Protein 7W8Z (pdb70)

Sequence (38 aa):
SCPPCHGRPTCTKPGDNATPEKLAKYQACWELLTCPPCSCPPCHGRPTCTKPGDNATPEKLAKYQACWELLTCPPCSCPPCHGRPTCTKPGDNATPEKLAKYQACWELLTCPPCSCPPCHGRPTCTKPGDNATPEKLAKYQACWELLTCPPCSCPPCHGRPTCTKPGDNATPEKLAKYQACWELLTCPPCSCPPCHGRPTCTKPGDNATPEKLAKYQACWELLTCPPCSCPPCHGRPTCTKPGDNATPEKLAKYQACWELLTCPPCSCPPCHGRPTCTKPGDNATPEKLAKYQACWELLTCPPCSCPPCHGRPTCTKPGDNATPEKLAKYQACWELLTCPPCSCPPCHGRPTCTKPGDNATPEKLAKYQACWELLTCPPCSCPPCHGRPTCTKPGDNATPEKLAKYQACWELLTCPPCSCPPCHGRPTCTKPGDNATPEKLAKYQACWELLTCPPCSCPPCHGRPTCTKPGDNATPEKLAKYQACWELLTCPPCSCPPCHGRPTCTKPGDNATPEKLAKYQACWELLTCPPCSCPPCHGRPTCTKPGDNATPEKLAKYQACWELLTCPPC

Structure (mmCIF, N/CA/C/O backbone):
data_7W8Z
#
_entry.id   7W8Z
#
loop_
_atom_site.group_PDB
_atom_site.id
_atom_site.type_symbol
_atom_site.label_atom_id
_atom_site.label_alt_id
_atom_site.label_comp_id
_atom_site.label_asym_id
_atom_site.label_entity_id
_atom_site.label_seq_id
_atom_site.pdbx_PDB_ins_code
_atom_site.Cartn_x
_atom_site.Cartn_y
_atom_site.Cartn_z
_atom_site.occupancy
_atom_site.B_iso_or_equiv
_atom_site.auth_seq_id
_atom_site.auth_comp_id
_atom_site.auth_asym_id
_atom_site.auth_atom_id
_atom_site.pdbx_PDB_model_num
ATOM 1 N N . SER A 1 1 ? -10.324 -7.206 6.741 1.00 1.75 1 SER A N 1
ATOM 2 C CA . SER A 1 1 ? -8.950 -7.072 6.213 1.00 1.51 1 SER A CA 1
ATOM 3 C C . SER A 1 1 ? -8.853 -5.955 5.172 1.00 1.29 1 SER A C 1
ATOM 4 O O . SER A 1 1 ? -7.820 -5.789 4.519 1.00 1.62 1 SER A O 1
ATOM 14 N N . CYS A 1 2 ? -9.927 -5.197 5.014 1.00 0.98 2 CYS A N 1
ATOM 15 C CA . CYS A 1 2 ? -9.942 -4.073 4.088 1.00 0.95 2 CYS A CA 1
ATOM 16 C C . CYS A 1 2 ? -9.658 -2.768 4.828 1.00 1.01 2 CYS A C 1
ATOM 17 O O . CYS A 1 2 ? -10.212 -2.523 5.901 1.00 1.09 2 CYS A O 1
ATOM 24 N N . PRO A 1 3 ? -8.776 -1.923 4.270 1.00 1.22 3 PRO A N 1
ATOM 25 C CA . PRO A 1 3 ? -8.398 -0.651 4.891 1.00 1.35 3 PRO A CA 1
ATOM 26 C C . PRO A 1 3 ? -9.473 0.423 4.739 1.00 1.17 3 PRO A C 1
ATOM 27 O O . PRO A 1 3 ? -10.050 0.592 3.661 1.00 1.13 3 PRO A O 1
ATOM 38 N N . PRO A 1 4 ? -9.752 1.164 5.824 1.00 1.27 4 PRO A N 1
ATOM 39 C CA . PRO A 1 4 ? -10.739 2.248 5.814 1.00 1.28 4 PRO A CA 1
ATOM 40 C C . PRO A 1 4 ? -10.332 3.375 4.868 1.00 1.30 4 PRO A C 1
ATOM 41 O O . PRO A 1 4 ? -9.191 3.842 4.894 1.00 1.43 4 PRO A O 1
ATOM 52 N N . CYS A 1 5 ? -11.269 3.811 4.040 1.00 1.41 5 CYS A N 1
ATOM 53 C CA . CYS A 1 5 ? -10.992 4.815 3.024 1.00 1.65 5 CYS A CA 1
ATOM 54 C C . CYS A 1 5 ? -11.596 6.165 3.390 1.00 1.66 5 CYS A C 1
ATOM 55 O O . CYS A 1 5 ? -12.258 6.813 2.581 1.00 1.89 5 CYS A O 1
ATOM 62 N N . HIS A 1 6 ? -11.357 6.586 4.618 1.00 1.54 6 HIS A N 1
ATOM 63 C CA . HIS A 1 6 ? -11.836 7.884 5.090 1.00 1.60 6 HIS A CA 1
ATOM 64 C C . HIS A 1 6 ? -10.654 8.795 5.401 1.00 1.51 6 HIS A C 1
ATOM 65 O O . HIS A 1 6 ? -10.811 9.884 5.952 1.00 1.67 6 HIS A O 1
ATOM 80 N N . GLY A 1 7 ? -9.474 8.328 5.029 1.00 1.54 7 GLY A N 1
ATOM 81 C CA . GLY A 1 7 ? -8.247 9.047 5.299 1.00 1.63 7 GLY A CA 1
ATOM 82 C C . GLY A 1 7 ? -7.073 8.099 5.333 1.00 1.65 7 GLY A C 1
ATOM 83 O O . GLY A 1 7 ? -6.263 8.118 6.261 1.00 1.77 7 GLY A O 1
ATOM 87 N N . ARG A 1 8 ? -6.993 7.263 4.311 1.00 1.62 8 ARG A N 1
ATOM 88 C CA . ARG A 1 8 ? -6.026 6.190 4.260 1.00 1.71 8 ARG A CA 1
ATOM 89 C C . ARG A 1 8 ? -4.757 6.612 3.541 1.00 1.49 8 ARG A C 1
ATOM 90 O O . ARG A 1 8 ? -4.755 7.565 2.762 1.00 1.40 8 ARG A O 1
ATOM 111 N N . PRO A 1 9 ? -3.657 5.900 3.808 1.00 1.55 9 PRO A N 1
ATOM 112 C CA . PRO A 1 9 ? -2.452 5.981 2.990 1.00 1.49 9 PRO A CA 1
ATOM 113 C C . PRO A 1 9 ? -2.728 5.464 1.587 1.00 1.24 9 PRO A C 1
ATOM 114 O O . PRO A 1 9 ? -3.400 4.443 1.419 1.00 1.25 9 PRO A O 1
ATOM 125 N N . THR A 1 10 ? -2.222 6.165 0.587 1.00 1.41 10 THR A N 1
ATOM 126 C CA . THR A 1 10 ? -2.423 5.760 -0.794 1.00 1.61 10 THR A CA 1
ATOM 127 C C . THR A 1 10 ? -1.500 4.610 -1.148 1.00 1.48 10 THR A C 1
ATOM 128 O O . THR A 1 10 ? -1.861 3.726 -1.921 1.00 1.84 10 THR A O 1
ATOM 139 N N . CYS A 1 11 ? -0.323 4.647 -0.533 1.00 1.16 11 CYS A N 1
ATOM 140 C CA . CYS A 1 11 ? 0.739 3.650 -0.718 1.00 1.06 11 CYS A CA 1
ATOM 141 C C . CYS A 1 11 ? 0.747 3.033 -2.113 1.00 1.27 11 CYS A C 1
ATOM 142 O O . CYS A 1 11 ? 0.580 1.825 -2.281 1.00 1.56 11 CYS A O 1
ATOM 149 N N . THR A 1 12 ? 0.959 3.873 -3.102 1.00 1.37 12 THR A N 1
ATOM 150 C CA . THR A 1 12 ? 0.961 3.440 -4.490 1.00 1.72 12 THR A CA 1
ATOM 151 C C . THR A 1 12 ? 2.384 3.177 -4.969 1.00 1.71 12 THR A C 1
ATOM 152 O O . THR A 1 12 ? 2.596 2.530 -5.993 1.00 1.95 12 THR A O 1
ATOM 163 N N . LYS A 1 13 ? 3.354 3.692 -4.226 1.00 1.49 13 LYS A N 1
ATOM 164 C CA . LYS A 1 13 ? 4.757 3.443 -4.524 1.00 1.52 13 LYS A CA 1
ATOM 165 C C . LYS A 1 13 ? 5.075 1.956 -4.394 1.00 1.53 13 LYS A C 1
ATOM 166 O O . LYS A 1 13 ? 4.590 1.293 -3.484 1.00 1.49 13 LYS A O 1
ATOM 185 N N . PRO A 1 14 ? 5.882 1.413 -5.320 1.00 1.80 14 PRO A N 1
ATOM 186 C CA . PRO A 1 14 ? 6.193 -0.019 -5.360 1.00 2.03 14 PRO A CA 1
ATOM 187 C C . PRO A 1 14 ? 7.310 -0.436 -4.402 1.00 1.72 14 PRO A C 1
ATOM 188 O O . PRO A 1 14 ? 7.659 -1.614 -4.326 1.00 1.95 14 PRO A O 1
ATOM 199 N N . GLY A 1 15 ? 7.870 0.521 -3.674 1.00 1.37 15 GLY A N 1
ATOM 200 C CA . GLY A 1 15 ? 8.953 0.213 -2.771 1.00 1.23 15 GLY A CA 1
ATOM 201 C C . GLY A 1 15 ? 10.300 0.276 -3.458 1.00 1.15 15 GLY A C 1
ATOM 202 O O . GLY A 1 15 ? 11.214 -0.465 -3.115 1.00 1.04 15 GLY A O 1
ATOM 206 N N . ASP A 1 16 ? 10.421 1.163 -4.437 1.00 1.42 16 ASP A N 1
ATOM 207 C CA . ASP A 1 16 ? 11.679 1.356 -5.149 1.00 1.53 16 ASP A CA 1
ATOM 208 C C . ASP A 1 16 ? 12.618 2.230 -4.326 1.00 1.42 16 ASP A C 1
ATOM 209 O O . ASP A 1 16 ? 13.827 2.002 -4.279 1.00 1.46 16 ASP A O 1
ATOM 218 N N . ASN A 1 17 ? 12.045 3.217 -3.655 1.00 1.46 17 ASN A N 1
ATOM 219 C CA . ASN A 1 17 ? 12.808 4.085 -2.760 1.00 1.56 17 ASN A CA 1
ATOM 220 C C . ASN A 1 17 ? 12.837 3.494 -1.359 1.00 1.21 17 ASN A C 1
ATOM 221 O O . ASN A 1 17 ? 13.281 4.131 -0.401 1.00 1.37 17 ASN A O 1
ATOM 232 N N . ALA A 1 18 ? 12.347 2.272 -1.248 1.00 0.89 18 ALA A N 1
ATOM 233 C CA . ALA A 1 18 ? 12.268 1.585 0.023 1.00 0.65 18 ALA A CA 1
ATOM 234 C C . ALA A 1 18 ? 12.997 0.248 -0.057 1.00 0.68 18 ALA A C 1
ATOM 235 O O . ALA A 1 18 ? 13.084 -0.357 -1.122 1.00 0.81 18 ALA A O 1
ATOM 242 N N . THR A 1 19 ? 13.544 -0.194 1.062 1.00 0.77 19 THR A N 1
ATOM 243 C CA . THR A 1 19 ? 14.249 -1.460 1.123 1.00 1.01 19 THR A CA 1
ATOM 244 C C . THR A 1 19 ? 13.850 -2.278 2.368 1.00 1.07 19 THR A C 1
ATOM 245 O O . THR A 1 19 ? 13.481 -3.447 2.243 1.00 1.23 19 THR A O 1
ATOM 256 N N . PRO A 1 20 ? 13.915 -1.693 3.588 1.00 1.05 20 PRO A N 1
ATOM 257 C CA . PRO A 1 20 ? 13.491 -2.379 4.810 1.00 1.22 20 PRO A CA 1
ATOM 258 C C . PRO A 1 20 ? 11.986 -2.615 4.836 1.00 1.12 20 PRO A C 1
ATOM 259 O O . PRO A 1 20 ? 11.302 -2.378 3.835 1.00 0.90 20 PRO A O 1
ATOM 270 N N . GLU A 1 21 ? 11.477 -3.096 5.965 1.00 1.32 21 GLU A N 1
ATOM 271 C CA . GLU A 1 21 ? 10.036 -3.254 6.186 1.00 1.32 21 GLU A CA 1
ATOM 272 C C . GLU A 1 21 ? 9.244 -1.998 5.787 1.00 1.13 21 GLU A C 1
ATOM 273 O O . GLU A 1 21 ? 8.018 -2.034 5.698 1.00 1.12 21 GLU A O 1
ATOM 285 N N . LYS A 1 22 ? 9.943 -0.891 5.559 1.00 1.04 22 LYS A N 1
ATOM 286 C CA . LYS A 1 22 ? 9.314 0.332 5.083 1.00 0.97 22 LYS A CA 1
ATOM 287 C C . LYS A 1 22 ? 8.554 0.087 3.776 1.00 0.75 22 LYS A C 1
ATOM 288 O O . LYS A 1 22 ? 7.568 0.765 3.491 1.00 0.85 22 LYS A O 1
ATOM 307 N N . LEU A 1 23 ? 9.005 -0.887 2.981 1.00 0.58 23 LEU A N 1
ATOM 308 C CA . LEU A 1 23 ? 8.307 -1.220 1.743 1.00 0.51 23 LEU A CA 1
ATOM 309 C C . LEU A 1 23 ? 7.173 -2.201 1.987 1.00 0.56 23 LEU A C 1
ATOM 310 O O . LEU A 1 23 ? 6.265 -2.321 1.167 1.00 0.56 23 LEU A O 1
ATOM 326 N N . ALA A 1 24 ? 7.232 -2.906 3.113 1.00 0.71 24 ALA A N 1
ATOM 327 C CA . ALA A 1 24 ? 6.213 -3.890 3.457 1.00 0.88 24 ALA A CA 1
ATOM 328 C C . ALA A 1 24 ? 4.840 -3.241 3.466 1.00 0.85 24 ALA A C 1
ATOM 329 O O . ALA A 1 24 ? 3.846 -3.852 3.073 1.00 0.90 24 ALA A O 1
ATOM 336 N N . LYS A 1 25 ? 4.819 -1.984 3.895 1.00 0.85 25 LYS A N 1
ATOM 337 C CA . LYS A 1 25 ? 3.613 -1.163 3.866 1.00 0.95 25 LYS A CA 1
ATOM 338 C C . LYS A 1 25 ? 3.013 -1.151 2.468 1.00 0.80 25 LYS A C 1
ATOM 339 O O . LYS A 1 25 ? 1.848 -1.492 2.273 1.00 0.86 25 LYS A O 1
ATOM 358 N N . TYR A 1 26 ? 3.833 -0.762 1.499 1.00 0.69 26 TYR A N 1
ATOM 359 C CA . TYR A 1 26 ? 3.399 -0.630 0.123 1.00 0.72 26 TYR A CA 1
ATOM 360 C C . TYR A 1 26 ? 3.057 -1.980 -0.477 1.00 0.64 26 TYR A C 1
ATOM 361 O O . TYR A 1 26 ? 2.087 -2.111 -1.215 1.00 0.71 26 TYR A O 1
ATOM 379 N N . GLN A 1 27 ? 3.852 -2.977 -0.137 1.00 0.60 27 GLN A N 1
ATOM 380 C CA . GLN A 1 27 ? 3.642 -4.334 -0.624 1.00 0.75 27 GLN A CA 1
ATOM 381 C C . GLN A 1 27 ? 2.272 -4.840 -0.194 1.00 0.73 27 GLN A C 1
ATOM 382 O O . GLN A 1 27 ? 1.483 -5.322 -1.007 1.00 0.81 27 GLN A O 1
ATOM 396 N N . ALA A 1 28 ? 1.993 -4.703 1.091 1.00 0.76 28 ALA A N 1
ATOM 397 C CA . ALA A 1 28 ? 0.716 -5.109 1.653 1.00 0.90 28 ALA A CA 1
ATOM 398 C C . ALA A 1 28 ? -0.412 -4.259 1.081 1.00 0.81 28 ALA A C 1
ATOM 399 O O . ALA A 1 28 ? -1.487 -4.768 0.759 1.00 0.85 28 ALA A O 1
ATOM 406 N N . CYS A 1 29 ? -0.147 -2.966 0.949 1.00 0.80 29 CYS A N 1
ATOM 407 C CA . CYS A 1 29 ? -1.125 -2.022 0.425 1.00 0.92 29 CYS A CA 1
ATOM 408 C C . CYS A 1 29 ? -1.517 -2.386 -1.003 1.00 0.85 29 CYS A C 1
ATOM 409 O O . CYS A 1 29 ? -2.693 -2.356 -1.357 1.00 0.99 29 CYS A O 1
ATOM 416 N N . TRP A 1 30 ? -0.527 -2.754 -1.807 1.00 0.76 30 TRP A N 1
ATOM 417 C CA . TRP A 1 30 ? -0.755 -3.156 -3.185 1.00 0.87 30 TRP A CA 1
ATOM 418 C C . TRP A 1 30 ? -1.626 -4.399 -3.260 1.00 0.82 30 TRP A C 1
ATOM 419 O O . TRP A 1 30 ? -2.467 -4.535 -4.149 1.00 0.94 30 TRP A O 1
ATOM 440 N N . GLU A 1 31 ? -1.431 -5.301 -2.315 1.00 0.75 31 GLU A N 1
ATOM 441 C CA . GLU A 1 31 ? -2.212 -6.523 -2.261 1.00 0.83 31 GLU A CA 1
ATOM 442 C C . GLU A 1 31 ? -3.648 -6.234 -1.827 1.00 0.79 31 GLU A C 1
ATOM 443 O O . GLU A 1 31 ? -4.566 -6.997 -2.130 1.00 0.88 31 GLU A O 1
ATOM 455 N N . LEU A 1 32 ? -3.839 -5.114 -1.137 1.00 0.78 32 LEU A N 1
ATOM 456 C CA . LEU A 1 32 ? -5.152 -4.714 -0.656 1.00 0.92 32 LEU A CA 1
ATOM 457 C C . LEU A 1 32 ? -6.043 -4.235 -1.798 1.00 0.99 32 LEU A C 1
ATOM 458 O O . LEU A 1 32 ? -7.245 -4.050 -1.617 1.00 1.10 32 LEU A O 1
ATOM 474 N N . LEU A 1 33 ? -5.452 -4.048 -2.979 1.00 1.06 33 LEU A N 1
ATOM 475 C CA . LEU A 1 33 ? -6.207 -3.633 -4.163 1.00 1.30 33 LEU A CA 1
ATOM 476 C C . LEU A 1 33 ? -7.216 -4.699 -4.573 1.00 1.28 33 LEU A C 1
ATOM 477 O O . LEU A 1 33 ? -8.088 -4.458 -5.410 1.00 1.45 33 LEU A O 1
ATOM 493 N N . THR A 1 34 ? -7.093 -5.869 -3.975 1.00 1.15 34 THR A N 1
ATOM 494 C CA . THR A 1 34 ? -8.042 -6.947 -4.194 1.00 1.23 34 THR A CA 1
ATOM 495 C C . THR A 1 34 ? -9.396 -6.606 -3.574 1.00 1.07 34 THR A C 1
ATOM 496 O O . THR A 1 34 ? -10.438 -7.082 -4.021 1.00 1.25 34 THR A O 1
ATOM 507 N N . CYS A 1 35 ? -9.370 -5.761 -2.552 1.00 0.85 35 CYS A N 1
ATOM 508 C CA . CYS A 1 35 ? -10.589 -5.293 -1.911 1.00 0.72 35 CYS A CA 1
ATOM 509 C C . CYS A 1 35 ? -10.904 -3.878 -2.377 1.00 0.66 35 CYS A C 1
ATOM 510 O O . CYS A 1 35 ? -10.073 -2.976 -2.254 1.00 0.80 35 CYS A O 1
ATOM 517 N N . PRO A 1 36 ? -12.095 -3.667 -2.946 1.00 0.73 36 PRO A N 1
ATOM 518 C CA . PRO A 1 36 ? -12.494 -2.360 -3.461 1.00 0.85 36 PRO A CA 1
ATOM 519 C C . PRO A 1 36 ? -12.855 -1.379 -2.347 1.00 0.68 36 PRO A C 1
ATOM 520 O O . PRO A 1 36 ? -13.644 -1.696 -1.456 1.00 0.72 36 PRO A O 1
ATOM 531 N N . PRO A 1 37 ? -12.271 -0.176 -2.383 1.00 0.95 37 PRO A N 1
ATOM 532 C CA . PRO A 1 37 ? -12.572 0.884 -1.431 1.00 1.15 37 PRO A CA 1
ATOM 533 C C . PRO A 1 37 ? -13.784 1.704 -1.864 1.00 1.21 37 PRO A C 1
ATOM 534 O O . PRO A 1 37 ? -14.352 1.479 -2.936 1.00 1.24 37 PRO A O 1
ATOM 545 N N . CYS A 1 38 ? -14.179 2.639 -1.019 1.00 1.51 38 CYS A N 1
ATOM 546 C CA . CYS A 1 38 ? -15.341 3.475 -1.275 1.00 1.78 38 CYS A CA 1
ATOM 547 C C . CYS A 1 38 ? -15.093 4.418 -2.454 1.00 2.13 38 CYS A C 1
ATOM 548 O O . CYS A 1 38 ? -14.322 5.390 -2.301 1.00 2.76 38 CYS A O 1
ATOM 556 N N . SER A 1 1 ? -8.824 -7.055 7.289 1.00 1.75 1 SER A N 2
ATOM 557 C CA . SER A 1 1 ? -9.835 -5.981 7.272 1.00 1.51 1 SER A CA 2
ATOM 558 C C . SER A 1 1 ? -9.474 -4.939 6.222 1.00 1.29 1 SER A C 2
ATOM 559 O O . SER A 1 1 ? -8.300 -4.606 6.042 1.00 1.62 1 SER A O 2
ATOM 569 N N . CYS A 1 2 ? -10.479 -4.430 5.527 1.00 0.98 2 CYS A N 2
ATOM 570 C CA . CYS A 1 2 ? -10.251 -3.454 4.477 1.00 0.95 2 CYS A CA 2
ATOM 571 C C . CYS A 1 2 ? -10.529 -2.048 4.996 1.00 1.01 2 CYS A C 2
ATOM 572 O O . CYS A 1 2 ? -11.570 -1.796 5.609 1.00 1.09 2 CYS A O 2
ATOM 579 N N . PRO A 1 3 ? -9.577 -1.128 4.794 1.00 1.22 3 PRO A N 2
ATOM 580 C CA . PRO A 1 3 ? -9.728 0.274 5.190 1.00 1.35 3 PRO A CA 2
ATOM 581 C C . PRO A 1 3 ? -10.925 0.937 4.508 1.00 1.17 3 PRO A C 2
ATOM 582 O O . PRO A 1 3 ? -11.185 0.697 3.324 1.00 1.13 3 PRO A O 2
ATOM 593 N N . PRO A 1 4 ? -11.657 1.782 5.258 1.00 1.27 4 PRO A N 2
ATOM 594 C CA . PRO A 1 4 ? -12.841 2.496 4.754 1.00 1.28 4 PRO A CA 2
ATOM 595 C C . PRO A 1 4 ? -12.554 3.273 3.474 1.00 1.30 4 PRO A C 2
ATOM 596 O O . PRO A 1 4 ? -11.441 3.753 3.256 1.00 1.43 4 PRO A O 2
ATOM 607 N N . CYS A 1 5 ? -13.578 3.410 2.643 1.00 1.41 5 CYS A N 2
ATOM 608 C CA . CYS A 1 5 ? -13.441 4.050 1.341 1.00 1.65 5 CYS A CA 2
ATOM 609 C C . CYS A 1 5 ? -13.217 5.554 1.473 1.00 1.66 5 CYS A C 2
ATOM 610 O O . CYS A 1 5 ? -12.798 6.211 0.524 1.00 1.89 5 CYS A O 2
ATOM 617 N N . HIS A 1 6 ? -13.501 6.095 2.650 1.00 1.54 6 HIS A N 2
ATOM 618 C CA . HIS A 1 6 ? -13.240 7.503 2.926 1.00 1.60 6 HIS A CA 2
ATOM 619 C C . HIS A 1 6 ? -12.012 7.653 3.814 1.00 1.51 6 HIS A C 2
ATOM 620 O O . HIS A 1 6 ? -11.807 8.688 4.448 1.00 1.67 6 HIS A O 2
ATOM 635 N N . GLY A 1 7 ? -11.199 6.608 3.845 1.00 1.54 7 GLY A N 2
ATOM 636 C CA . GLY A 1 7 ? -9.997 6.606 4.653 1.00 1.63 7 GLY A CA 2
ATOM 637 C C . GLY A 1 7 ? -9.036 5.551 4.165 1.00 1.65 7 GLY A C 2
ATOM 638 O O . GLY A 1 7 ? -8.523 4.745 4.944 1.00 1.77 7 GLY A O 2
ATOM 642 N N . ARG A 1 8 ? -8.811 5.556 2.861 1.00 1.62 8 ARG A N 2
ATOM 643 C CA . ARG A 1 8 ? -8.025 4.539 2.199 1.00 1.71 8 ARG A CA 2
ATOM 644 C C . ARG A 1 8 ? -6.540 4.689 2.509 1.00 1.49 8 ARG A C 2
ATOM 645 O O . ARG A 1 8 ? -6.084 5.768 2.896 1.00 1.40 8 ARG A O 2
ATOM 666 N N . PRO A 1 9 ? -5.775 3.592 2.359 1.00 1.55 9 PRO A N 2
ATOM 667 C CA . PRO A 1 9 ? -4.326 3.595 2.565 1.00 1.49 9 PRO A CA 2
ATOM 668 C C . PRO A 1 9 ? -3.628 4.690 1.774 1.00 1.24 9 PRO A C 2
ATOM 669 O O . PRO A 1 9 ? -3.894 4.882 0.587 1.00 1.25 9 PRO A O 2
ATOM 680 N N . THR A 1 10 ? -2.734 5.398 2.436 1.00 1.41 10 THR A N 2
ATOM 681 C CA . THR A 1 10 ? -1.997 6.480 1.810 1.00 1.61 10 THR A CA 2
ATOM 682 C C . THR A 1 10 ? -0.682 5.957 1.249 1.00 1.48 10 THR A C 2
ATOM 683 O O . THR A 1 10 ? -0.007 6.628 0.467 1.00 1.84 10 THR A O 2
ATOM 694 N N . CYS A 1 11 ? -0.342 4.746 1.653 1.00 1.16 11 CYS A N 2
ATOM 695 C CA . CYS A 1 11 ? 0.854 4.069 1.176 1.00 1.06 11 CYS A CA 2
ATOM 696 C C . CYS A 1 11 ? 0.588 3.407 -0.173 1.00 1.27 11 CYS A C 2
ATOM 697 O O . CYS A 1 11 ? 0.092 2.285 -0.240 1.00 1.56 11 CYS A O 2
ATOM 704 N N . THR A 1 12 ? 0.910 4.115 -1.246 1.00 1.37 12 THR A N 2
ATOM 705 C CA . THR A 1 12 ? 0.623 3.630 -2.587 1.00 1.72 12 THR A CA 2
ATOM 706 C C . THR A 1 12 ? 1.902 3.436 -3.394 1.00 1.71 12 THR A C 2
ATOM 707 O O . THR A 1 12 ? 1.864 3.005 -4.549 1.00 1.95 12 THR A O 2
ATOM 718 N N . LYS A 1 13 ? 3.026 3.774 -2.785 1.00 1.49 13 LYS A N 2
ATOM 719 C CA . LYS A 1 13 ? 4.324 3.606 -3.434 1.00 1.52 13 LYS A CA 2
ATOM 720 C C . LYS A 1 13 ? 4.589 2.130 -3.696 1.00 1.53 13 LYS A C 2
ATOM 721 O O . LYS A 1 13 ? 4.296 1.285 -2.856 1.00 1.49 13 LYS A O 2
ATOM 740 N N . PRO A 1 14 ? 5.145 1.799 -4.868 1.00 1.80 14 PRO A N 2
ATOM 741 C CA . PRO A 1 14 ? 5.419 0.412 -5.239 1.00 2.03 14 PRO A CA 2
ATOM 742 C C . PRO A 1 14 ? 6.687 -0.146 -4.589 1.00 1.72 14 PRO A C 2
ATOM 743 O O . PRO A 1 14 ? 7.014 -1.321 -4.763 1.00 1.95 14 PRO A O 2
ATOM 754 N N . GLY A 1 15 ? 7.398 0.693 -3.834 1.00 1.37 15 GLY A N 2
ATOM 755 C CA . GLY A 1 15 ? 8.618 0.253 -3.194 1.00 1.23 15 GLY A CA 2
ATOM 756 C C . GLY A 1 15 ? 9.809 0.301 -4.130 1.00 1.15 15 GLY A C 2
ATOM 757 O O . GLY A 1 15 ? 10.795 -0.403 -3.925 1.00 1.04 15 GLY A O 2
ATOM 761 N N . ASP A 1 16 ? 9.721 1.140 -5.156 1.00 1.42 16 ASP A N 2
ATOM 762 C CA . ASP A 1 16 ? 10.803 1.283 -6.128 1.00 1.53 16 ASP A CA 2
ATOM 763 C C . ASP A 1 16 ? 11.986 2.016 -5.508 1.00 1.42 16 ASP A C 2
ATOM 764 O O . ASP A 1 16 ? 13.138 1.757 -5.846 1.00 1.46 16 ASP A O 2
ATOM 773 N N . ASN A 1 17 ? 11.690 2.925 -4.590 1.00 1.46 17 ASN A N 2
ATOM 774 C CA . ASN A 1 17 ? 12.726 3.667 -3.883 1.00 1.56 17 ASN A CA 2
ATOM 775 C C . ASN A 1 17 ? 12.966 3.058 -2.512 1.00 1.21 17 ASN A C 2
ATOM 776 O O . ASN A 1 17 ? 13.704 3.598 -1.687 1.00 1.37 17 ASN A O 2
ATOM 787 N N . ALA A 1 18 ? 12.337 1.918 -2.285 1.00 0.89 18 ALA A N 2
ATOM 788 C CA . ALA A 1 18 ? 12.439 1.225 -1.018 1.00 0.65 18 ALA A CA 2
ATOM 789 C C . ALA A 1 18 ? 13.196 -0.088 -1.194 1.00 0.68 18 ALA A C 2
ATOM 790 O O . ALA A 1 18 ? 13.105 -0.737 -2.236 1.00 0.81 18 ALA A O 2
ATOM 797 N N . THR A 1 19 ? 13.960 -0.455 -0.181 1.00 0.77 19 THR A N 2
ATOM 798 C CA . THR A 1 19 ? 14.758 -1.664 -0.208 1.00 1.01 19 THR A CA 2
ATOM 799 C C . THR A 1 19 ? 14.512 -2.542 1.035 1.00 1.07 19 THR A C 2
ATOM 800 O O . THR A 1 19 ? 14.168 -3.717 0.897 1.00 1.23 19 THR A O 2
ATOM 811 N N . PRO A 1 20 ? 14.692 -2.005 2.268 1.00 1.05 20 PRO A N 2
ATOM 812 C CA . PRO A 1 20 ? 14.454 -2.778 3.493 1.00 1.22 20 PRO A CA 2
ATOM 813 C C . PRO A 1 20 ? 12.973 -3.071 3.722 1.00 1.12 20 PRO A C 2
ATOM 814 O O . PRO A 1 20 ? 12.135 -2.768 2.866 1.00 0.90 20 PRO A O 2
ATOM 825 N N . GLU A 1 21 ? 12.659 -3.671 4.871 1.00 1.32 21 GLU A N 2
ATOM 826 C CA . GLU A 1 21 ? 11.278 -3.932 5.289 1.00 1.32 21 GLU A CA 2
ATOM 827 C C . GLU A 1 21 ? 10.384 -2.693 5.174 1.00 1.13 21 GLU A C 2
ATOM 828 O O . GLU A 1 21 ? 9.168 -2.785 5.325 1.00 1.12 21 GLU A O 2
ATOM 840 N N . LYS A 1 22 ? 10.984 -1.533 4.938 1.00 1.04 22 LYS A N 2
ATOM 841 C CA . LYS A 1 22 ? 10.240 -0.323 4.703 1.00 0.97 22 LYS A CA 2
ATOM 842 C C . LYS A 1 22 ? 9.267 -0.507 3.528 1.00 0.75 22 LYS A C 2
ATOM 843 O O . LYS A 1 22 ? 8.201 0.103 3.499 1.00 0.85 22 LYS A O 2
ATOM 862 N N . LEU A 1 23 ? 9.621 -1.375 2.575 1.00 0.58 23 LEU A N 2
ATOM 863 C CA . LEU A 1 23 ? 8.732 -1.661 1.451 1.00 0.51 23 LEU A CA 2
ATOM 864 C C . LEU A 1 23 ? 7.686 -2.701 1.822 1.00 0.56 23 LEU A C 2
ATOM 865 O O . LEU A 1 23 ? 6.650 -2.806 1.166 1.00 0.56 23 LEU A O 2
ATOM 881 N N . ALA A 1 24 ? 7.962 -3.469 2.870 1.00 0.71 24 ALA A N 2
ATOM 882 C CA . ALA A 1 24 ? 7.043 -4.503 3.329 1.00 0.88 24 ALA A CA 2
ATOM 883 C C . ALA A 1 24 ? 5.703 -3.889 3.694 1.00 0.85 24 ALA A C 2
ATOM 884 O O . ALA A 1 24 ? 4.652 -4.518 3.555 1.00 0.90 24 ALA A O 2
ATOM 891 N N . LYS A 1 25 ? 5.757 -2.645 4.158 1.00 0.85 25 LYS A N 2
ATOM 892 C CA . LYS A 1 25 ? 4.554 -1.864 4.410 1.00 0.95 25 LYS A CA 2
ATOM 893 C C . LYS A 1 25 ? 3.760 -1.717 3.125 1.00 0.80 25 LYS A C 2
ATOM 894 O O . LYS A 1 25 ? 2.590 -2.073 3.055 1.00 0.86 25 LYS A O 2
ATOM 913 N N . TYR A 1 26 ? 4.435 -1.206 2.102 1.00 0.69 26 TYR A N 2
ATOM 914 C CA . TYR A 1 26 ? 3.810 -0.888 0.836 1.00 0.72 26 TYR A CA 2
ATOM 915 C C . TYR A 1 26 ? 3.291 -2.129 0.134 1.00 0.64 26 TYR A C 2
ATOM 916 O O . TYR A 1 26 ? 2.281 -2.078 -0.557 1.00 0.71 26 TYR A O 2
ATOM 934 N N . GLN A 1 27 ? 3.977 -3.240 0.325 1.00 0.60 27 GLN A N 2
ATOM 935 C CA . GLN A 1 27 ? 3.524 -4.515 -0.220 1.00 0.75 27 GLN A CA 2
ATOM 936 C C . GLN A 1 27 ? 2.187 -4.905 0.399 1.00 0.73 27 GLN A C 2
ATOM 937 O O . GLN A 1 27 ? 1.252 -5.303 -0.300 1.00 0.81 27 GLN A O 2
ATOM 951 N N . ALA A 1 28 ? 2.099 -4.759 1.713 1.00 0.76 28 ALA A N 2
ATOM 952 C CA . ALA A 1 28 ? 0.867 -5.036 2.440 1.00 0.90 28 ALA A CA 2
ATOM 953 C C . ALA A 1 28 ? -0.217 -4.041 2.044 1.00 0.81 28 ALA A C 2
ATOM 954 O O . ALA A 1 28 ? -1.374 -4.410 1.833 1.00 0.85 28 ALA A O 2
ATOM 961 N N . CYS A 1 29 ? 0.172 -2.777 1.935 1.00 0.80 29 CYS A N 2
ATOM 962 C CA . CYS A 1 29 ? -0.733 -1.728 1.490 1.00 0.92 29 CYS A CA 2
ATOM 963 C C . CYS A 1 29 ? -1.280 -2.050 0.109 1.00 0.85 29 CYS A C 2
ATOM 964 O O . CYS A 1 29 ? -2.464 -1.878 -0.150 1.00 0.99 29 CYS A O 2
ATOM 971 N N . TRP A 1 30 ? -0.419 -2.548 -0.767 1.00 0.76 30 TRP A N 2
ATOM 972 C CA . TRP A 1 30 ? -0.815 -2.883 -2.120 1.00 0.87 30 TRP A CA 2
ATOM 973 C C . TRP A 1 30 ? -1.791 -4.047 -2.148 1.00 0.82 30 TRP A C 2
ATOM 974 O O . TRP A 1 30 ? -2.577 -4.182 -3.088 1.00 0.94 30 TRP A O 2
ATOM 995 N N . GLU A 1 31 ? -1.752 -4.881 -1.120 1.00 0.75 31 GLU A N 2
ATOM 996 C CA . GLU A 1 31 ? -2.737 -5.940 -0.981 1.00 0.83 31 GLU A CA 2
ATOM 997 C C . GLU A 1 31 ? -4.062 -5.357 -0.498 1.00 0.79 31 GLU A C 2
ATOM 998 O O . GLU A 1 31 ? -5.122 -5.952 -0.677 1.00 0.88 31 GLU A O 2
ATOM 1010 N N . LEU A 1 32 ? -3.990 -4.193 0.128 1.00 0.78 32 LEU A N 2
ATOM 1011 C CA . LEU A 1 32 ? -5.175 -3.472 0.537 1.00 0.92 32 LEU A CA 2
ATOM 1012 C C . LEU A 1 32 ? -5.728 -2.651 -0.626 1.00 0.99 32 LEU A C 2
ATOM 1013 O O . LEU A 1 32 ? -6.931 -2.428 -0.716 1.00 1.10 32 LEU A O 2
ATOM 1029 N N . LEU A 1 33 ? -4.843 -2.204 -1.517 1.00 1.06 33 LEU A N 2
ATOM 1030 C CA . LEU A 1 33 ? -5.254 -1.445 -2.698 1.00 1.30 33 LEU A CA 2
ATOM 1031 C C . LEU A 1 33 ? -5.986 -2.332 -3.692 1.00 1.28 33 LEU A C 2
ATOM 1032 O O . LEU A 1 33 ? -6.782 -1.855 -4.499 1.00 1.45 33 LEU A O 2
ATOM 1048 N N . THR A 1 34 ? -5.710 -3.620 -3.632 1.00 1.15 34 THR A N 2
ATOM 1049 C CA . THR A 1 34 ? -6.412 -4.581 -4.467 1.00 1.23 34 THR A CA 2
ATOM 1050 C C . THR A 1 34 ? -7.795 -4.872 -3.897 1.00 1.07 34 THR A C 2
ATOM 1051 O O . THR A 1 34 ? -8.669 -5.400 -4.589 1.00 1.25 34 THR A O 2
ATOM 1062 N N . CYS A 1 35 ? -7.991 -4.522 -2.633 1.00 0.85 35 CYS A N 2
ATOM 1063 C CA . CYS A 1 35 ? -9.314 -4.549 -2.036 1.00 0.72 35 CYS A CA 2
ATOM 1064 C C . CYS A 1 35 ? -10.142 -3.419 -2.633 1.00 0.66 35 CYS A C 2
ATOM 1065 O O . CYS A 1 35 ? -9.746 -2.253 -2.561 1.00 0.80 35 CYS A O 2
ATOM 1072 N N . PRO A 1 36 ? -11.291 -3.751 -3.242 1.00 0.73 36 PRO A N 2
ATOM 1073 C CA . PRO A 1 36 ? -12.090 -2.793 -4.012 1.00 0.85 36 PRO A CA 2
ATOM 1074 C C . PRO A 1 36 ? -12.560 -1.596 -3.188 1.00 0.68 36 PRO A C 2
ATOM 1075 O O . PRO A 1 36 ? -13.137 -1.753 -2.107 1.00 0.72 36 PRO A O 2
ATOM 1086 N N . PRO A 1 37 ? -12.314 -0.381 -3.697 1.00 0.95 37 PRO A N 2
ATOM 1087 C CA . PRO A 1 37 ? -12.797 0.853 -3.090 1.00 1.15 37 PRO A CA 2
ATOM 1088 C C . PRO A 1 37 ? -14.228 1.162 -3.517 1.00 1.21 37 PRO A C 2
ATOM 1089 O O . PRO A 1 37 ? -14.806 0.457 -4.346 1.00 1.24 37 PRO A O 2
ATOM 1100 N N . CYS A 1 38 ? -14.792 2.208 -2.951 1.00 1.51 38 CYS A N 2
ATOM 1101 C CA . CYS A 1 38 ? -16.177 2.561 -3.212 1.00 1.78 38 CYS A CA 2
ATOM 1102 C C . CYS A 1 38 ? -16.269 3.567 -4.352 1.00 2.13 38 CYS A C 2
ATOM 1103 O O . CYS A 1 38 ? -16.529 3.140 -5.499 1.00 2.76 38 CYS A O 2
ATOM 1111 N N . SER A 1 1 ? -10.828 -6.692 7.751 1.00 1.75 1 SER A N 3
ATOM 1112 C CA . SER A 1 1 ? -11.753 -5.664 7.242 1.00 1.51 1 SER A CA 3
ATOM 1113 C C . SER A 1 1 ? -10.978 -4.567 6.524 1.00 1.29 1 SER A C 3
ATOM 1114 O O . SER A 1 1 ? -10.073 -3.957 7.094 1.00 1.62 1 SER A O 3
ATOM 1124 N N . CYS A 1 2 ? -11.327 -4.335 5.268 1.00 0.98 2 CYS A N 3
ATOM 1125 C CA . CYS A 1 2 ? -10.662 -3.328 4.458 1.00 0.95 2 CYS A CA 3
ATOM 1126 C C . CYS A 1 2 ? -10.951 -1.932 4.996 1.00 1.01 2 CYS A C 3
ATOM 1127 O O . CYS A 1 2 ? -12.075 -1.648 5.421 1.00 1.09 2 CYS A O 3
ATOM 1134 N N . PRO A 1 3 ? -9.930 -1.056 5.010 1.00 1.22 3 PRO A N 3
ATOM 1135 C CA . PRO A 1 3 ? -10.062 0.327 5.478 1.00 1.35 3 PRO A CA 3
ATOM 1136 C C . PRO A 1 3 ? -11.191 1.076 4.773 1.00 1.17 3 PRO A C 3
ATOM 1137 O O . PRO A 1 3 ? -11.494 0.812 3.604 1.00 1.13 3 PRO A O 3
ATOM 1148 N N . PRO A 1 4 ? -11.807 2.036 5.483 1.00 1.27 4 PRO A N 3
ATOM 1149 C CA . PRO A 1 4 ? -12.983 2.765 4.998 1.00 1.28 4 PRO A CA 3
ATOM 1150 C C . PRO A 1 4 ? -12.690 3.557 3.730 1.00 1.30 4 PRO A C 3
ATOM 1151 O O . PRO A 1 4 ? -11.552 3.951 3.468 1.00 1.43 4 PRO A O 3
ATOM 1162 N N . CYS A 1 5 ? -13.745 3.791 2.959 1.00 1.41 5 CYS A N 3
ATOM 1163 C CA . CYS A 1 5 ? -13.640 4.371 1.626 1.00 1.65 5 CYS A CA 3
ATOM 1164 C C . CYS A 1 5 ? -13.079 5.790 1.661 1.00 1.66 5 CYS A C 3
ATOM 1165 O O . CYS A 1 5 ? -12.514 6.262 0.676 1.00 1.89 5 CYS A O 3
ATOM 1172 N N . HIS A 1 6 ? -13.244 6.467 2.794 1.00 1.54 6 HIS A N 3
ATOM 1173 C CA . HIS A 1 6 ? -12.708 7.814 2.967 1.00 1.60 6 HIS A CA 3
ATOM 1174 C C . HIS A 1 6 ? -11.593 7.818 4.005 1.00 1.51 6 HIS A C 3
ATOM 1175 O O . HIS A 1 6 ? -11.348 8.821 4.679 1.00 1.67 6 HIS A O 3
ATOM 1190 N N . GLY A 1 7 ? -10.934 6.679 4.129 1.00 1.54 7 GLY A N 3
ATOM 1191 C CA . GLY A 1 7 ? -9.786 6.554 5.004 1.00 1.63 7 GLY A CA 3
ATOM 1192 C C . GLY A 1 7 ? -8.805 5.559 4.433 1.00 1.65 7 GLY A C 3
ATOM 1193 O O . GLY A 1 7 ? -8.200 4.768 5.158 1.00 1.77 7 GLY A O 3
ATOM 1197 N N . ARG A 1 8 ? -8.664 5.605 3.117 1.00 1.62 8 ARG A N 3
ATOM 1198 C CA . ARG A 1 8 ? -7.884 4.637 2.381 1.00 1.71 8 ARG A CA 3
ATOM 1199 C C . ARG A 1 8 ? -6.390 4.877 2.532 1.00 1.49 8 ARG A C 3
ATOM 1200 O O . ARG A 1 8 ? -5.939 6.011 2.730 1.00 1.40 8 ARG A O 3
ATOM 1221 N N . PRO A 1 9 ? -5.616 3.785 2.456 1.00 1.55 9 PRO A N 3
ATOM 1222 C CA . PRO A 1 9 ? -4.153 3.816 2.506 1.00 1.49 9 PRO A CA 3
ATOM 1223 C C . PRO A 1 9 ? -3.540 4.830 1.543 1.00 1.24 9 PRO A C 3
ATOM 1224 O O . PRO A 1 9 ? -3.904 4.893 0.366 1.00 1.25 9 PRO A O 3
ATOM 1235 N N . THR A 1 10 ? -2.594 5.600 2.050 1.00 1.41 10 THR A N 3
ATOM 1236 C CA . THR A 1 10 ? -1.943 6.643 1.270 1.00 1.61 10 THR A CA 3
ATOM 1237 C C . THR A 1 10 ? -0.804 6.071 0.446 1.00 1.48 10 THR A C 3
ATOM 1238 O O . THR A 1 10 ? -0.369 6.663 -0.543 1.00 1.84 10 THR A O 3
ATOM 1249 N N . CYS A 1 11 ? -0.345 4.913 0.881 1.00 1.16 11 CYS A N 3
ATOM 1250 C CA . CYS A 1 11 ? 0.759 4.202 0.249 1.00 1.06 11 CYS A CA 3
ATOM 1251 C C . CYS A 1 11 ? 0.493 3.965 -1.230 1.00 1.27 11 CYS A C 3
ATOM 1252 O O . CYS A 1 11 ? -0.296 3.100 -1.611 1.00 1.56 11 CYS A O 3
ATOM 1259 N N . THR A 1 12 ? 1.132 4.771 -2.056 1.00 1.37 12 THR A N 3
ATOM 1260 C CA . THR A 1 12 ? 0.988 4.693 -3.482 1.00 1.72 12 THR A CA 3
ATOM 1261 C C . THR A 1 12 ? 2.250 4.105 -4.123 1.00 1.71 12 THR A C 3
ATOM 1262 O O . THR A 1 12 ? 2.180 3.379 -5.111 1.00 1.95 12 THR A O 3
ATOM 1273 N N . LYS A 1 13 ? 3.405 4.414 -3.552 1.00 1.49 13 LYS A N 3
ATOM 1274 C CA . LYS A 1 13 ? 4.665 3.869 -4.039 1.00 1.52 13 LYS A CA 3
ATOM 1275 C C . LYS A 1 13 ? 4.905 2.485 -3.445 1.00 1.53 13 LYS A C 3
ATOM 1276 O O . LYS A 1 13 ? 4.694 2.275 -2.256 1.00 1.49 13 LYS A O 3
ATOM 1295 N N . PRO A 1 14 ? 5.334 1.523 -4.275 1.00 1.80 14 PRO A N 3
ATOM 1296 C CA . PRO A 1 14 ? 5.524 0.133 -3.851 1.00 2.03 14 PRO A CA 3
ATOM 1297 C C . PRO A 1 14 ? 6.893 -0.143 -3.219 1.00 1.72 14 PRO A C 3
ATOM 1298 O O . PRO A 1 14 ? 7.144 -1.245 -2.726 1.00 1.95 14 PRO A O 3
ATOM 1309 N N . GLY A 1 15 ? 7.771 0.852 -3.227 1.00 1.37 15 GLY A N 3
ATOM 1310 C CA . GLY A 1 15 ? 9.102 0.665 -2.698 1.00 1.23 15 GLY A CA 3
ATOM 1311 C C . GLY A 1 15 ? 10.160 0.706 -3.783 1.00 1.15 15 GLY A C 3
ATOM 1312 O O . GLY A 1 15 ? 11.028 -0.166 -3.847 1.00 1.04 15 GLY A O 3
ATOM 1316 N N . ASP A 1 16 ? 10.091 1.723 -4.633 1.00 1.42 16 ASP A N 3
ATOM 1317 C CA . ASP A 1 16 ? 11.051 1.882 -5.725 1.00 1.53 16 ASP A CA 3
ATOM 1318 C C . ASP A 1 16 ? 12.426 2.218 -5.170 1.00 1.42 16 ASP A C 3
ATOM 1319 O O . ASP A 1 16 ? 13.433 1.620 -5.550 1.00 1.46 16 ASP A O 3
ATOM 1328 N N . ASN A 1 17 ? 12.454 3.174 -4.255 1.00 1.46 17 ASN A N 3
ATOM 1329 C CA . ASN A 1 17 ? 13.687 3.592 -3.600 1.00 1.56 17 ASN A CA 3
ATOM 1330 C C . ASN A 1 17 ? 13.862 2.833 -2.288 1.00 1.21 17 ASN A C 3
ATOM 1331 O O . ASN A 1 17 ? 14.753 3.131 -1.490 1.00 1.37 17 ASN A O 3
ATOM 1342 N N . ALA A 1 18 ? 12.993 1.857 -2.076 1.00 0.89 18 ALA A N 3
ATOM 1343 C CA . ALA A 1 18 ? 12.982 1.088 -0.846 1.00 0.65 18 ALA A CA 3
ATOM 1344 C C . ALA A 1 18 ? 13.509 -0.322 -1.085 1.00 0.68 18 ALA A C 3
ATOM 1345 O O . ALA A 1 18 ? 13.405 -0.859 -2.189 1.00 0.81 18 ALA A O 3
ATOM 1352 N N . THR A 1 19 ? 14.097 -0.908 -0.054 1.00 0.77 19 THR A N 3
ATOM 1353 C CA . THR A 1 19 ? 14.629 -2.254 -0.130 1.00 1.01 19 THR A CA 3
ATOM 1354 C C . THR A 1 19 ? 14.340 -3.056 1.155 1.00 1.07 19 THR A C 3
ATOM 1355 O O . THR A 1 19 ? 13.807 -4.165 1.081 1.00 1.23 19 THR A O 3
ATOM 1366 N N . PRO A 1 20 ? 14.684 -2.525 2.351 1.00 1.05 20 PRO A N 3
ATOM 1367 C CA . PRO A 1 20 ? 14.401 -3.207 3.617 1.00 1.22 20 PRO A CA 3
ATOM 1368 C C . PRO A 1 20 ? 12.905 -3.293 3.897 1.00 1.12 20 PRO A C 3
ATOM 1369 O O . PRO A 1 20 ? 12.090 -2.925 3.047 1.00 0.90 20 PRO A O 3
ATOM 1380 N N . GLU A 1 21 ? 12.549 -3.782 5.081 1.00 1.32 21 GLU A N 3
ATOM 1381 C CA . GLU A 1 21 ? 11.150 -3.886 5.503 1.00 1.32 21 GLU A CA 3
ATOM 1382 C C . GLU A 1 21 ? 10.383 -2.569 5.332 1.00 1.13 21 GLU A C 3
ATOM 1383 O O . GLU A 1 21 ? 9.161 -2.540 5.457 1.00 1.12 21 GLU A O 3
ATOM 1395 N N . LYS A 1 22 ? 11.099 -1.479 5.064 1.00 1.04 22 LYS A N 3
ATOM 1396 C CA . LYS A 1 22 ? 10.460 -0.197 4.786 1.00 0.97 22 LYS A CA 3
ATOM 1397 C C . LYS A 1 22 ? 9.417 -0.341 3.674 1.00 0.75 22 LYS A C 3
ATOM 1398 O O . LYS A 1 22 ? 8.378 0.315 3.702 1.00 0.85 22 LYS A O 3
ATOM 1417 N N . LEU A 1 23 ? 9.687 -1.218 2.707 1.00 0.58 23 LEU A N 3
ATOM 1418 C CA . LEU A 1 23 ? 8.753 -1.433 1.606 1.00 0.51 23 LEU A CA 3
ATOM 1419 C C . LEU A 1 23 ? 7.662 -2.425 1.976 1.00 0.56 23 LEU A C 3
ATOM 1420 O O . LEU A 1 23 ? 6.629 -2.476 1.322 1.00 0.56 23 LEU A O 3
ATOM 1436 N N . ALA A 1 24 ? 7.904 -3.222 3.013 1.00 0.71 24 ALA A N 3
ATOM 1437 C CA . ALA A 1 24 ? 6.942 -4.231 3.453 1.00 0.88 24 ALA A CA 3
ATOM 1438 C C . ALA A 1 24 ? 5.579 -3.601 3.693 1.00 0.85 24 ALA A C 3
ATOM 1439 O O . ALA A 1 24 ? 4.541 -4.165 3.338 1.00 0.90 24 ALA A O 3
ATOM 1446 N N . LYS A 1 25 ? 5.610 -2.415 4.289 1.00 0.85 25 LYS A N 3
ATOM 1447 C CA . LYS A 1 25 ? 4.410 -1.609 4.501 1.00 0.95 25 LYS A CA 3
ATOM 1448 C C . LYS A 1 25 ? 3.659 -1.423 3.186 1.00 0.80 25 LYS A C 3
ATOM 1449 O O . LYS A 1 25 ? 2.473 -1.742 3.070 1.00 0.86 25 LYS A O 3
ATOM 1468 N N . TYR A 1 26 ? 4.386 -0.921 2.196 1.00 0.69 26 TYR A N 3
ATOM 1469 C CA . TYR A 1 26 ? 3.824 -0.550 0.914 1.00 0.72 26 TYR A CA 3
ATOM 1470 C C . TYR A 1 26 ? 3.402 -1.760 0.098 1.00 0.64 26 TYR A C 3
ATOM 1471 O O . TYR A 1 26 ? 2.398 -1.725 -0.609 1.00 0.71 26 TYR A O 3
ATOM 1489 N N . GLN A 1 27 ? 4.167 -2.826 0.210 1.00 0.60 27 GLN A N 3
ATOM 1490 C CA . GLN A 1 27 ? 3.904 -4.039 -0.544 1.00 0.75 27 GLN A CA 3
ATOM 1491 C C . GLN A 1 27 ? 2.610 -4.676 -0.071 1.00 0.73 27 GLN A C 3
ATOM 1492 O O . GLN A 1 27 ? 1.756 -5.050 -0.874 1.00 0.81 27 GLN A O 3
ATOM 1506 N N . ALA A 1 28 ? 2.466 -4.766 1.243 1.00 0.76 28 ALA A N 3
ATOM 1507 C CA . ALA A 1 28 ? 1.255 -5.287 1.852 1.00 0.90 28 ALA A CA 3
ATOM 1508 C C . ALA A 1 28 ? 0.077 -4.374 1.541 1.00 0.81 28 ALA A C 3
ATOM 1509 O O . ALA A 1 28 ? -1.036 -4.835 1.261 1.00 0.85 28 ALA A O 3
ATOM 1516 N N . CYS A 1 29 ? 0.343 -3.075 1.584 1.00 0.80 29 CYS A N 3
ATOM 1517 C CA . CYS A 1 29 ? -0.641 -2.065 1.229 1.00 0.92 29 CYS A CA 3
ATOM 1518 C C . CYS A 1 29 ? -1.160 -2.304 -0.183 1.00 0.85 29 CYS A C 3
ATOM 1519 O O . CYS A 1 29 ? -2.363 -2.412 -0.397 1.00 0.99 29 CYS A O 3
ATOM 1526 N N . TRP A 1 30 ? -0.242 -2.428 -1.135 1.00 0.76 30 TRP A N 3
ATOM 1527 C CA . TRP A 1 30 ? -0.599 -2.639 -2.527 1.00 0.87 30 TRP A CA 3
ATOM 1528 C C . TRP A 1 30 ? -1.394 -3.923 -2.724 1.00 0.82 30 TRP A C 3
ATOM 1529 O O . TRP A 1 30 ? -2.316 -3.970 -3.539 1.00 0.94 30 TRP A O 3
ATOM 1550 N N . GLU A 1 31 ? -1.054 -4.957 -1.969 1.00 0.75 31 GLU A N 3
ATOM 1551 C CA . GLU A 1 31 ? -1.775 -6.218 -2.053 1.00 0.83 31 GLU A CA 3
ATOM 1552 C C . GLU A 1 31 ? -3.180 -6.074 -1.475 1.00 0.79 31 GLU A C 3
ATOM 1553 O O . GLU A 1 31 ? -4.066 -6.873 -1.768 1.00 0.88 31 GLU A O 3
ATOM 1565 N N . LEU A 1 32 ? -3.380 -5.040 -0.663 1.00 0.78 32 LEU A N 3
ATOM 1566 C CA . LEU A 1 32 ? -4.655 -4.775 -0.043 1.00 0.92 32 LEU A CA 3
ATOM 1567 C C . LEU A 1 32 ? -5.548 -3.952 -0.980 1.00 0.99 32 LEU A C 3
ATOM 1568 O O . LEU A 1 32 ? -6.774 -3.951 -0.849 1.00 1.10 32 LEU A O 3
ATOM 1584 N N . LEU A 1 33 ? -4.934 -3.282 -1.957 1.00 1.06 33 LEU A N 3
ATOM 1585 C CA . LEU A 1 33 ? -5.683 -2.498 -2.944 1.00 1.30 33 LEU A CA 3
ATOM 1586 C C . LEU A 1 33 ? -6.533 -3.400 -3.830 1.00 1.28 33 LEU A C 3
ATOM 1587 O O . LEU A 1 33 ? -7.325 -2.926 -4.643 1.00 1.45 33 LEU A O 3
ATOM 1603 N N . THR A 1 34 ? -6.360 -4.702 -3.662 1.00 1.15 34 THR A N 3
ATOM 1604 C CA . THR A 1 34 ? -7.199 -5.685 -4.335 1.00 1.23 34 THR A CA 3
ATOM 1605 C C . THR A 1 34 ? -8.629 -5.603 -3.812 1.00 1.07 34 THR A C 3
ATOM 1606 O O . THR A 1 34 ? -9.571 -6.061 -4.457 1.00 1.25 34 THR A O 3
ATOM 1617 N N . CYS A 1 35 ? -8.773 -5.017 -2.631 1.00 0.85 35 CYS A N 3
ATOM 1618 C CA . CYS A 1 35 ? -10.072 -4.817 -2.018 1.00 0.72 35 CYS A CA 3
ATOM 1619 C C . CYS A 1 35 ? -10.607 -3.436 -2.389 1.00 0.66 35 CYS A C 3
ATOM 1620 O O . CYS A 1 35 ? -10.113 -2.416 -1.894 1.00 0.80 35 CYS A O 3
ATOM 1627 N N . PRO A 1 36 ? -11.611 -3.386 -3.278 1.00 0.73 36 PRO A N 3
ATOM 1628 C CA . PRO A 1 36 ? -12.166 -2.126 -3.780 1.00 0.85 36 PRO A CA 3
ATOM 1629 C C . PRO A 1 36 ? -13.041 -1.423 -2.749 1.00 0.68 36 PRO A C 3
ATOM 1630 O O . PRO A 1 36 ? -13.802 -2.068 -2.020 1.00 0.72 36 PRO A O 3
ATOM 1641 N N . PRO A 1 37 ? -12.923 -0.092 -2.651 1.00 0.95 37 PRO A N 3
ATOM 1642 C CA . PRO A 1 37 ? -13.740 0.716 -1.752 1.00 1.15 37 PRO A CA 3
ATOM 1643 C C . PRO A 1 37 ? -15.067 1.133 -2.386 1.00 1.21 37 PRO A C 3
ATOM 1644 O O . PRO A 1 37 ? -15.318 0.881 -3.568 1.00 1.24 37 PRO A O 3
ATOM 1655 N N . CYS A 1 38 ? -15.902 1.773 -1.591 1.00 1.51 38 CYS A N 3
ATOM 1656 C CA . CYS A 1 38 ? -17.219 2.200 -2.025 1.00 1.78 38 CYS A CA 3
ATOM 1657 C C . CYS A 1 38 ? -17.149 3.593 -2.647 1.00 2.13 38 CYS A C 3
ATOM 1658 O O . CYS A 1 38 ? -17.416 3.718 -3.859 1.00 2.76 38 CYS A O 3
ATOM 1666 N N . SER A 1 1 ? -9.342 -7.304 7.077 1.00 1.75 1 SER A N 4
ATOM 1667 C CA . SER A 1 1 ? -10.082 -6.027 7.088 1.00 1.51 1 SER A CA 4
ATOM 1668 C C . SER A 1 1 ? -9.262 -4.929 6.420 1.00 1.29 1 SER A C 4
ATOM 1669 O O . SER A 1 1 ? -8.208 -4.531 6.920 1.00 1.62 1 SER A O 4
ATOM 1679 N N . CYS A 1 2 ? -9.749 -4.449 5.288 1.00 0.98 2 CYS A N 4
ATOM 1680 C CA . CYS A 1 2 ? -9.065 -3.406 4.537 1.00 0.95 2 CYS A CA 4
ATOM 1681 C C . CYS A 1 2 ? -9.245 -2.049 5.212 1.00 1.01 2 CYS A C 4
ATOM 1682 O O . CYS A 1 2 ? -10.341 -1.717 5.661 1.00 1.09 2 CYS A O 4
ATOM 1689 N N . PRO A 1 3 ? -8.164 -1.261 5.310 1.00 1.22 3 PRO A N 4
ATOM 1690 C CA . PRO A 1 3 ? -8.217 0.085 5.887 1.00 1.35 3 PRO A CA 4
ATOM 1691 C C . PRO A 1 3 ? -9.026 1.049 5.022 1.00 1.17 3 PRO A C 4
ATOM 1692 O O . PRO A 1 3 ? -8.874 1.077 3.796 1.00 1.13 3 PRO A O 4
ATOM 1703 N N . PRO A 1 4 ? -9.908 1.842 5.653 1.00 1.27 4 PRO A N 4
ATOM 1704 C CA . PRO A 1 4 ? -10.756 2.816 4.956 1.00 1.28 4 PRO A CA 4
ATOM 1705 C C . PRO A 1 4 ? -9.939 3.856 4.196 1.00 1.30 4 PRO A C 4
ATOM 1706 O O . PRO A 1 4 ? -8.933 4.362 4.695 1.00 1.43 4 PRO A O 4
ATOM 1717 N N . CYS A 1 5 ? -10.397 4.175 2.988 1.00 1.41 5 CYS A N 4
ATOM 1718 C CA . CYS A 1 5 ? -9.700 5.094 2.090 1.00 1.65 5 CYS A CA 4
ATOM 1719 C C . CYS A 1 5 ? -9.577 6.484 2.704 1.00 1.66 5 CYS A C 4
ATOM 1720 O O . CYS A 1 5 ? -8.644 7.224 2.395 1.00 1.89 5 CYS A O 4
ATOM 1727 N N . HIS A 1 6 ? -10.514 6.829 3.583 1.00 1.54 6 HIS A N 4
ATOM 1728 C CA . HIS A 1 6 ? -10.513 8.130 4.248 1.00 1.60 6 HIS A CA 4
ATOM 1729 C C . HIS A 1 6 ? -9.294 8.275 5.157 1.00 1.51 6 HIS A C 4
ATOM 1730 O O . HIS A 1 6 ? -8.875 9.383 5.482 1.00 1.67 6 HIS A O 4
ATOM 1745 N N . GLY A 1 7 ? -8.732 7.148 5.552 1.00 1.54 7 GLY A N 4
ATOM 1746 C CA . GLY A 1 7 ? -7.553 7.155 6.389 1.00 1.63 7 GLY A CA 4
ATOM 1747 C C . GLY A 1 7 ? -6.559 6.109 5.944 1.00 1.65 7 GLY A C 4
ATOM 1748 O O . GLY A 1 7 ? -5.904 5.468 6.766 1.00 1.77 7 GLY A O 4
ATOM 1752 N N . ARG A 1 8 ? -6.452 5.937 4.634 1.00 1.62 8 ARG A N 4
ATOM 1753 C CA . ARG A 1 8 ? -5.587 4.918 4.060 1.00 1.71 8 ARG A CA 4
ATOM 1754 C C . ARG A 1 8 ? -4.115 5.279 4.238 1.00 1.49 8 ARG A C 4
ATOM 1755 O O . ARG A 1 8 ? -3.787 6.418 4.576 1.00 1.40 8 ARG A O 4
ATOM 1776 N N . PRO A 1 9 ? -3.207 4.311 4.028 1.00 1.55 9 PRO A N 4
ATOM 1777 C CA . PRO A 1 9 ? -1.771 4.555 4.110 1.00 1.49 9 PRO A CA 4
ATOM 1778 C C . PRO A 1 9 ? -1.274 5.475 3.004 1.00 1.24 9 PRO A C 4
ATOM 1779 O O . PRO A 1 9 ? -1.949 5.689 1.995 1.00 1.25 9 PRO A O 4
ATOM 1790 N N . THR A 1 10 ? -0.063 5.975 3.200 1.00 1.41 10 THR A N 4
ATOM 1791 C CA . THR A 1 10 ? 0.556 6.953 2.306 1.00 1.61 10 THR A CA 4
ATOM 1792 C C . THR A 1 10 ? 1.180 6.271 1.094 1.00 1.48 10 THR A C 4
ATOM 1793 O O . THR A 1 10 ? 1.862 6.897 0.275 1.00 1.84 10 THR A O 4
ATOM 1804 N N . CYS A 1 11 ? 0.970 4.973 1.021 1.00 1.16 11 CYS A N 4
ATOM 1805 C CA . CYS A 1 11 ? 1.498 4.153 -0.059 1.00 1.06 11 CYS A CA 4
ATOM 1806 C C . CYS A 1 11 ? 0.919 4.542 -1.418 1.00 1.27 11 CYS A C 4
ATOM 1807 O O . CYS A 1 11 ? -0.060 3.964 -1.888 1.00 1.56 11 CYS A O 4
ATOM 1814 N N . THR A 1 12 ? 1.527 5.538 -2.026 1.00 1.37 12 THR A N 4
ATOM 1815 C CA . THR A 1 12 ? 1.215 5.914 -3.392 1.00 1.72 12 THR A CA 4
ATOM 1816 C C . THR A 1 12 ? 2.495 5.871 -4.221 1.00 1.71 12 THR A C 4
ATOM 1817 O O . THR A 1 12 ? 2.471 5.908 -5.451 1.00 1.95 12 THR A O 4
ATOM 1828 N N . LYS A 1 13 ? 3.616 5.776 -3.517 1.00 1.49 13 LYS A N 4
ATOM 1829 C CA . LYS A 1 13 ? 4.919 5.647 -4.148 1.00 1.52 13 LYS A CA 4
ATOM 1830 C C . LYS A 1 13 ? 5.123 4.211 -4.608 1.00 1.53 13 LYS A C 4
ATOM 1831 O O . LYS A 1 13 ? 4.622 3.281 -3.982 1.00 1.49 13 LYS A O 4
ATOM 1850 N N . PRO A 1 14 ? 5.848 4.010 -5.720 1.00 1.80 14 PRO A N 4
ATOM 1851 C CA . PRO A 1 14 ? 6.074 2.677 -6.287 1.00 2.03 14 PRO A CA 4
ATOM 1852 C C . PRO A 1 14 ? 6.977 1.794 -5.424 1.00 1.72 14 PRO A C 4
ATOM 1853 O O . PRO A 1 14 ? 7.075 0.590 -5.659 1.00 1.95 14 PRO A O 4
ATOM 1864 N N . GLY A 1 15 ? 7.629 2.386 -4.425 1.00 1.37 15 GLY A N 4
ATOM 1865 C CA . GLY A 1 15 ? 8.521 1.626 -3.575 1.00 1.23 15 GLY A CA 4
ATOM 1866 C C . GLY A 1 15 ? 9.871 1.418 -4.226 1.00 1.15 15 GLY A C 4
ATOM 1867 O O . GLY A 1 15 ? 10.601 0.490 -3.882 1.00 1.04 15 GLY A O 4
ATOM 1871 N N . ASP A 1 16 ? 10.202 2.307 -5.153 1.00 1.42 16 ASP A N 4
ATOM 1872 C CA . ASP A 1 16 ? 11.427 2.201 -5.941 1.00 1.53 16 ASP A CA 4
ATOM 1873 C C . ASP A 1 16 ? 12.665 2.333 -5.058 1.00 1.42 16 ASP A C 4
ATOM 1874 O O . ASP A 1 16 ? 13.594 1.528 -5.144 1.00 1.46 16 ASP A O 4
ATOM 1883 N N . ASN A 1 17 ? 12.666 3.339 -4.198 1.00 1.46 17 ASN A N 4
ATOM 1884 C CA . ASN A 1 17 ? 13.781 3.567 -3.291 1.00 1.56 17 ASN A CA 4
ATOM 1885 C C . ASN A 1 17 ? 13.490 2.959 -1.923 1.00 1.21 17 ASN A C 4
ATOM 1886 O O . ASN A 1 17 ? 14.244 3.149 -0.970 1.00 1.37 17 ASN A O 4
ATOM 1897 N N . ALA A 1 18 ? 12.389 2.228 -1.836 1.00 0.89 18 ALA A N 4
ATOM 1898 C CA . ALA A 1 18 ? 11.988 1.600 -0.590 1.00 0.65 18 ALA A CA 4
ATOM 1899 C C . ALA A 1 18 ? 12.729 0.278 -0.394 1.00 0.68 18 ALA A C 4
ATOM 1900 O O . ALA A 1 18 ? 13.134 -0.363 -1.363 1.00 0.81 18 ALA A O 4
ATOM 1907 N N . THR A 1 19 ? 12.914 -0.116 0.857 1.00 0.77 19 THR A N 4
ATOM 1908 C CA . THR A 1 19 ? 13.649 -1.322 1.183 1.00 1.01 19 THR A CA 4
ATOM 1909 C C . THR A 1 19 ? 13.238 -1.878 2.559 1.00 1.07 19 THR A C 4
ATOM 1910 O O . THR A 1 19 ? 12.848 -3.044 2.659 1.00 1.23 19 THR A O 4
ATOM 1921 N N . PRO A 1 20 ? 13.320 -1.062 3.643 1.00 1.05 20 PRO A N 4
ATOM 1922 C CA . PRO A 1 20 ? 12.865 -1.462 4.984 1.00 1.22 20 PRO A CA 4
ATOM 1923 C C . PRO A 1 20 ? 11.374 -1.787 5.022 1.00 1.12 20 PRO A C 4
ATOM 1924 O O . PRO A 1 20 ? 10.738 -1.915 3.973 1.00 0.90 20 PRO A O 4
ATOM 1935 N N . GLU A 1 21 ? 10.835 -1.970 6.227 1.00 1.32 21 GLU A N 4
ATOM 1936 C CA . GLU A 1 21 ? 9.398 -2.186 6.446 1.00 1.32 21 GLU A CA 4
ATOM 1937 C C . GLU A 1 21 ? 8.513 -1.240 5.617 1.00 1.13 21 GLU A C 4
ATOM 1938 O O . GLU A 1 21 ? 7.305 -1.442 5.527 1.00 1.12 21 GLU A O 4
ATOM 1950 N N . LYS A 1 22 ? 9.102 -0.202 5.028 1.00 1.04 22 LYS A N 4
ATOM 1951 C CA . LYS A 1 22 ? 8.389 0.632 4.072 1.00 0.97 22 LYS A CA 4
ATOM 1952 C C . LYS A 1 22 ? 7.753 -0.236 2.983 1.00 0.75 22 LYS A C 4
ATOM 1953 O O . LYS A 1 22 ? 6.645 0.032 2.533 1.00 0.85 22 LYS A O 4
ATOM 1972 N N . LEU A 1 23 ? 8.456 -1.293 2.578 1.00 0.58 23 LEU A N 4
ATOM 1973 C CA . LEU A 1 23 ? 7.932 -2.222 1.587 1.00 0.51 23 LEU A CA 4
ATOM 1974 C C . LEU A 1 23 ? 6.805 -3.066 2.155 1.00 0.56 23 LEU A C 4
ATOM 1975 O O . LEU A 1 23 ? 5.913 -3.486 1.423 1.00 0.56 23 LEU A O 4
ATOM 1991 N N . ALA A 1 24 ? 6.848 -3.315 3.458 1.00 0.71 24 ALA A N 4
ATOM 1992 C CA . ALA A 1 24 ? 5.786 -4.056 4.123 1.00 0.88 24 ALA A CA 4
ATOM 1993 C C . ALA A 1 24 ? 4.469 -3.321 3.947 1.00 0.85 24 ALA A C 4
ATOM 1994 O O . ALA A 1 24 ? 3.406 -3.929 3.808 1.00 0.90 24 ALA A O 4
ATOM 2001 N N . LYS A 1 25 ? 4.565 -1.996 3.931 1.00 0.85 25 LYS A N 4
ATOM 2002 C CA . LYS A 1 25 ? 3.418 -1.141 3.666 1.00 0.95 25 LYS A CA 4
ATOM 2003 C C . LYS A 1 25 ? 2.902 -1.384 2.257 1.00 0.80 25 LYS A C 4
ATOM 2004 O O . LYS A 1 25 ? 1.703 -1.557 2.045 1.00 0.86 25 LYS A O 4
ATOM 2023 N N . TYR A 1 26 ? 3.819 -1.423 1.293 1.00 0.69 26 TYR A N 4
ATOM 2024 C CA . TYR A 1 26 ? 3.448 -1.530 -0.104 1.00 0.72 26 TYR A CA 4
ATOM 2025 C C . TYR A 1 26 ? 2.900 -2.904 -0.426 1.00 0.64 26 TYR A C 4
ATOM 2026 O O . TYR A 1 26 ? 1.996 -3.042 -1.241 1.00 0.71 26 TYR A O 4
ATOM 2044 N N . GLN A 1 27 ? 3.438 -3.912 0.232 1.00 0.60 27 GLN A N 4
ATOM 2045 C CA . GLN A 1 27 ? 2.944 -5.274 0.084 1.00 0.75 27 GLN A CA 4
ATOM 2046 C C . GLN A 1 27 ? 1.502 -5.362 0.561 1.00 0.73 27 GLN A C 4
ATOM 2047 O O . GLN A 1 27 ? 0.664 -6.024 -0.054 1.00 0.81 27 GLN A O 4
ATOM 2061 N N . ALA A 1 28 ? 1.223 -4.666 1.652 1.00 0.76 28 ALA A N 4
ATOM 2062 C CA . ALA A 1 28 ? -0.117 -4.605 2.210 1.00 0.90 28 ALA A CA 4
ATOM 2063 C C . ALA A 1 28 ? -1.048 -3.826 1.289 1.00 0.81 28 ALA A C 4
ATOM 2064 O O . ALA A 1 28 ? -2.179 -4.246 1.013 1.00 0.85 28 ALA A O 4
ATOM 2071 N N . CYS A 1 29 ? -0.561 -2.698 0.799 1.00 0.80 29 CYS A N 4
ATOM 2072 C CA . CYS A 1 29 ? -1.348 -1.848 -0.080 1.00 0.92 29 CYS A CA 4
ATOM 2073 C C . CYS A 1 29 ? -1.569 -2.523 -1.428 1.00 0.85 29 CYS A C 4
ATOM 2074 O O . CYS A 1 29 ? -2.527 -2.221 -2.135 1.00 0.99 29 CYS A O 4
ATOM 2081 N N . TRP A 1 30 ? -0.685 -3.447 -1.772 1.00 0.76 30 TRP A N 4
ATOM 2082 C CA . TRP A 1 30 ? -0.840 -4.241 -2.977 1.00 0.87 30 TRP A CA 4
ATOM 2083 C C . TRP A 1 30 ? -1.913 -5.298 -2.787 1.00 0.82 30 TRP A C 4
ATOM 2084 O O . TRP A 1 30 ? -2.645 -5.633 -3.719 1.00 0.94 30 TRP A O 4
ATOM 2105 N N . GLU A 1 31 ? -2.015 -5.808 -1.571 1.00 0.75 31 GLU A N 4
ATOM 2106 C CA . GLU A 1 31 ? -3.067 -6.750 -1.223 1.00 0.83 31 GLU A CA 4
ATOM 2107 C C . GLU A 1 31 ? -4.434 -6.083 -1.326 1.00 0.79 31 GLU A C 4
ATOM 2108 O O . GLU A 1 31 ? -5.447 -6.744 -1.537 1.00 0.88 31 GLU A O 4
ATOM 2120 N N . LEU A 1 32 ? -4.455 -4.765 -1.176 1.00 0.78 32 LEU A N 4
ATOM 2121 C CA . LEU A 1 32 ? -5.688 -4.000 -1.277 1.00 0.92 32 LEU A CA 4
ATOM 2122 C C . LEU A 1 32 ? -6.243 -3.980 -2.704 1.00 0.99 32 LEU A C 4
ATOM 2123 O O . LEU A 1 32 ? -7.385 -3.583 -2.920 1.00 1.10 32 LEU A O 4
ATOM 2139 N N . LEU A 1 33 ? -5.446 -4.419 -3.678 1.00 1.06 33 LEU A N 4
ATOM 2140 C CA . LEU A 1 33 ? -5.889 -4.432 -5.073 1.00 1.30 33 LEU A CA 4
ATOM 2141 C C . LEU A 1 33 ? -6.924 -5.520 -5.319 1.00 1.28 33 LEU A C 4
ATOM 2142 O O . LEU A 1 33 ? -7.668 -5.479 -6.300 1.00 1.45 33 LEU A O 4
ATOM 2158 N N . THR A 1 34 ? -6.971 -6.486 -4.425 1.00 1.15 34 THR A N 4
ATOM 2159 C CA . THR A 1 34 ? -7.954 -7.555 -4.510 1.00 1.23 34 THR A CA 4
ATOM 2160 C C . THR A 1 34 ? -9.088 -7.311 -3.521 1.00 1.07 34 THR A C 4
ATOM 2161 O O . THR A 1 34 ? -9.896 -8.195 -3.236 1.00 1.25 34 THR A O 4
ATOM 2172 N N . CYS A 1 35 ? -9.136 -6.093 -3.011 1.00 0.85 35 CYS A N 4
ATOM 2173 C CA . CYS A 1 35 ? -10.146 -5.688 -2.053 1.00 0.72 35 CYS A CA 4
ATOM 2174 C C . CYS A 1 35 ? -11.051 -4.640 -2.695 1.00 0.66 35 CYS A C 4
ATOM 2175 O O . CYS A 1 35 ? -10.586 -3.855 -3.522 1.00 0.80 35 CYS A O 4
ATOM 2182 N N . PRO A 1 36 ? -12.356 -4.636 -2.353 1.00 0.73 36 PRO A N 4
ATOM 2183 C CA . PRO A 1 36 ? -13.312 -3.644 -2.863 1.00 0.85 36 PRO A CA 4
ATOM 2184 C C . PRO A 1 36 ? -12.775 -2.217 -2.770 1.00 0.68 36 PRO A C 4
ATOM 2185 O O . PRO A 1 36 ? -12.298 -1.789 -1.715 1.00 0.72 36 PRO A O 4
ATOM 2196 N N . PRO A 1 37 ? -12.855 -1.465 -3.878 1.00 0.95 37 PRO A N 4
ATOM 2197 C CA . PRO A 1 37 ? -12.282 -0.123 -3.977 1.00 1.15 37 PRO A CA 4
ATOM 2198 C C . PRO A 1 37 ? -13.117 0.932 -3.263 1.00 1.21 37 PRO A C 4
ATOM 2199 O O . PRO A 1 37 ? -14.202 0.647 -2.749 1.00 1.24 37 PRO A O 4
ATOM 2210 N N . CYS A 1 38 ? -12.597 2.145 -3.247 1.00 1.51 38 CYS A N 4
ATOM 2211 C CA . CYS A 1 38 ? -13.225 3.257 -2.552 1.00 1.78 38 CYS A CA 4
ATOM 2212 C C . CYS A 1 38 ? -14.533 3.643 -3.240 1.00 2.13 38 CYS A C 4
ATOM 2213 O O . CYS A 1 38 ? -14.479 4.307 -4.296 1.00 2.76 38 CYS A O 4
ATOM 2221 N N . SER A 1 1 ? -8.102 -7.410 6.268 1.00 1.75 1 SER A N 5
ATOM 2222 C CA . SER A 1 1 ? -8.983 -6.297 6.680 1.00 1.51 1 SER A CA 5
ATOM 2223 C C . SER A 1 1 ? -8.955 -5.191 5.633 1.00 1.29 1 SER A C 5
ATOM 2224 O O . SER A 1 1 ? -7.909 -4.909 5.047 1.00 1.62 1 SER A O 5
ATOM 2234 N N . CYS A 1 2 ? -10.103 -4.578 5.387 1.00 0.98 2 CYS A N 5
ATOM 2235 C CA . CYS A 1 2 ? -10.207 -3.547 4.367 1.00 0.95 2 CYS A CA 5
ATOM 2236 C C . CYS A 1 2 ? -10.234 -2.153 4.987 1.00 1.01 2 CYS A C 5
ATOM 2237 O O . CYS A 1 2 ? -11.054 -1.865 5.864 1.00 1.09 2 CYS A O 5
ATOM 2244 N N . PRO A 1 3 ? -9.310 -1.280 4.564 1.00 1.22 3 PRO A N 5
ATOM 2245 C CA . PRO A 1 3 ? -9.300 0.128 4.964 1.00 1.35 3 PRO A CA 5
ATOM 2246 C C . PRO A 1 3 ? -10.407 0.910 4.265 1.00 1.17 3 PRO A C 5
ATOM 2247 O O . PRO A 1 3 ? -10.857 0.526 3.183 1.00 1.13 3 PRO A O 5
ATOM 2258 N N . PRO A 1 4 ? -10.855 2.022 4.872 1.00 1.27 4 PRO A N 5
ATOM 2259 C CA . PRO A 1 4 ? -11.946 2.837 4.331 1.00 1.28 4 PRO A CA 5
ATOM 2260 C C . PRO A 1 4 ? -11.627 3.379 2.942 1.00 1.30 4 PRO A C 5
ATOM 2261 O O . PRO A 1 4 ? -10.530 3.877 2.692 1.00 1.43 4 PRO A O 5
ATOM 2272 N N . CYS A 1 5 ? -12.595 3.268 2.043 1.00 1.41 5 CYS A N 5
ATOM 2273 C CA . CYS A 1 5 ? -12.432 3.704 0.661 1.00 1.65 5 CYS A CA 5
ATOM 2274 C C . CYS A 1 5 ? -12.256 5.218 0.570 1.00 1.66 5 CYS A C 5
ATOM 2275 O O . CYS A 1 5 ? -11.681 5.729 -0.390 1.00 1.89 5 CYS A O 5
ATOM 2282 N N . HIS A 1 6 ? -12.744 5.928 1.579 1.00 1.54 6 HIS A N 5
ATOM 2283 C CA . HIS A 1 6 ? -12.608 7.380 1.637 1.00 1.60 6 HIS A CA 5
ATOM 2284 C C . HIS A 1 6 ? -11.483 7.766 2.590 1.00 1.51 6 HIS A C 5
ATOM 2285 O O . HIS A 1 6 ? -11.425 8.892 3.082 1.00 1.67 6 HIS A O 5
ATOM 2300 N N . GLY A 1 7 ? -10.586 6.824 2.838 1.00 1.54 7 GLY A N 5
ATOM 2301 C CA . GLY A 1 7 ? -9.496 7.043 3.765 1.00 1.63 7 GLY A CA 5
ATOM 2302 C C . GLY A 1 7 ? -8.442 5.982 3.593 1.00 1.65 7 GLY A C 5
ATOM 2303 O O . GLY A 1 7 ? -8.093 5.269 4.534 1.00 1.77 7 GLY A O 5
ATOM 2307 N N . ARG A 1 8 ? -7.960 5.863 2.371 1.00 1.62 8 ARG A N 5
ATOM 2308 C CA . ARG A 1 8 ? -7.044 4.811 2.002 1.00 1.71 8 ARG A CA 5
ATOM 2309 C C . ARG A 1 8 ? -5.667 5.028 2.617 1.00 1.49 8 ARG A C 5
ATOM 2310 O O . ARG A 1 8 ? -5.257 6.166 2.852 1.00 1.40 8 ARG A O 5
ATOM 2331 N N . PRO A 1 9 ? -4.953 3.922 2.900 1.00 1.55 9 PRO A N 5
ATOM 2332 C CA . PRO A 1 9 ? -3.584 3.953 3.426 1.00 1.49 9 PRO A CA 5
ATOM 2333 C C . PRO A 1 9 ? -2.698 4.958 2.699 1.00 1.24 9 PRO A C 5
ATOM 2334 O O . PRO A 1 9 ? -2.734 5.062 1.469 1.00 1.25 9 PRO A O 5
ATOM 2345 N N . THR A 1 10 ? -1.895 5.681 3.464 1.00 1.41 10 THR A N 5
ATOM 2346 C CA . THR A 1 10 ? -1.058 6.735 2.913 1.00 1.61 10 THR A CA 5
ATOM 2347 C C . THR A 1 10 ? 0.154 6.138 2.212 1.00 1.48 10 THR A C 5
ATOM 2348 O O . THR A 1 10 ? 0.819 6.791 1.410 1.00 1.84 10 THR A O 5
ATOM 2359 N N . CYS A 1 11 ? 0.408 4.879 2.511 1.00 1.16 11 CYS A N 5
ATOM 2360 C CA . CYS A 1 11 ? 1.475 4.132 1.869 1.00 1.06 11 CYS A CA 5
ATOM 2361 C C . CYS A 1 11 ? 1.054 3.714 0.464 1.00 1.27 11 CYS A C 5
ATOM 2362 O O . CYS A 1 11 ? 0.488 2.639 0.260 1.00 1.56 11 CYS A O 5
ATOM 2369 N N . THR A 1 12 ? 1.320 4.580 -0.497 1.00 1.37 12 THR A N 5
ATOM 2370 C CA . THR A 1 12 ? 0.896 4.352 -1.868 1.00 1.72 12 THR A CA 5
ATOM 2371 C C . THR A 1 12 ? 2.081 4.019 -2.774 1.00 1.71 12 THR A C 5
ATOM 2372 O O . THR A 1 12 ? 1.897 3.512 -3.880 1.00 1.95 12 THR A O 5
ATOM 2383 N N . LYS A 1 13 ? 3.291 4.317 -2.314 1.00 1.49 13 LYS A N 5
ATOM 2384 C CA . LYS A 1 13 ? 4.492 3.935 -3.044 1.00 1.52 13 LYS A CA 5
ATOM 2385 C C . LYS A 1 13 ? 4.567 2.416 -3.189 1.00 1.53 13 LYS A C 5
ATOM 2386 O O . LYS A 1 13 ? 4.205 1.687 -2.272 1.00 1.49 13 LYS A O 5
ATOM 2405 N N . PRO A 1 14 ? 5.027 1.915 -4.349 1.00 1.80 14 PRO A N 5
ATOM 2406 C CA . PRO A 1 14 ? 5.088 0.479 -4.625 1.00 2.03 14 PRO A CA 5
ATOM 2407 C C . PRO A 1 14 ? 6.305 -0.200 -3.998 1.00 1.72 14 PRO A C 5
ATOM 2408 O O . PRO A 1 14 ? 6.454 -1.420 -4.082 1.00 1.95 14 PRO A O 5
ATOM 2419 N N . GLY A 1 15 ? 7.175 0.582 -3.367 1.00 1.37 15 GLY A N 5
ATOM 2420 C CA . GLY A 1 15 ? 8.374 0.025 -2.780 1.00 1.23 15 GLY A CA 5
ATOM 2421 C C . GLY A 1 15 ? 9.569 0.130 -3.707 1.00 1.15 15 GLY A C 5
ATOM 2422 O O . GLY A 1 15 ? 10.638 -0.391 -3.406 1.00 1.04 15 GLY A O 5
ATOM 2426 N N . ASP A 1 16 ? 9.383 0.809 -4.834 1.00 1.42 16 ASP A N 5
ATOM 2427 C CA . ASP A 1 16 ? 10.463 1.012 -5.801 1.00 1.53 16 ASP A CA 5
ATOM 2428 C C . ASP A 1 16 ? 11.528 1.931 -5.215 1.00 1.42 16 ASP A C 5
ATOM 2429 O O . ASP A 1 16 ? 12.724 1.760 -5.450 1.00 1.46 16 ASP A O 5
ATOM 2438 N N . ASN A 1 17 ? 11.074 2.892 -4.430 1.00 1.46 17 ASN A N 5
ATOM 2439 C CA . ASN A 1 17 ? 11.953 3.846 -3.767 1.00 1.56 17 ASN A CA 5
ATOM 2440 C C . ASN A 1 17 ? 12.434 3.294 -2.428 1.00 1.21 17 ASN A C 5
ATOM 2441 O O . ASN A 1 17 ? 13.060 4.001 -1.636 1.00 1.37 17 ASN A O 5
ATOM 2452 N N . ALA A 1 18 ? 12.131 2.031 -2.180 1.00 0.89 18 ALA A N 5
ATOM 2453 C CA . ALA A 1 18 ? 12.417 1.409 -0.900 1.00 0.65 18 ALA A CA 5
ATOM 2454 C C . ALA A 1 18 ? 13.216 0.121 -1.085 1.00 0.68 18 ALA A C 5
ATOM 2455 O O . ALA A 1 18 ? 13.234 -0.461 -2.170 1.00 0.81 18 ALA A O 5
ATOM 2462 N N . THR A 1 19 ? 13.896 -0.306 -0.027 1.00 0.77 19 THR A N 5
ATOM 2463 C CA . THR A 1 19 ? 14.692 -1.519 -0.058 1.00 1.01 19 THR A CA 5
ATOM 2464 C C . THR A 1 19 ? 14.454 -2.401 1.184 1.00 1.07 19 THR A C 5
ATOM 2465 O O . THR A 1 19 ? 14.154 -3.585 1.043 1.00 1.23 19 THR A O 5
ATOM 2476 N N . PRO A 1 20 ? 14.587 -1.854 2.416 1.00 1.05 20 PRO A N 5
ATOM 2477 C CA . PRO A 1 20 ? 14.404 -2.626 3.651 1.00 1.22 20 PRO A CA 5
ATOM 2478 C C . PRO A 1 20 ? 12.946 -3.004 3.893 1.00 1.12 20 PRO A C 5
ATOM 2479 O O . PRO A 1 20 ? 12.094 -2.806 3.022 1.00 0.90 20 PRO A O 5
ATOM 2490 N N . GLU A 1 21 ? 12.674 -3.576 5.065 1.00 1.32 21 GLU A N 5
ATOM 2491 C CA . GLU A 1 21 ? 11.315 -3.891 5.513 1.00 1.32 21 GLU A CA 5
ATOM 2492 C C . GLU A 1 21 ? 10.354 -2.706 5.315 1.00 1.13 21 GLU A C 5
ATOM 2493 O O . GLU A 1 21 ? 9.136 -2.859 5.392 1.00 1.12 21 GLU A O 5
ATOM 2505 N N . LYS A 1 22 ? 10.902 -1.524 5.054 1.00 1.04 22 LYS A N 5
ATOM 2506 C CA . LYS A 1 22 ? 10.087 -0.360 4.746 1.00 0.97 22 LYS A CA 5
ATOM 2507 C C . LYS A 1 22 ? 9.192 -0.632 3.538 1.00 0.75 22 LYS A C 5
ATOM 2508 O O . LYS A 1 22 ? 8.075 -0.131 3.470 1.00 0.85 22 LYS A O 5
ATOM 2527 N N . LEU A 1 23 ? 9.668 -1.442 2.591 1.00 0.58 23 LEU A N 5
ATOM 2528 C CA . LEU A 1 23 ? 8.852 -1.768 1.426 1.00 0.51 23 LEU A CA 5
ATOM 2529 C C . LEU A 1 23 ? 7.851 -2.859 1.747 1.00 0.56 23 LEU A C 5
ATOM 2530 O O . LEU A 1 23 ? 6.856 -3.013 1.046 1.00 0.56 23 LEU A O 5
ATOM 2546 N N . ALA A 1 24 ? 8.120 -3.620 2.800 1.00 0.71 24 ALA A N 5
ATOM 2547 C CA . ALA A 1 24 ? 7.190 -4.639 3.256 1.00 0.88 24 ALA A CA 5
ATOM 2548 C C . ALA A 1 24 ? 5.864 -3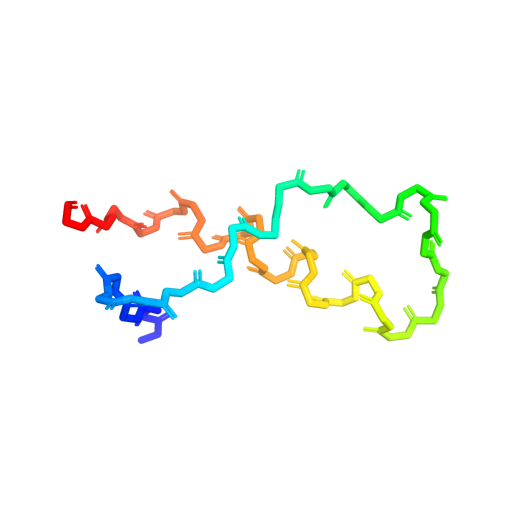.983 3.601 1.00 0.85 24 ALA A C 5
ATOM 2549 O O . ALA A 1 24 ? 4.789 -4.534 3.360 1.00 0.90 24 ALA A O 5
ATOM 2556 N N . LYS A 1 25 ? 5.971 -2.774 4.145 1.00 0.85 25 LYS A N 5
ATOM 2557 C CA . LYS A 1 25 ? 4.812 -1.942 4.435 1.00 0.95 25 LYS A CA 5
ATOM 2558 C C . LYS A 1 25 ? 4.038 -1.657 3.154 1.00 0.80 25 LYS A C 5
ATOM 2559 O O . LYS A 1 25 ? 2.855 -1.971 3.046 1.00 0.86 25 LYS A O 5
ATOM 2578 N N . TYR A 1 26 ? 4.736 -1.083 2.177 1.00 0.69 26 TYR A N 5
ATOM 2579 C CA . TYR A 1 26 ? 4.122 -0.634 0.941 1.00 0.72 26 TYR A CA 5
ATOM 2580 C C . TYR A 1 26 ? 3.554 -1.794 0.141 1.00 0.64 26 TYR A C 5
ATOM 2581 O O . TYR A 1 26 ? 2.499 -1.676 -0.482 1.00 0.71 26 TYR A O 5
ATOM 2599 N N . GLN A 1 27 ? 4.252 -2.912 0.181 1.00 0.60 27 GLN A N 5
ATOM 2600 C CA . GLN A 1 27 ? 3.829 -4.116 -0.517 1.00 0.75 27 GLN A CA 5
ATOM 2601 C C . GLN A 1 27 ? 2.496 -4.598 0.040 1.00 0.73 27 GLN A C 5
ATOM 2602 O O . GLN A 1 27 ? 1.582 -4.948 -0.709 1.00 0.81 27 GLN A O 5
ATOM 2616 N N . ALA A 1 28 ? 2.396 -4.583 1.361 1.00 0.76 28 ALA A N 5
ATOM 2617 C CA . ALA A 1 28 ? 1.169 -4.951 2.052 1.00 0.90 28 ALA A CA 5
ATOM 2618 C C . ALA A 1 28 ? 0.070 -3.938 1.761 1.00 0.81 28 ALA A C 5
ATOM 2619 O O . ALA A 1 28 ? -1.068 -4.304 1.456 1.00 0.85 28 ALA A O 5
ATOM 2626 N N . CYS A 1 29 ? 0.429 -2.660 1.846 1.00 0.80 29 CYS A N 5
ATOM 2627 C CA . CYS A 1 29 ? -0.504 -1.573 1.575 1.00 0.92 29 CYS A CA 5
ATOM 2628 C C . CYS A 1 29 ? -1.085 -1.689 0.172 1.00 0.85 29 CYS A C 5
ATOM 2629 O O . CYS A 1 29 ? -2.231 -1.314 -0.067 1.00 0.99 29 CYS A O 5
ATOM 2636 N N . TRP A 1 30 ? -0.289 -2.212 -0.751 1.00 0.76 30 TRP A N 5
ATOM 2637 C CA . TRP A 1 30 ? -0.726 -2.385 -2.122 1.00 0.87 30 TRP A CA 5
ATOM 2638 C C . TRP A 1 30 ? -1.648 -3.585 -2.271 1.00 0.82 30 TRP A C 5
ATOM 2639 O O . TRP A 1 30 ? -2.547 -3.580 -3.111 1.00 0.94 30 TRP A O 5
ATOM 2660 N N . GLU A 1 31 ? -1.445 -4.602 -1.448 1.00 0.75 31 GLU A N 5
ATOM 2661 C CA . GLU A 1 31 ? -2.311 -5.772 -1.476 1.00 0.83 31 GLU A CA 5
ATOM 2662 C C . GLU A 1 31 ? -3.717 -5.396 -1.021 1.00 0.79 31 GLU A C 5
ATOM 2663 O O . GLU A 1 31 ? -4.701 -6.016 -1.422 1.00 0.88 31 GLU A O 5
ATOM 2675 N N . LEU A 1 32 ? -3.798 -4.361 -0.192 1.00 0.78 32 LEU A N 5
ATOM 2676 C CA . LEU A 1 32 ? -5.066 -3.864 0.319 1.00 0.92 32 LEU A CA 5
ATOM 2677 C C . LEU A 1 32 ? -5.938 -3.267 -0.787 1.00 0.99 32 LEU A C 5
ATOM 2678 O O . LEU A 1 32 ? -7.107 -2.962 -0.556 1.00 1.10 32 LEU A O 5
ATOM 2694 N N . LEU A 1 33 ? -5.372 -3.086 -1.979 1.00 1.06 33 LEU A N 5
ATOM 2695 C CA . LEU A 1 33 ? -6.119 -2.528 -3.108 1.00 1.30 33 LEU A CA 5
ATOM 2696 C C . LEU A 1 33 ? -7.030 -3.570 -3.747 1.00 1.28 33 LEU A C 5
ATOM 2697 O O . LEU A 1 33 ? -7.771 -3.270 -4.683 1.00 1.45 33 LEU A O 5
ATOM 2713 N N . THR A 1 34 ? -6.966 -4.793 -3.243 1.00 1.15 34 THR A N 5
ATOM 2714 C CA . THR A 1 34 ? -7.808 -5.867 -3.748 1.00 1.23 34 THR A CA 5
ATOM 2715 C C . THR A 1 34 ? -9.250 -5.703 -3.268 1.00 1.07 34 THR A C 5
ATOM 2716 O O . THR A 1 34 ? -10.183 -6.253 -3.858 1.00 1.25 34 THR A O 5
ATOM 2727 N N . CYS A 1 35 ? -9.420 -4.927 -2.204 1.00 0.85 35 CYS A N 5
ATOM 2728 C CA . CYS A 1 35 ? -10.736 -4.671 -1.637 1.00 0.72 35 CYS A CA 5
ATOM 2729 C C . CYS A 1 35 ? -11.555 -3.783 -2.574 1.00 0.66 35 CYS A C 5
ATOM 2730 O O . CYS A 1 35 ? -11.017 -2.856 -3.186 1.00 0.80 35 CYS A O 5
ATOM 2737 N N . PRO A 1 36 ? -12.860 -4.069 -2.721 1.00 0.73 36 PRO A N 5
ATOM 2738 C CA . PRO A 1 36 ? -13.759 -3.275 -3.570 1.00 0.85 36 PRO A CA 5
ATOM 2739 C C . PRO A 1 36 ? -13.861 -1.820 -3.106 1.00 0.68 36 PRO A C 5
ATOM 2740 O O . PRO A 1 36 ? -14.032 -1.548 -1.914 1.00 0.72 36 PRO A O 5
ATOM 2751 N N . PRO A 1 37 ? -13.737 -0.867 -4.042 1.00 0.95 37 PRO A N 5
ATOM 2752 C CA . PRO A 1 37 ? -13.809 0.562 -3.745 1.00 1.15 37 PRO A CA 5
ATOM 2753 C C . PRO A 1 37 ? -15.243 1.087 -3.761 1.00 1.21 37 PRO A C 5
ATOM 2754 O O . PRO A 1 37 ? -16.177 0.367 -4.119 1.00 1.24 37 PRO A O 5
ATOM 2765 N N . CYS A 1 38 ? -15.405 2.344 -3.396 1.00 1.51 38 CYS A N 5
ATOM 2766 C CA . CYS A 1 38 ? -16.723 2.953 -3.303 1.00 1.78 38 CYS A CA 5
ATOM 2767 C C . CYS A 1 38 ? -16.949 3.914 -4.462 1.00 2.13 38 CYS A C 5
ATOM 2768 O O . CYS A 1 38 ? -17.605 3.511 -5.448 1.00 2.76 38 CYS A O 5
ATOM 2776 N N . SER A 1 1 ? -9.628 -7.257 5.973 1.00 1.75 1 SER A N 6
ATOM 2777 C CA . SER A 1 1 ? -10.123 -5.954 6.456 1.00 1.51 1 SER A CA 6
ATOM 2778 C C . SER A 1 1 ? -9.820 -4.855 5.441 1.00 1.29 1 SER A C 6
ATOM 2779 O O . SER A 1 1 ? -8.658 -4.554 5.167 1.00 1.62 1 SER A O 6
ATOM 2789 N N . CYS A 1 2 ? -10.863 -4.280 4.866 1.00 0.98 2 CYS A N 6
ATOM 2790 C CA . CYS A 1 2 ? -10.707 -3.172 3.936 1.00 0.95 2 CYS A CA 6
ATOM 2791 C C . CYS A 1 2 ? -10.866 -1.843 4.664 1.00 1.01 2 CYS A C 6
ATOM 2792 O O . CYS A 1 2 ? -11.943 -1.535 5.185 1.00 1.09 2 CYS A O 6
ATOM 2799 N N . PRO A 1 3 ? -9.788 -1.046 4.725 1.00 1.22 3 PRO A N 6
ATOM 2800 C CA . PRO A 1 3 ? -9.808 0.262 5.382 1.00 1.35 3 PRO A CA 6
ATOM 2801 C C . PRO A 1 3 ? -10.606 1.286 4.578 1.00 1.17 3 PRO A C 6
ATOM 2802 O O . PRO A 1 3 ? -10.696 1.184 3.353 1.00 1.13 3 PRO A O 6
ATOM 2813 N N . PRO A 1 4 ? -11.211 2.277 5.256 1.00 1.27 4 PRO A N 6
ATOM 2814 C CA . PRO A 1 4 ? -11.968 3.338 4.588 1.00 1.28 4 PRO A CA 6
ATOM 2815 C C . PRO A 1 4 ? -11.095 4.091 3.595 1.00 1.30 4 PRO A C 6
ATOM 2816 O O . PRO A 1 4 ? -9.982 4.493 3.921 1.00 1.43 4 PRO A O 6
ATOM 2827 N N . CYS A 1 5 ? -11.605 4.288 2.389 1.00 1.41 5 CYS A N 6
ATOM 2828 C CA . CYS A 1 5 ? -10.825 4.878 1.309 1.00 1.65 5 CYS A CA 6
ATOM 2829 C C . CYS A 1 5 ? -10.469 6.336 1.593 1.00 1.66 5 CYS A C 6
ATOM 2830 O O . CYS A 1 5 ? -9.531 6.876 1.010 1.00 1.89 5 CYS A O 6
ATOM 2837 N N . HIS A 1 6 ? -11.209 6.966 2.496 1.00 1.54 6 HIS A N 6
ATOM 2838 C CA . HIS A 1 6 ? -10.907 8.332 2.906 1.00 1.60 6 HIS A CA 6
ATOM 2839 C C . HIS A 1 6 ? -10.300 8.347 4.302 1.00 1.51 6 HIS A C 6
ATOM 2840 O O . HIS A 1 6 ? -10.204 9.395 4.937 1.00 1.67 6 HIS A O 6
ATOM 2855 N N . GLY A 1 7 ? -9.896 7.177 4.772 1.00 1.54 7 GLY A N 6
ATOM 2856 C CA . GLY A 1 7 ? -9.281 7.067 6.079 1.00 1.63 7 GLY A CA 6
ATOM 2857 C C . GLY A 1 7 ? -8.253 5.960 6.113 1.00 1.65 7 GLY A C 6
ATOM 2858 O O . GLY A 1 7 ? -8.060 5.303 7.136 1.00 1.77 7 GLY A O 6
ATOM 2862 N N . ARG A 1 8 ? -7.598 5.747 4.982 1.00 1.62 8 ARG A N 6
ATOM 2863 C CA . ARG A 1 8 ? -6.608 4.703 4.851 1.00 1.71 8 ARG A CA 6
ATOM 2864 C C . ARG A 1 8 ? -5.207 5.294 4.795 1.00 1.49 8 ARG A C 6
ATOM 2865 O O . ARG A 1 8 ? -5.042 6.490 4.550 1.00 1.40 8 ARG A O 6
ATOM 2886 N N . PRO A 1 9 ? -4.180 4.466 5.040 1.00 1.55 9 PRO A N 6
ATOM 2887 C CA . PRO A 1 9 ? -2.788 4.864 4.850 1.00 1.49 9 PRO A CA 6
ATOM 2888 C C . PRO A 1 9 ? -2.529 5.348 3.421 1.00 1.24 9 PRO A C 6
ATOM 2889 O O . PRO A 1 9 ? -3.135 4.857 2.462 1.00 1.25 9 PRO A O 6
ATOM 2900 N N . THR A 1 10 ? -1.617 6.301 3.293 1.00 1.41 10 THR A N 6
ATOM 2901 C CA . THR A 1 10 ? -1.349 6.967 2.023 1.00 1.61 10 THR A CA 6
ATOM 2902 C C . THR A 1 10 ? -0.472 6.111 1.107 1.00 1.48 10 THR A C 6
ATOM 2903 O O . THR A 1 10 ? -0.126 6.515 -0.005 1.00 1.84 10 THR A O 6
ATOM 2914 N N . CYS A 1 11 ? -0.117 4.937 1.596 1.00 1.16 11 CYS A N 6
ATOM 2915 C CA . CYS A 1 11 ? 0.710 3.994 0.856 1.00 1.06 11 CYS A CA 6
ATOM 2916 C C . CYS A 1 11 ? 0.114 3.649 -0.503 1.00 1.27 11 CYS A C 6
ATOM 2917 O O . CYS A 1 11 ? -0.917 2.991 -0.607 1.00 1.56 11 CYS A O 6
ATOM 2924 N N . THR A 1 12 ? 0.763 4.140 -1.539 1.00 1.37 12 THR A N 6
ATOM 2925 C CA . THR A 1 12 ? 0.410 3.793 -2.902 1.00 1.72 12 THR A CA 6
ATOM 2926 C C . THR A 1 12 ? 1.661 3.349 -3.656 1.00 1.71 12 THR A C 6
ATOM 2927 O O . THR A 1 12 ? 1.587 2.789 -4.750 1.00 1.95 12 THR A O 6
ATOM 2938 N N . LYS A 1 13 ? 2.814 3.598 -3.043 1.00 1.49 13 LYS A N 6
ATOM 2939 C CA . LYS A 1 13 ? 4.096 3.249 -3.640 1.00 1.52 13 LYS A CA 6
ATOM 2940 C C . LYS A 1 13 ? 4.255 1.743 -3.735 1.00 1.53 13 LYS A C 6
ATOM 2941 O O . LYS A 1 13 ? 4.031 1.030 -2.764 1.00 1.49 13 LYS A O 6
ATOM 2960 N N . PRO A 1 14 ? 4.618 1.245 -4.922 1.00 1.80 14 PRO A N 6
ATOM 2961 C CA . PRO A 1 14 ? 4.923 -0.175 -5.130 1.00 2.03 14 PRO A CA 6
ATOM 2962 C C . PRO A 1 14 ? 6.146 -0.646 -4.342 1.00 1.72 14 PRO A C 6
ATOM 2963 O O . PRO A 1 14 ? 6.348 -1.844 -4.159 1.00 1.95 14 PRO A O 6
ATOM 2974 N N . GLY A 1 15 ? 6.966 0.296 -3.879 1.00 1.37 15 GLY A N 6
ATOM 2975 C CA . GLY A 1 15 ? 8.123 -0.064 -3.090 1.00 1.23 15 GLY A CA 6
ATOM 2976 C C . GLY A 1 15 ? 9.382 -0.209 -3.920 1.00 1.15 15 GLY A C 6
ATOM 2977 O O . GLY A 1 15 ? 10.321 -0.886 -3.507 1.00 1.04 15 GLY A O 6
ATOM 2981 N N . ASP A 1 16 ? 9.406 0.421 -5.089 1.00 1.42 16 ASP A N 6
ATOM 2982 C CA . ASP A 1 16 ? 10.593 0.403 -5.946 1.00 1.53 16 ASP A CA 6
ATOM 2983 C C . ASP A 1 16 ? 11.640 1.363 -5.414 1.00 1.42 16 ASP A C 6
ATOM 2984 O O . ASP A 1 16 ? 12.840 1.092 -5.467 1.00 1.46 16 ASP A O 6
ATOM 2993 N N . ASN A 1 17 ? 11.173 2.496 -4.906 1.00 1.46 17 ASN A N 6
ATOM 2994 C CA . ASN A 1 17 ? 12.057 3.502 -4.333 1.00 1.56 17 ASN A CA 6
ATOM 2995 C C . ASN A 1 17 ? 12.359 3.159 -2.883 1.00 1.21 17 ASN A C 6
ATOM 2996 O O . ASN A 1 17 ? 13.237 3.748 -2.255 1.00 1.37 17 ASN A O 6
ATOM 3007 N N . ALA A 1 18 ? 11.614 2.200 -2.361 1.00 0.89 18 ALA A N 6
ATOM 3008 C CA . ALA A 1 18 ? 11.781 1.755 -0.992 1.00 0.65 18 ALA A CA 6
ATOM 3009 C C . ALA A 1 18 ? 12.739 0.571 -0.951 1.00 0.68 18 ALA A C 6
ATOM 3010 O O . ALA A 1 18 ? 12.817 -0.202 -1.904 1.00 0.81 18 ALA A O 6
ATOM 3017 N N . THR A 1 19 ? 13.478 0.443 0.140 1.00 0.77 19 THR A N 6
ATOM 3018 C CA . THR A 1 19 ? 14.499 -0.583 0.252 1.00 1.01 19 THR A CA 6
ATOM 3019 C C . THR A 1 19 ? 14.351 -1.432 1.532 1.00 1.07 19 THR A C 6
ATOM 3020 O O . THR A 1 19 ? 14.325 -2.659 1.450 1.00 1.23 19 THR A O 6
ATOM 3031 N N . PRO A 1 20 ? 14.257 -0.813 2.732 1.00 1.05 20 PRO A N 6
ATOM 3032 C CA . PRO A 1 20 ? 14.112 -1.549 3.989 1.00 1.22 20 PRO A CA 6
ATOM 3033 C C . PRO A 1 20 ? 12.705 -2.111 4.159 1.00 1.12 20 PRO A C 6
ATOM 3034 O O . PRO A 1 20 ? 11.895 -2.037 3.233 1.00 0.90 20 PRO A O 6
ATOM 3045 N N . GLU A 1 21 ? 12.419 -2.684 5.328 1.00 1.32 21 GLU A N 6
ATOM 3046 C CA . GLU A 1 21 ? 11.065 -3.124 5.676 1.00 1.32 21 GLU A CA 6
ATOM 3047 C C . GLU A 1 21 ? 10.023 -2.031 5.422 1.00 1.13 21 GLU A C 6
ATOM 3048 O O . GLU A 1 21 ? 8.823 -2.281 5.488 1.00 1.12 21 GLU A O 6
ATOM 3060 N N . LYS A 1 22 ? 10.481 -0.811 5.169 1.00 1.04 22 LYS A N 6
ATOM 3061 C CA . LYS A 1 22 ? 9.588 0.260 4.768 1.00 0.97 22 LYS A CA 6
ATOM 3062 C C . LYS A 1 22 ? 8.756 -0.163 3.556 1.00 0.75 22 LYS A C 6
ATOM 3063 O O . LYS A 1 22 ? 7.596 0.220 3.434 1.00 0.85 22 LYS A O 6
ATOM 3082 N N . LEU A 1 23 ? 9.338 -0.981 2.672 1.00 0.58 23 LEU A N 6
ATOM 3083 C CA . LEU A 1 23 ? 8.599 -1.474 1.516 1.00 0.51 23 LEU A CA 6
ATOM 3084 C C . LEU A 1 23 ? 7.648 -2.590 1.908 1.00 0.56 23 LEU A C 6
ATOM 3085 O O . LEU A 1 23 ? 6.677 -2.850 1.209 1.00 0.56 23 LEU A O 6
ATOM 3101 N N . ALA A 1 24 ? 7.920 -3.232 3.035 1.00 0.71 24 ALA A N 6
ATOM 3102 C CA . ALA A 1 24 ? 7.069 -4.308 3.523 1.00 0.88 24 ALA A CA 6
ATOM 3103 C C . ALA A 1 24 ? 5.671 -3.777 3.799 1.00 0.85 24 ALA A C 6
ATOM 3104 O O . ALA A 1 24 ? 4.677 -4.493 3.665 1.00 0.90 24 ALA A O 6
ATOM 3111 N N . LYS A 1 25 ? 5.617 -2.504 4.176 1.00 0.85 25 LYS A N 6
ATOM 3112 C CA . LYS A 1 25 ? 4.353 -1.803 4.368 1.00 0.95 25 LYS A CA 6
ATOM 3113 C C . LYS A 1 25 ? 3.631 -1.667 3.039 1.00 0.80 25 LYS A C 6
ATOM 3114 O O . LYS A 1 25 ? 2.439 -1.940 2.931 1.00 0.86 25 LYS A O 6
ATOM 3133 N N . TYR A 1 26 ? 4.378 -1.242 2.028 1.00 0.69 26 TYR A N 6
ATOM 3134 C CA . TYR A 1 26 ? 3.822 -0.965 0.723 1.00 0.72 26 TYR A CA 6
ATOM 3135 C C . TYR A 1 26 ? 3.404 -2.238 0.012 1.00 0.64 26 TYR A C 6
ATOM 3136 O O . TYR A 1 26 ? 2.426 -2.247 -0.723 1.00 0.71 26 TYR A O 6
ATOM 3154 N N . GLN A 1 27 ? 4.142 -3.306 0.245 1.00 0.60 27 GLN A N 6
ATOM 3155 C CA . GLN A 1 27 ? 3.800 -4.605 -0.319 1.00 0.75 27 GLN A CA 6
ATOM 3156 C C . GLN A 1 27 ? 2.453 -5.070 0.221 1.00 0.73 27 GLN A C 6
ATOM 3157 O O . GLN A 1 27 ? 1.587 -5.515 -0.533 1.00 0.81 27 GLN A O 6
ATOM 3171 N N . ALA A 1 28 ? 2.282 -4.943 1.529 1.00 0.76 28 ALA A N 6
ATOM 3172 C CA . ALA A 1 28 ? 1.037 -5.312 2.187 1.00 0.90 28 ALA A CA 6
ATOM 3173 C C . ALA A 1 28 ? -0.088 -4.373 1.765 1.00 0.81 28 ALA A C 6
ATOM 3174 O O . ALA A 1 28 ? -1.213 -4.802 1.481 1.00 0.85 28 ALA A O 6
ATOM 3181 N N . CYS A 1 29 ? 0.229 -3.090 1.708 1.00 0.80 29 CYS A N 6
ATOM 3182 C CA . CYS A 1 29 ? -0.732 -2.081 1.295 1.00 0.92 29 CYS A CA 6
ATOM 3183 C C . CYS A 1 29 ? -1.178 -2.336 -0.142 1.00 0.85 29 CYS A C 6
ATOM 3184 O O . CYS A 1 29 ? -2.334 -2.115 -0.493 1.00 0.99 29 CYS A O 6
ATOM 3191 N N . TRP A 1 30 ? -0.256 -2.835 -0.959 1.00 0.76 30 TRP A N 6
ATOM 3192 C CA . TRP A 1 30 ? -0.551 -3.168 -2.344 1.00 0.87 30 TRP A CA 6
ATOM 3193 C C . TRP A 1 30 ? -1.412 -4.418 -2.448 1.00 0.82 30 TRP A C 6
ATOM 3194 O O . TRP A 1 30 ? -2.133 -4.607 -3.427 1.00 0.94 30 TRP A O 6
ATOM 3215 N N . GLU A 1 31 ? -1.332 -5.275 -1.444 1.00 0.75 31 GLU A N 6
ATOM 3216 C CA . GLU A 1 31 ? -2.198 -6.442 -1.381 1.00 0.83 31 GLU A CA 6
ATOM 3217 C C . GLU A 1 31 ? -3.642 -6.000 -1.164 1.00 0.79 31 GLU A C 6
ATOM 3218 O O . GLU A 1 31 ? -4.581 -6.637 -1.642 1.00 0.88 31 GLU A O 6
ATOM 3230 N N . LEU A 1 32 ? -3.803 -4.888 -0.452 1.00 0.78 32 LEU A N 6
ATOM 3231 C CA . LEU A 1 32 ? -5.118 -4.328 -0.163 1.00 0.92 32 LEU A CA 6
ATOM 3232 C C . LEU A 1 32 ? -5.828 -3.834 -1.427 1.00 0.99 32 LEU A C 6
ATOM 3233 O O . LEU A 1 32 ? -7.041 -3.622 -1.417 1.00 1.10 32 LEU A O 6
ATOM 3249 N N . LEU A 1 33 ? -5.082 -3.659 -2.518 1.00 1.06 33 LEU A N 6
ATOM 3250 C CA . LEU A 1 33 ? -5.659 -3.166 -3.773 1.00 1.30 33 LEU A CA 6
ATOM 3251 C C . LEU A 1 33 ? -6.570 -4.199 -4.419 1.00 1.28 33 LEU A C 6
ATOM 3252 O O . LEU A 1 33 ? -7.273 -3.903 -5.384 1.00 1.45 33 LEU A O 6
ATOM 3268 N N . THR A 1 34 ? -6.563 -5.405 -3.878 1.00 1.15 34 THR A N 6
ATOM 3269 C CA . THR A 1 34 ? -7.436 -6.464 -4.363 1.00 1.23 34 THR A CA 6
ATOM 3270 C C . THR A 1 34 ? -8.871 -6.229 -3.893 1.00 1.07 34 THR A C 6
ATOM 3271 O O . THR A 1 34 ? -9.813 -6.857 -4.375 1.00 1.25 34 THR A O 6
ATOM 3282 N N . CYS A 1 35 ? -9.021 -5.314 -2.945 1.00 0.85 35 CYS A N 6
ATOM 3283 C CA . CYS A 1 35 ? -10.324 -4.964 -2.404 1.00 0.72 35 CYS A CA 6
ATOM 3284 C C . CYS A 1 35 ? -10.955 -3.845 -3.233 1.00 0.66 35 CYS A C 6
ATOM 3285 O O . CYS A 1 35 ? -10.278 -2.879 -3.599 1.00 0.80 35 CYS A O 6
ATOM 3292 N N . PRO A 1 36 ? -12.256 -3.974 -3.557 1.00 0.73 36 PRO A N 6
ATOM 3293 C CA . PRO A 1 36 ? -12.997 -2.956 -4.310 1.00 0.85 36 PRO A CA 6
ATOM 3294 C C . PRO A 1 36 ? -13.000 -1.606 -3.591 1.00 0.68 36 PRO A C 6
ATOM 3295 O O . PRO A 1 36 ? -13.096 -1.545 -2.365 1.00 0.72 36 PRO A O 6
ATOM 3306 N N . PRO A 1 37 ? -12.898 -0.509 -4.353 1.00 0.95 37 PRO A N 6
ATOM 3307 C CA . PRO A 1 37 ? -12.784 0.843 -3.804 1.00 1.15 37 PRO A CA 6
ATOM 3308 C C . PRO A 1 37 ? -14.120 1.393 -3.314 1.00 1.21 37 PRO A C 6
ATOM 3309 O O . PRO A 1 37 ? -15.166 0.754 -3.460 1.00 1.24 37 PRO A O 6
ATOM 3320 N N . CYS A 1 38 ? -14.070 2.577 -2.734 1.00 1.51 38 CYS A N 6
ATOM 3321 C CA . CYS A 1 38 ? -15.243 3.208 -2.152 1.00 1.78 38 CYS A CA 6
ATOM 3322 C C . CYS A 1 38 ? -15.779 4.281 -3.093 1.00 2.13 38 CYS A C 6
ATOM 3323 O O . CYS A 1 38 ? -16.808 4.036 -3.759 1.00 2.76 38 CYS A O 6
ATOM 3331 N N . SER A 1 1 ? -10.573 -8.824 6.433 1.00 1.75 1 SER A N 7
ATOM 3332 C CA . SER A 1 1 ? -11.211 -7.502 6.584 1.00 1.51 1 SER A CA 7
ATOM 3333 C C . SER A 1 1 ? -10.488 -6.462 5.736 1.00 1.29 1 SER A C 7
ATOM 3334 O O . SER A 1 1 ? -9.274 -6.294 5.848 1.00 1.62 1 SER A O 7
ATOM 3344 N N . CYS A 1 2 ? -11.234 -5.775 4.879 1.00 0.98 2 CYS A N 7
ATOM 3345 C CA . CYS A 1 2 ? -10.664 -4.750 4.017 1.00 0.95 2 CYS A CA 7
ATOM 3346 C C . CYS A 1 2 ? -10.548 -3.424 4.763 1.00 1.01 2 CYS A C 7
ATOM 3347 O O . CYS A 1 2 ? -11.546 -2.894 5.254 1.00 1.09 2 CYS A O 7
ATOM 3354 N N . PRO A 1 3 ? -9.321 -2.894 4.891 1.00 1.22 3 PRO A N 7
ATOM 3355 C CA . PRO A 1 3 ? -9.080 -1.581 5.501 1.00 1.35 3 PRO A CA 7
ATOM 3356 C C . PRO A 1 3 ? -9.806 -0.462 4.752 1.00 1.17 3 PRO A C 7
ATOM 3357 O O . PRO A 1 3 ? -9.937 -0.504 3.527 1.00 1.13 3 PRO A O 7
ATOM 3368 N N . PRO A 1 4 ? -10.290 0.550 5.491 1.00 1.27 4 PRO A N 7
ATOM 3369 C CA . PRO A 1 4 ? -11.088 1.646 4.924 1.00 1.28 4 PRO A CA 7
ATOM 3370 C C . PRO A 1 4 ? -10.302 2.503 3.934 1.00 1.30 4 PRO A C 7
ATOM 3371 O O . PRO A 1 4 ? -9.152 2.867 4.183 1.00 1.43 4 PRO A O 7
ATOM 3382 N N . CYS A 1 5 ? -10.948 2.834 2.823 1.00 1.41 5 CYS A N 7
ATOM 3383 C CA . CYS A 1 5 ? -10.327 3.621 1.764 1.00 1.65 5 CYS A CA 7
ATOM 3384 C C . CYS A 1 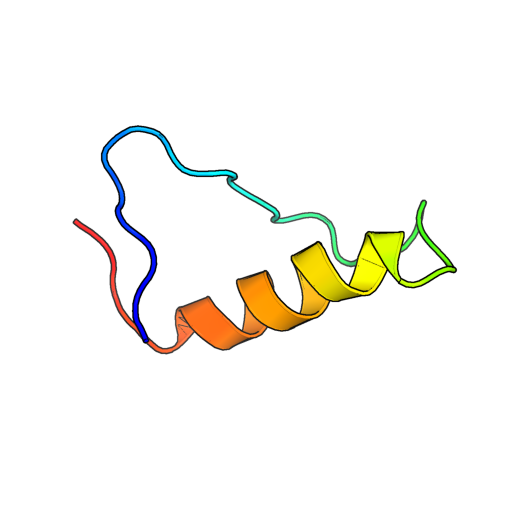5 ? -10.297 5.100 2.134 1.00 1.66 5 CYS A C 7
ATOM 3385 O O . CYS A 1 5 ? -9.394 5.830 1.736 1.00 1.89 5 CYS A O 7
ATOM 3392 N N . HIS A 1 6 ? -11.286 5.534 2.905 1.00 1.54 6 HIS A N 7
ATOM 3393 C CA . HIS A 1 6 ? -11.380 6.936 3.303 1.00 1.60 6 HIS A CA 7
ATOM 3394 C C . HIS A 1 6 ? -10.391 7.250 4.415 1.00 1.51 6 HIS A C 7
ATOM 3395 O O . HIS A 1 6 ? -10.108 8.412 4.698 1.00 1.67 6 HIS A O 7
ATOM 3410 N N . GLY A 1 7 ? -9.869 6.208 5.036 1.00 1.54 7 GLY A N 7
ATOM 3411 C CA . GLY A 1 7 ? -8.902 6.385 6.095 1.00 1.63 7 GLY A CA 7
ATOM 3412 C C . GLY A 1 7 ? -7.639 5.599 5.840 1.00 1.65 7 GLY A C 7
ATOM 3413 O O . GLY A 1 7 ? -6.981 5.146 6.773 1.00 1.77 7 GLY A O 7
ATOM 3417 N N . ARG A 1 8 ? -7.301 5.431 4.569 1.00 1.62 8 ARG A N 7
ATOM 3418 C CA . ARG A 1 8 ? -6.132 4.660 4.192 1.00 1.71 8 ARG A CA 7
ATOM 3419 C C . ARG A 1 8 ? -4.890 5.546 4.163 1.00 1.49 8 ARG A C 7
ATOM 3420 O O . ARG A 1 8 ? -4.993 6.772 4.217 1.00 1.40 8 ARG A O 7
ATOM 3441 N N . PRO A 1 9 ? -3.698 4.939 4.091 1.00 1.55 9 PRO A N 7
ATOM 3442 C CA . PRO A 1 9 ? -2.448 5.674 3.955 1.00 1.49 9 PRO A CA 7
ATOM 3443 C C . PRO A 1 9 ? -2.233 6.166 2.522 1.00 1.24 9 PRO A C 7
ATOM 3444 O O . PRO A 1 9 ? -2.905 5.716 1.589 1.00 1.25 9 PRO A O 7
ATOM 3455 N N . THR A 1 10 ? -1.290 7.085 2.360 1.00 1.41 10 THR A N 7
ATOM 3456 C CA . THR A 1 10 ? -1.065 7.762 1.084 1.00 1.61 10 THR A CA 7
ATOM 3457 C C . THR A 1 10 ? -0.098 6.981 0.203 1.00 1.48 10 THR A C 7
ATOM 3458 O O . THR A 1 10 ? 0.235 7.406 -0.905 1.00 1.84 10 THR A O 7
ATOM 3469 N N . CYS A 1 11 ? 0.349 5.855 0.725 1.00 1.16 11 CYS A N 7
ATOM 3470 C CA . CYS A 1 11 ? 1.253 4.949 0.024 1.00 1.06 11 CYS A CA 7
ATOM 3471 C C . CYS A 1 11 ? 0.767 4.614 -1.386 1.00 1.27 11 CYS A C 7
ATOM 3472 O O . CYS A 1 11 ? -0.130 3.792 -1.579 1.00 1.56 11 CYS A O 7
ATOM 3479 N N . THR A 1 12 ? 1.353 5.283 -2.363 1.00 1.37 12 THR A N 7
ATOM 3480 C CA . THR A 1 12 ? 1.098 4.996 -3.765 1.00 1.72 12 THR A CA 7
ATOM 3481 C C . THR A 1 12 ? 2.235 4.153 -4.337 1.00 1.71 12 THR A C 7
ATOM 3482 O O . THR A 1 12 ? 2.044 3.371 -5.269 1.00 1.95 12 THR A O 7
ATOM 3493 N N . LYS A 1 13 ? 3.415 4.307 -3.756 1.00 1.49 13 LYS A N 7
ATOM 3494 C CA . LYS A 1 13 ? 4.568 3.495 -4.124 1.00 1.52 13 LYS A CA 7
ATOM 3495 C C . LYS A 1 13 ? 4.388 2.062 -3.628 1.00 1.53 13 LYS A C 7
ATOM 3496 O O . LYS A 1 13 ? 3.920 1.843 -2.516 1.00 1.49 13 LYS A O 7
ATOM 3515 N N . PRO A 1 14 ? 4.727 1.068 -4.466 1.00 1.80 14 PRO A N 7
ATOM 3516 C CA . PRO A 1 14 ? 4.643 -0.347 -4.091 1.00 2.03 14 PRO A CA 7
ATOM 3517 C C . PRO A 1 14 ? 5.843 -0.824 -3.273 1.00 1.72 14 PRO A C 7
ATOM 3518 O O . PRO A 1 14 ? 5.854 -1.949 -2.771 1.00 1.95 14 PRO A O 7
ATOM 3529 N N . GLY A 1 15 ? 6.849 0.033 -3.138 1.00 1.37 15 GLY A N 7
ATOM 3530 C CA . GLY A 1 15 ? 8.045 -0.340 -2.419 1.00 1.23 15 GLY A CA 7
ATOM 3531 C C . GLY A 1 15 ? 9.145 -0.795 -3.354 1.00 1.15 15 GLY A C 7
ATOM 3532 O O . GLY A 1 15 ? 10.073 -1.488 -2.947 1.00 1.04 15 GLY A O 7
ATOM 3536 N N . ASP A 1 16 ? 9.040 -0.391 -4.612 1.00 1.42 16 ASP A N 7
ATOM 3537 C CA . ASP A 1 16 ? 10.013 -0.771 -5.629 1.00 1.53 16 ASP A CA 7
ATOM 3538 C C . ASP A 1 16 ? 11.329 -0.033 -5.420 1.00 1.42 16 ASP A C 7
ATOM 3539 O O . ASP A 1 16 ? 12.404 -0.616 -5.543 1.00 1.46 16 ASP A O 7
ATOM 3548 N N . ASN A 1 17 ? 11.240 1.249 -5.093 1.00 1.46 17 ASN A N 7
ATOM 3549 C CA . ASN A 1 17 ? 12.426 2.054 -4.819 1.00 1.56 17 ASN A CA 7
ATOM 3550 C C . ASN A 1 17 ? 12.810 1.928 -3.351 1.00 1.21 17 ASN A C 7
ATOM 3551 O O . ASN A 1 17 ? 13.816 2.482 -2.899 1.00 1.37 17 ASN A O 7
ATOM 3562 N N . ALA A 1 18 ? 11.996 1.186 -2.620 1.00 0.89 18 ALA A N 7
ATOM 3563 C CA . ALA A 1 18 ? 12.215 0.951 -1.208 1.00 0.65 18 ALA A CA 7
ATOM 3564 C C . ALA A 1 18 ? 12.999 -0.342 -1.012 1.00 0.68 18 ALA A C 7
ATOM 3565 O O . ALA A 1 18 ? 12.950 -1.239 -1.854 1.00 0.81 18 ALA A O 7
ATOM 3572 N N . THR A 1 19 ? 13.731 -0.426 0.088 1.00 0.77 19 THR A N 7
ATOM 3573 C CA . THR A 1 19 ? 14.565 -1.580 0.363 1.00 1.01 19 THR A CA 7
ATOM 3574 C C . THR A 1 19 ? 14.228 -2.243 1.716 1.00 1.07 19 THR A C 7
ATOM 3575 O O . THR A 1 19 ? 13.983 -3.449 1.755 1.00 1.23 19 THR A O 7
ATOM 3586 N N . PRO A 1 20 ? 14.216 -1.489 2.840 1.00 1.05 20 PRO A N 7
ATOM 3587 C CA . PRO A 1 20 ? 13.946 -2.051 4.168 1.00 1.22 20 PRO A CA 7
ATOM 3588 C C . PRO A 1 20 ? 12.473 -2.380 4.369 1.00 1.12 20 PRO A C 7
ATOM 3589 O O . PRO A 1 20 ? 11.682 -2.291 3.427 1.00 0.90 20 PRO A O 7
ATOM 3600 N N . GLU A 1 21 ? 12.114 -2.774 5.591 1.00 1.32 21 GLU A N 7
ATOM 3601 C CA . GLU A 1 21 ? 10.716 -2.985 5.976 1.00 1.32 21 GLU A CA 7
ATOM 3602 C C . GLU A 1 21 ? 9.822 -1.804 5.578 1.00 1.13 21 GLU A C 7
ATOM 3603 O O . GLU A 1 21 ? 8.599 -1.890 5.664 1.00 1.12 21 GLU A O 7
ATOM 3615 N N . LYS A 1 22 ? 10.430 -0.689 5.182 1.00 1.04 22 LYS A N 7
ATOM 3616 C CA . LYS A 1 22 ? 9.683 0.428 4.623 1.00 0.97 22 LYS A CA 7
ATOM 3617 C C . LYS A 1 22 ? 8.764 -0.056 3.498 1.00 0.75 22 LYS A C 7
ATOM 3618 O O . LYS A 1 22 ? 7.622 0.383 3.391 1.00 0.85 22 LYS A O 7
ATOM 3637 N N . LEU A 1 23 ? 9.255 -0.992 2.680 1.00 0.58 23 LEU A N 7
ATOM 3638 C CA . LEU A 1 23 ? 8.456 -1.522 1.580 1.00 0.51 23 LEU A CA 7
ATOM 3639 C C . LEU A 1 23 ? 7.392 -2.485 2.077 1.00 0.56 23 LEU A C 7
ATOM 3640 O O . LEU A 1 23 ? 6.418 -2.742 1.381 1.00 0.56 23 LEU A O 7
ATOM 3656 N N . ALA A 1 24 ? 7.584 -3.021 3.275 1.00 0.71 24 ALA A N 7
ATOM 3657 C CA . ALA A 1 24 ? 6.599 -3.908 3.876 1.00 0.88 24 ALA A CA 7
ATOM 3658 C C . ALA A 1 24 ? 5.279 -3.172 4.026 1.00 0.85 24 ALA A C 7
ATOM 3659 O O . ALA A 1 24 ? 4.199 -3.747 3.883 1.00 0.90 24 ALA A O 7
ATOM 3666 N N . LYS A 1 25 ? 5.392 -1.880 4.302 1.00 0.85 25 LYS A N 7
ATOM 3667 C CA . LYS A 1 25 ? 4.236 -1.002 4.386 1.00 0.95 25 LYS A CA 7
ATOM 3668 C C . LYS A 1 25 ? 3.585 -0.863 3.022 1.00 0.80 25 LYS A C 7
ATOM 3669 O O . LYS A 1 25 ? 2.384 -1.061 2.869 1.00 0.86 25 LYS A O 7
ATOM 3688 N N . TYR A 1 26 ? 4.405 -0.533 2.031 1.00 0.69 26 TYR A N 7
ATOM 3689 C CA . TYR A 1 26 ? 3.925 -0.214 0.702 1.00 0.72 26 TYR A CA 7
ATOM 3690 C C . TYR A 1 26 ? 3.343 -1.427 -0.002 1.00 0.64 26 TYR A C 7
ATOM 3691 O O . TYR A 1 26 ? 2.348 -1.323 -0.719 1.00 0.71 26 TYR A O 7
ATOM 3709 N N . GLN A 1 27 ? 3.953 -2.574 0.220 1.00 0.60 27 GLN A N 7
ATOM 3710 C CA . GLN A 1 27 ? 3.502 -3.805 -0.404 1.00 0.75 27 GLN A CA 7
ATOM 3711 C C . GLN A 1 27 ? 2.159 -4.218 0.178 1.00 0.73 27 GLN A C 7
ATOM 3712 O O . GLN A 1 27 ? 1.249 -4.610 -0.551 1.00 0.81 27 GLN A O 7
ATOM 3726 N N . ALA A 1 28 ? 2.044 -4.106 1.493 1.00 0.76 28 ALA A N 7
ATOM 3727 C CA . ALA A 1 28 ? 0.792 -4.380 2.182 1.00 0.90 28 ALA A CA 7
ATOM 3728 C C . ALA A 1 28 ? -0.274 -3.387 1.743 1.00 0.81 28 ALA A C 7
ATOM 3729 O O . ALA A 1 28 ? -1.404 -3.761 1.426 1.00 0.85 28 ALA A O 7
ATOM 3736 N N . CYS A 1 29 ? 0.119 -2.121 1.705 1.00 0.80 29 CYS A N 7
ATOM 3737 C CA . CYS A 1 29 ? -0.746 -1.038 1.263 1.00 0.92 29 CYS A CA 7
ATOM 3738 C C . CYS A 1 29 ? -1.305 -1.324 -0.125 1.00 0.85 29 CYS A C 7
ATOM 3739 O O . CYS A 1 29 ? -2.476 -1.074 -0.398 1.00 0.99 29 CYS A O 7
ATOM 3746 N N . TRP A 1 30 ? -0.464 -1.872 -0.991 1.00 0.76 30 TRP A N 7
ATOM 3747 C CA . TRP A 1 30 ? -0.865 -2.189 -2.349 1.00 0.87 30 TRP A CA 7
ATOM 3748 C C . TRP A 1 30 ? -1.785 -3.396 -2.398 1.00 0.82 30 TRP A C 7
ATOM 3749 O O . TRP A 1 30 ? -2.590 -3.536 -3.321 1.00 0.94 30 TRP A O 7
ATOM 3770 N N . GLU A 1 31 ? -1.676 -4.263 -1.405 1.00 0.75 31 GLU A N 7
ATOM 3771 C CA . GLU A 1 31 ? -2.536 -5.429 -1.329 1.00 0.83 31 GLU A CA 7
ATOM 3772 C C . GLU A 1 31 ? -3.974 -5.016 -1.029 1.00 0.79 31 GLU A C 7
ATOM 3773 O O . GLU A 1 31 ? -4.914 -5.704 -1.417 1.00 0.88 31 GLU A O 7
ATOM 3785 N N . LEU A 1 32 ? -4.143 -3.887 -0.341 1.00 0.78 32 LEU A N 7
ATOM 3786 C CA . LEU A 1 32 ? -5.462 -3.305 -0.119 1.00 0.92 32 LEU A CA 7
ATOM 3787 C C . LEU A 1 32 ? -6.217 -3.104 -1.431 1.00 0.99 32 LEU A C 7
ATOM 3788 O O . LEU A 1 32 ? -7.447 -3.190 -1.469 1.00 1.10 32 LEU A O 7
ATOM 3804 N N . LEU A 1 33 ? -5.475 -2.854 -2.504 1.00 1.06 33 LEU A N 7
ATOM 3805 C CA . LEU A 1 33 ? -6.070 -2.536 -3.797 1.00 1.30 33 LEU A CA 7
ATOM 3806 C C . LEU A 1 33 ? -6.739 -3.749 -4.432 1.00 1.28 33 LEU A C 7
ATOM 3807 O O . LEU A 1 33 ? -7.426 -3.626 -5.442 1.00 1.45 33 LEU A O 7
ATOM 3823 N N . THR A 1 34 ? -6.541 -4.920 -3.846 1.00 1.15 34 THR A N 7
ATOM 3824 C CA . THR A 1 34 ? -7.169 -6.128 -4.364 1.00 1.23 34 THR A CA 7
ATOM 3825 C C . THR A 1 34 ? -8.641 -6.169 -3.967 1.00 1.07 34 THR A C 7
ATOM 3826 O O . THR A 1 34 ? -9.473 -6.769 -4.650 1.00 1.25 34 THR A O 7
ATOM 3837 N N . CYS A 1 35 ? -8.957 -5.505 -2.866 1.00 0.85 35 CYS A N 7
ATOM 3838 C CA . CYS A 1 35 ? -10.328 -5.398 -2.399 1.00 0.72 35 CYS A CA 7
ATOM 3839 C C . CYS A 1 35 ? -10.983 -4.188 -3.059 1.00 0.66 35 CYS A C 7
ATOM 3840 O O . CYS A 1 35 ? -10.363 -3.127 -3.151 1.00 0.80 35 CYS A O 7
ATOM 3847 N N . PRO A 1 36 ? -12.230 -4.334 -3.546 1.00 0.73 36 PRO A N 7
ATOM 3848 C CA . PRO A 1 36 ? -12.940 -3.258 -4.246 1.00 0.85 36 PRO A CA 7
ATOM 3849 C C . PRO A 1 36 ? -12.975 -1.964 -3.434 1.00 0.68 36 PRO A C 7
ATOM 3850 O O . PRO A 1 36 ? -13.346 -1.969 -2.261 1.00 0.72 36 PRO A O 7
ATOM 3861 N N . PRO A 1 37 ? -12.585 -0.842 -4.056 1.00 0.95 37 PRO A N 7
ATOM 3862 C CA . PRO A 1 37 ? -12.512 0.456 -3.396 1.00 1.15 37 PRO A CA 7
ATOM 3863 C C . PRO A 1 37 ? -13.839 1.204 -3.430 1.00 1.21 37 PRO A C 7
ATOM 3864 O O . PRO A 1 37 ? -14.814 0.738 -4.019 1.00 1.24 37 PRO A O 7
ATOM 3875 N N . CYS A 1 38 ? -13.865 2.352 -2.784 1.00 1.51 38 CYS A N 7
ATOM 3876 C CA . CYS A 1 38 ? -15.049 3.191 -2.750 1.00 1.78 38 CYS A CA 7
ATOM 3877 C C . CYS A 1 38 ? -15.150 4.031 -4.020 1.00 2.13 38 CYS A C 7
ATOM 3878 O O . CYS A 1 38 ? -15.945 3.670 -4.911 1.00 2.76 38 CYS A O 7
ATOM 3886 N N . SER A 1 1 ? -8.546 -7.751 4.579 1.00 1.75 1 SER A N 8
ATOM 3887 C CA . SER A 1 1 ? -9.066 -6.435 5.006 1.00 1.51 1 SER A CA 8
ATOM 3888 C C . SER A 1 1 ? -9.243 -5.525 3.797 1.00 1.29 1 SER A C 8
ATOM 3889 O O . SER A 1 1 ? -8.616 -5.729 2.757 1.00 1.62 1 SER A O 8
ATOM 3899 N N . CYS A 1 2 ? -10.108 -4.533 3.936 1.00 0.98 2 CYS A N 8
ATOM 3900 C CA . CYS A 1 2 ? -10.383 -3.599 2.861 1.00 0.95 2 CYS A CA 8
ATOM 3901 C C . CYS A 1 2 ? -9.666 -2.278 3.126 1.00 1.01 2 CYS A C 8
ATOM 3902 O O . CYS A 1 2 ? -9.665 -1.787 4.257 1.00 1.09 2 CYS A O 8
ATOM 3909 N N . PRO A 1 3 ? -9.043 -1.692 2.091 1.00 1.22 3 PRO A N 8
ATOM 3910 C CA . PRO A 1 3 ? -8.258 -0.463 2.232 1.00 1.35 3 PRO A CA 8
ATOM 3911 C C . PRO A 1 3 ? -9.130 0.766 2.481 1.00 1.17 3 PRO A C 8
ATOM 3912 O O . PRO A 1 3 ? -10.160 0.945 1.830 1.00 1.13 3 PRO A O 8
ATOM 3923 N N . PRO A 1 4 ? -8.725 1.628 3.431 1.00 1.27 4 PRO A N 8
ATOM 3924 C CA . PRO A 1 4 ? -9.483 2.836 3.787 1.00 1.28 4 PRO A CA 8
ATOM 3925 C C . PRO A 1 4 ? -9.627 3.799 2.613 1.00 1.30 4 PRO A C 8
ATOM 3926 O O . PRO A 1 4 ? -8.649 4.128 1.938 1.00 1.43 4 PRO A O 8
ATOM 3937 N N . CYS A 1 5 ? -10.852 4.252 2.387 1.00 1.41 5 CYS A N 8
ATOM 3938 C CA . CYS A 1 5 ? -11.147 5.178 1.303 1.00 1.65 5 CYS A CA 8
ATOM 3939 C C . CYS A 1 5 ? -10.934 6.614 1.768 1.00 1.66 5 CYS A C 8
ATOM 3940 O O . CYS A 1 5 ? -10.315 7.424 1.074 1.00 1.89 5 CYS A O 8
ATOM 3947 N N . HIS A 1 6 ? -11.444 6.919 2.955 1.00 1.54 6 HIS A N 8
ATOM 3948 C CA . HIS A 1 6 ? -11.231 8.221 3.564 1.00 1.60 6 HIS A CA 8
ATOM 3949 C C . HIS A 1 6 ? -10.246 8.076 4.710 1.00 1.51 6 HIS A C 8
ATOM 3950 O O . HIS A 1 6 ? -10.612 7.922 5.875 1.00 1.67 6 HIS A O 8
ATOM 3965 N N . GLY A 1 7 ? -8.987 8.093 4.338 1.00 1.54 7 GLY A N 8
ATOM 3966 C CA . GLY A 1 7 ? -7.913 7.840 5.267 1.00 1.63 7 GLY A CA 8
ATOM 3967 C C . GLY A 1 7 ? -6.845 7.001 4.611 1.00 1.65 7 GLY A C 8
ATOM 3968 O O . GLY A 1 7 ? -6.441 5.963 5.133 1.00 1.77 7 GLY A O 8
ATOM 3972 N N . ARG A 1 8 ? -6.419 7.449 3.436 1.00 1.62 8 ARG A N 8
ATOM 3973 C CA . ARG A 1 8 ? -5.458 6.721 2.631 1.00 1.71 8 ARG A CA 8
ATOM 3974 C C . ARG A 1 8 ? -4.148 6.505 3.381 1.00 1.49 8 ARG A C 8
ATOM 3975 O O . ARG A 1 8 ? -3.575 7.439 3.948 1.00 1.40 8 ARG A O 8
ATOM 3996 N N . PRO A 1 9 ? -3.690 5.245 3.395 1.00 1.55 9 PRO A N 8
ATOM 3997 C CA . PRO A 1 9 ? -2.416 4.848 4.009 1.00 1.49 9 PRO A CA 8
ATOM 3998 C C . PRO A 1 9 ? -1.235 5.685 3.510 1.00 1.24 9 PRO A C 8
ATOM 3999 O O . PRO A 1 9 ? -1.259 6.215 2.396 1.00 1.25 9 PRO A O 8
ATOM 4010 N N . THR A 1 10 ? -0.195 5.775 4.336 1.00 1.41 10 THR A N 8
ATOM 4011 C CA . THR A 1 10 ? 0.960 6.627 4.057 1.00 1.61 10 THR A CA 8
ATOM 4012 C C . THR A 1 10 ? 1.824 6.061 2.936 1.00 1.48 10 THR A C 8
ATOM 4013 O O . THR A 1 10 ? 2.782 6.697 2.485 1.00 1.84 10 THR A O 8
ATOM 4024 N N . CYS A 1 11 ? 1.490 4.860 2.517 1.00 1.16 11 CYS A N 8
ATOM 4025 C CA . CYS A 1 11 ? 2.161 4.216 1.399 1.00 1.06 11 CYS A CA 8
ATOM 4026 C C . CYS A 1 11 ? 1.801 4.903 0.083 1.00 1.27 11 CYS A C 8
ATOM 4027 O O . CYS A 1 11 ? 0.924 4.458 -0.656 1.00 1.56 11 CYS A O 8
ATOM 4034 N N . THR A 1 12 ? 2.484 5.992 -0.202 1.00 1.37 12 THR A N 8
ATOM 4035 C CA . THR A 1 12 ? 2.185 6.807 -1.346 1.00 1.72 12 THR A CA 8
ATOM 4036 C C . THR A 1 12 ? 3.190 6.565 -2.474 1.00 1.71 12 THR A C 8
ATOM 4037 O O . THR A 1 12 ? 2.845 6.641 -3.654 1.00 1.95 12 THR A O 8
ATOM 4048 N N . LYS A 1 13 ? 4.426 6.248 -2.106 1.00 1.49 13 LYS A N 8
ATOM 4049 C CA . LYS A 1 13 ? 5.489 6.045 -3.084 1.00 1.52 13 LYS A CA 8
ATOM 4050 C C . LYS A 1 13 ? 5.241 4.773 -3.896 1.00 1.53 13 LYS A C 8
ATOM 4051 O O . LYS A 1 13 ? 4.532 3.870 -3.450 1.00 1.49 13 LYS A O 8
ATOM 4070 N N . PRO A 1 14 ? 5.813 4.690 -5.111 1.00 1.80 14 PRO A N 8
ATOM 4071 C CA . PRO A 1 14 ? 5.644 3.532 -5.997 1.00 2.03 14 PRO A CA 8
ATOM 4072 C C . PRO A 1 14 ? 6.435 2.313 -5.529 1.00 1.72 14 PRO A C 8
ATOM 4073 O O . PRO A 1 14 ? 6.309 1.228 -6.094 1.00 1.95 14 PRO A O 8
ATOM 4084 N N . GLY A 1 15 ? 7.259 2.499 -4.503 1.00 1.37 15 GLY A N 8
ATOM 4085 C CA . GLY A 1 15 ? 8.061 1.406 -3.989 1.00 1.23 15 GLY A CA 8
ATOM 4086 C C . GLY A 1 15 ? 9.456 1.393 -4.579 1.00 1.15 15 GLY A C 8
ATOM 4087 O O . GLY A 1 15 ? 10.298 0.592 -4.185 1.00 1.04 15 GLY A O 8
ATOM 4091 N N . ASP A 1 16 ? 9.698 2.299 -5.517 1.00 1.42 16 ASP A N 8
ATOM 4092 C CA . ASP A 1 16 ? 10.989 2.391 -6.198 1.00 1.53 16 ASP A CA 8
ATOM 4093 C C . ASP A 1 16 ? 12.113 2.732 -5.224 1.00 1.42 16 ASP A C 8
ATOM 4094 O O . ASP A 1 16 ? 13.161 2.088 -5.223 1.00 1.46 16 ASP A O 8
ATOM 4103 N N . ASN A 1 17 ? 11.885 3.731 -4.387 1.00 1.46 17 ASN A N 8
ATOM 4104 C CA . ASN A 1 17 ? 12.881 4.153 -3.407 1.00 1.56 17 ASN A CA 8
ATOM 4105 C C . ASN A 1 17 ? 12.767 3.332 -2.128 1.00 1.21 17 ASN A C 8
ATOM 4106 O O . ASN A 1 17 ? 13.443 3.607 -1.136 1.00 1.37 17 ASN A O 8
ATOM 4117 N N . ALA A 1 18 ? 11.912 2.324 -2.156 1.00 0.89 18 ALA A N 8
ATOM 4118 C CA . ALA A 1 18 ? 11.686 1.487 -0.995 1.00 0.65 18 ALA A CA 8
ATOM 4119 C C . ALA A 1 18 ? 12.323 0.118 -1.193 1.00 0.68 18 ALA A C 8
ATOM 4120 O O . ALA A 1 18 ? 12.343 -0.417 -2.299 1.00 0.81 18 ALA A O 8
ATOM 4127 N N . THR A 1 19 ? 12.860 -0.434 -0.121 1.00 0.77 19 THR A N 8
ATOM 4128 C CA . THR A 1 19 ? 13.518 -1.723 -0.160 1.00 1.01 19 THR A CA 8
ATOM 4129 C C . THR A 1 19 ? 13.433 -2.429 1.207 1.00 1.07 19 THR A C 8
ATOM 4130 O O . THR A 1 19 ? 13.030 -3.591 1.276 1.00 1.23 19 THR A O 8
ATOM 4141 N N . PRO A 1 20 ? 13.807 -1.743 2.314 1.00 1.05 20 PRO A N 8
ATOM 4142 C CA . PRO A 1 20 ? 13.612 -2.252 3.680 1.00 1.22 20 PRO A CA 8
ATOM 4143 C C . PRO A 1 20 ? 12.137 -2.444 4.022 1.00 1.12 20 PRO A C 8
ATOM 4144 O O . PRO A 1 20 ? 11.284 -2.428 3.130 1.00 0.90 20 PRO A O 8
ATOM 4155 N N . GLU A 1 21 ? 11.851 -2.680 5.304 1.00 1.32 21 GLU A N 8
ATOM 4156 C CA . GLU A 1 21 ? 10.479 -2.780 5.829 1.00 1.32 21 GLU A CA 8
ATOM 4157 C C . GLU A 1 21 ? 9.531 -1.702 5.269 1.00 1.13 21 GLU A C 8
ATOM 4158 O O . GLU A 1 21 ? 8.323 -1.779 5.466 1.00 1.12 21 GLU A O 8
ATOM 4170 N N . LYS A 1 22 ? 10.070 -0.685 4.601 1.00 1.04 22 LYS A N 8
ATOM 4171 C CA . LYS A 1 22 ? 9.234 0.265 3.880 1.00 0.97 22 LYS A CA 8
ATOM 4172 C C . LYS A 1 22 ? 8.286 -0.478 2.934 1.00 0.75 22 LYS A C 8
ATOM 4173 O O . LYS A 1 22 ? 7.109 -0.141 2.840 1.00 0.85 22 LYS A O 8
ATOM 4192 N N . LEU A 1 23 ? 8.797 -1.513 2.262 1.00 0.58 23 LEU A N 8
ATOM 4193 C CA . LEU A 1 23 ? 7.976 -2.312 1.355 1.00 0.51 23 LEU A CA 8
ATOM 4194 C C . LEU A 1 23 ? 6.940 -3.130 2.101 1.00 0.56 23 LEU A C 8
ATOM 4195 O O . LEU A 1 23 ? 5.935 -3.524 1.524 1.00 0.56 23 LEU A O 8
ATOM 4211 N N . ALA A 1 24 ? 7.184 -3.390 3.377 1.00 0.71 24 ALA A N 8
ATOM 4212 C CA . ALA A 1 24 ? 6.226 -4.116 4.196 1.00 0.88 24 ALA A CA 8
ATOM 4213 C C . ALA A 1 24 ? 4.894 -3.380 4.200 1.00 0.85 24 ALA A C 8
ATOM 4214 O O . ALA A 1 24 ? 3.822 -3.992 4.187 1.00 0.90 24 ALA A O 8
ATOM 4221 N N . LYS A 1 25 ? 4.986 -2.054 4.189 1.00 0.85 25 LYS A N 8
ATOM 4222 C CA . LYS A 1 25 ? 3.815 -1.194 4.091 1.00 0.95 25 LYS A CA 8
ATOM 4223 C C . LYS A 1 25 ? 3.150 -1.367 2.735 1.00 0.80 25 LYS A C 8
ATOM 4224 O O . LYS A 1 25 ? 1.953 -1.625 2.647 1.00 0.86 25 LYS A O 8
ATOM 4243 N N . TYR A 1 26 ? 3.949 -1.240 1.679 1.00 0.69 26 TYR A N 8
ATOM 4244 C CA . TYR A 1 26 ? 3.439 -1.240 0.322 1.00 0.72 26 TYR A CA 8
ATOM 4245 C C . TYR A 1 26 ? 2.827 -2.583 -0.046 1.00 0.64 26 TYR A C 8
ATOM 4246 O O . TYR A 1 26 ? 1.818 -2.645 -0.742 1.00 0.71 26 TYR A O 8
ATOM 4264 N N . GLN A 1 27 ? 3.428 -3.646 0.454 1.00 0.60 27 GLN A N 8
ATOM 4265 C CA . GLN A 1 27 ? 2.926 -4.994 0.234 1.00 0.75 27 GLN A CA 8
ATOM 4266 C C . GLN A 1 27 ? 1.569 -5.160 0.904 1.00 0.73 27 GLN A C 8
ATOM 4267 O O . GLN A 1 27 ? 0.647 -5.755 0.338 1.00 0.81 27 GLN A O 8
ATOM 4281 N N . ALA A 1 28 ? 1.456 -4.608 2.104 1.00 0.76 28 ALA A N 8
ATOM 4282 C CA . ALA A 1 28 ? 0.207 -4.631 2.851 1.00 0.90 28 ALA A CA 8
ATOM 4283 C C . ALA A 1 28 ? -0.852 -3.798 2.140 1.00 0.81 28 ALA A C 8
ATOM 4284 O O . ALA A 1 28 ? -2.004 -4.208 2.014 1.00 0.85 28 ALA A O 8
ATOM 4291 N N . CYS A 1 29 ? -0.447 -2.631 1.663 1.00 0.80 29 CYS A N 8
ATOM 4292 C CA . CYS A 1 29 ? -1.347 -1.754 0.928 1.00 0.92 29 CYS A CA 8
ATOM 4293 C C . CYS A 1 29 ? -1.820 -2.425 -0.353 1.00 0.85 29 CYS A C 8
ATOM 4294 O O . CYS A 1 29 ? -2.976 -2.287 -0.744 1.00 0.99 29 CYS A O 8
ATOM 4301 N N . TRP A 1 30 ? -0.919 -3.165 -0.989 1.00 0.76 30 TRP A N 8
ATOM 4302 C CA . TRP A 1 30 ? -1.221 -3.847 -2.233 1.00 0.87 30 TRP A CA 8
ATOM 4303 C C . TRP A 1 30 ? -2.137 -5.044 -2.020 1.00 0.82 30 TRP A C 8
ATOM 4304 O O . TRP A 1 30 ? -3.018 -5.304 -2.838 1.00 0.94 30 TRP A O 8
ATOM 4325 N N . GLU A 1 31 ? -1.938 -5.771 -0.926 1.00 0.75 31 GLU A N 8
ATOM 4326 C CA . GLU A 1 31 ? -2.758 -6.946 -0.655 1.00 0.83 31 GLU A CA 8
ATOM 4327 C C . GLU A 1 31 ? -4.196 -6.525 -0.375 1.00 0.79 31 GLU A C 8
ATOM 4328 O O . GLU A 1 31 ? -5.134 -7.282 -0.615 1.00 0.88 31 GLU A O 8
ATOM 4340 N N . LEU A 1 32 ? -4.363 -5.297 0.116 1.00 0.78 32 LEU A N 8
ATOM 4341 C CA . LEU A 1 32 ? -5.679 -4.748 0.398 1.00 0.92 32 LEU A CA 8
ATOM 4342 C C . LEU A 1 32 ? -6.504 -4.592 -0.880 1.00 0.99 32 LEU A C 8
ATOM 4343 O O . LEU A 1 32 ? -7.731 -4.536 -0.828 1.00 1.10 32 LEU A O 8
ATOM 4359 N N . LEU A 1 33 ? -5.828 -4.549 -2.029 1.00 1.06 33 LEU A N 8
ATOM 4360 C CA . LEU A 1 33 ? -6.507 -4.379 -3.315 1.00 1.30 33 LEU A CA 8
ATOM 4361 C C . LEU A 1 33 ? -7.329 -5.607 -3.683 1.00 1.28 33 LEU A C 8
ATOM 4362 O O . LEU A 1 33 ? -8.059 -5.598 -4.674 1.00 1.45 33 LEU A O 8
ATOM 4378 N N . THR A 1 34 ? -7.205 -6.660 -2.889 1.00 1.15 34 THR A N 8
ATOM 4379 C CA . THR A 1 34 ? -8.022 -7.849 -3.077 1.00 1.23 34 THR A CA 8
ATOM 4380 C C . THR A 1 34 ? -9.474 -7.548 -2.717 1.00 1.07 34 THR A C 8
ATOM 4381 O O . THR A 1 34 ? -10.395 -8.239 -3.154 1.00 1.25 34 THR A O 8
ATOM 4392 N N . CYS A 1 35 ? -9.658 -6.506 -1.918 1.00 0.85 35 CYS A N 8
ATOM 4393 C CA . CYS A 1 35 ? -10.979 -5.990 -1.608 1.00 0.72 35 CYS A CA 8
ATOM 4394 C C . CYS A 1 35 ? -11.210 -4.731 -2.431 1.00 0.66 35 CYS A C 8
ATOM 4395 O O . CYS A 1 35 ? -10.299 -3.912 -2.580 1.00 0.80 35 CYS A O 8
ATOM 4402 N N . PRO A 1 36 ? -12.411 -4.566 -3.004 1.00 0.73 36 PRO A N 8
ATOM 4403 C CA . PRO A 1 36 ? -12.719 -3.401 -3.831 1.00 0.85 36 PRO A CA 8
ATOM 4404 C C . PRO A 1 36 ? -12.759 -2.114 -3.014 1.00 0.68 36 PRO A C 8
ATOM 4405 O O . PRO A 1 36 ? -13.470 -2.023 -2.013 1.00 0.72 36 PRO A O 8
ATOM 4416 N N . PRO A 1 37 ? -12.004 -1.096 -3.443 1.00 0.95 37 PRO A N 8
ATOM 4417 C CA . PRO A 1 37 ? -11.987 0.204 -2.792 1.00 1.15 37 PRO A CA 8
ATOM 4418 C C . PRO A 1 37 ? -13.082 1.117 -3.325 1.00 1.21 37 PRO A C 8
ATOM 4419 O O . PRO A 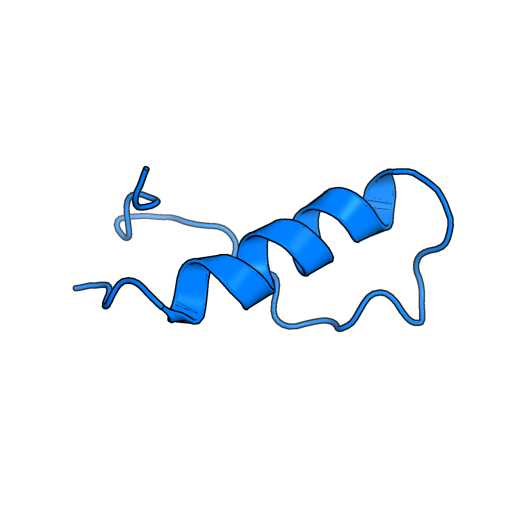1 37 ? -13.811 0.758 -4.255 1.00 1.24 37 PRO A O 8
ATOM 4430 N N . CYS A 1 38 ? -13.201 2.285 -2.727 1.00 1.51 38 CYS A N 8
ATOM 4431 C CA . CYS A 1 38 ? -14.191 3.257 -3.145 1.00 1.78 38 CYS A CA 8
ATOM 4432 C C . CYS A 1 38 ? -13.687 3.997 -4.376 1.00 2.13 38 CYS A C 8
ATOM 4433 O O . CYS A 1 38 ? -14.258 3.800 -5.466 1.00 2.76 38 CYS A O 8
ATOM 4441 N N . SER A 1 1 ? -10.228 -8.327 6.263 1.00 1.75 1 SER A N 9
ATOM 4442 C CA . SER A 1 1 ? -10.842 -7.033 6.627 1.00 1.51 1 SER A CA 9
ATOM 4443 C C . SER A 1 1 ? -10.322 -5.939 5.706 1.00 1.29 1 SER A C 9
ATOM 4444 O O . SER A 1 1 ? -9.122 -5.852 5.450 1.00 1.62 1 SER A O 9
ATOM 4454 N N . CYS A 1 2 ? -11.227 -5.114 5.206 1.00 0.98 2 CYS A N 9
ATOM 4455 C CA . CYS A 1 2 ? -10.861 -4.052 4.283 1.00 0.95 2 CYS A CA 9
ATOM 4456 C C . CYS A 1 2 ? -10.654 -2.735 5.020 1.00 1.01 2 CYS A C 9
ATOM 4457 O O . CYS A 1 2 ? -11.429 -2.385 5.911 1.00 1.09 2 CYS A O 9
ATOM 4464 N N . PRO A 1 3 ? -9.595 -1.996 4.653 1.00 1.22 3 PRO A N 9
ATOM 4465 C CA . PRO A 1 3 ? -9.293 -0.685 5.237 1.00 1.35 3 PRO A CA 9
ATOM 4466 C C . PRO A 1 3 ? -10.321 0.366 4.821 1.00 1.17 3 PRO A C 9
ATOM 4467 O O . PRO A 1 3 ? -11.119 0.125 3.912 1.00 1.13 3 PRO A O 9
ATOM 4478 N N . PRO A 1 4 ? -10.330 1.539 5.484 1.00 1.27 4 PRO A N 9
ATOM 4479 C CA . PRO A 1 4 ? -11.265 2.618 5.154 1.00 1.28 4 PRO A CA 9
ATOM 4480 C C . PRO A 1 4 ? -11.206 2.998 3.678 1.00 1.30 4 PRO A C 9
ATOM 4481 O O . PRO A 1 4 ? -10.129 3.238 3.129 1.00 1.43 4 PRO A O 9
ATOM 4492 N N . CYS A 1 5 ? -12.366 3.070 3.046 1.00 1.41 5 CYS A N 9
ATOM 4493 C CA . CYS A 1 5 ? -12.442 3.370 1.625 1.00 1.65 5 CYS A CA 9
ATOM 4494 C C . CYS A 1 5 ? -12.557 4.874 1.405 1.00 1.66 5 CYS A C 9
ATOM 4495 O O . CYS A 1 5 ? -12.207 5.389 0.346 1.00 1.89 5 CYS A O 9
ATOM 4502 N N . HIS A 1 6 ? -13.032 5.576 2.426 1.00 1.54 6 HIS A N 9
ATOM 4503 C CA . HIS A 1 6 ? -13.100 7.031 2.392 1.00 1.60 6 HIS A CA 9
ATOM 4504 C C . HIS A 1 6 ? -11.978 7.619 3.236 1.00 1.51 6 HIS A C 9
ATOM 4505 O O . HIS A 1 6 ? -12.073 8.738 3.743 1.00 1.67 6 HIS A O 9
ATOM 4520 N N . GLY A 1 7 ? -10.910 6.848 3.368 1.00 1.54 7 GLY A N 9
ATOM 4521 C CA . GLY A 1 7 ? -9.780 7.248 4.175 1.00 1.63 7 GLY A CA 9
ATOM 4522 C C . GLY A 1 7 ? -8.588 6.374 3.876 1.00 1.65 7 GLY A C 9
ATOM 4523 O O . GLY A 1 7 ? -7.889 5.919 4.781 1.00 1.77 7 GLY A O 9
ATOM 4527 N N . ARG A 1 8 ? -8.379 6.136 2.591 1.00 1.62 8 ARG A N 9
ATOM 4528 C CA . ARG A 1 8 ? -7.336 5.248 2.118 1.00 1.71 8 ARG A CA 9
ATOM 4529 C C . ARG A 1 8 ? -5.952 5.711 2.563 1.00 1.49 8 ARG A C 9
ATOM 4530 O O . ARG A 1 8 ? -5.654 6.907 2.562 1.00 1.40 8 ARG A O 9
ATOM 4551 N N . PRO A 1 9 ? -5.095 4.754 2.964 1.00 1.55 9 PRO A N 9
ATOM 4552 C CA . PRO A 1 9 ? -3.716 5.037 3.378 1.00 1.49 9 PRO A CA 9
ATOM 4553 C C . PRO A 1 9 ? -2.896 5.675 2.256 1.00 1.24 9 PRO A C 9
ATOM 4554 O O . PRO A 1 9 ? -3.181 5.477 1.073 1.00 1.25 9 PRO A O 9
ATOM 4565 N N . THR A 1 10 ? -1.869 6.425 2.636 1.00 1.41 10 THR A N 9
ATOM 4566 C CA . THR A 1 10 ? -1.091 7.209 1.684 1.00 1.61 10 THR A CA 9
ATOM 4567 C C . THR A 1 10 ? 0.001 6.373 1.029 1.00 1.48 10 THR A C 9
ATOM 4568 O O . THR A 1 10 ? 0.645 6.808 0.077 1.00 1.84 10 THR A O 9
ATOM 4579 N N . CYS A 1 11 ? 0.193 5.172 1.543 1.00 1.16 11 CYS A N 9
ATOM 4580 C CA . CYS A 1 11 ? 1.209 4.262 1.027 1.00 1.06 11 CYS A CA 9
ATOM 4581 C C . CYS A 1 11 ? 0.858 3.778 -0.378 1.00 1.27 11 CYS A C 9
ATOM 4582 O O . CYS A 1 11 ? 0.173 2.775 -0.555 1.00 1.56 11 CYS A O 9
ATOM 4589 N N . THR A 1 12 ? 1.339 4.500 -1.377 1.00 1.37 12 THR A N 9
ATOM 4590 C CA . THR A 1 12 ? 1.029 4.182 -2.758 1.00 1.72 12 THR A CA 9
ATOM 4591 C C . THR A 1 12 ? 2.285 3.756 -3.511 1.00 1.71 12 THR A C 9
ATOM 4592 O O . THR A 1 12 ? 2.215 3.270 -4.640 1.00 1.95 12 THR A O 9
ATOM 4603 N N . LYS A 1 13 ? 3.433 3.945 -2.878 1.00 1.49 13 LYS A N 9
ATOM 4604 C CA . LYS A 1 13 ? 4.709 3.575 -3.485 1.00 1.52 13 LYS A CA 9
ATOM 4605 C C . LYS A 1 13 ? 4.841 2.060 -3.546 1.00 1.53 13 LYS A C 9
ATOM 4606 O O . LYS A 1 13 ? 4.408 1.363 -2.635 1.00 1.49 13 LYS A O 9
ATOM 4625 N N . PRO A 1 14 ? 5.422 1.527 -4.627 1.00 1.80 14 PRO A N 9
ATOM 4626 C CA . PRO A 1 14 ? 5.603 0.088 -4.790 1.00 2.03 14 PRO A CA 9
ATOM 4627 C C . PRO A 1 14 ? 6.864 -0.443 -4.108 1.00 1.72 14 PRO A C 9
ATOM 4628 O O . PRO A 1 14 ? 7.114 -1.649 -4.109 1.00 1.95 14 PRO A O 9
ATOM 4639 N N . GLY A 1 15 ? 7.656 0.451 -3.520 1.00 1.37 15 GLY A N 9
ATOM 4640 C CA . GLY A 1 15 ? 8.877 0.031 -2.869 1.00 1.23 15 GLY A CA 9
ATOM 4641 C C . GLY A 1 15 ? 10.063 0.025 -3.812 1.00 1.15 15 GLY A C 9
ATOM 4642 O O . GLY A 1 15 ? 11.050 -0.661 -3.567 1.00 1.04 15 GLY A O 9
ATOM 4646 N N . ASP A 1 16 ? 9.969 0.796 -4.887 1.00 1.42 16 ASP A N 9
ATOM 4647 C CA . ASP A 1 16 ? 11.052 0.895 -5.866 1.00 1.53 16 ASP A CA 9
ATOM 4648 C C . ASP A 1 16 ? 12.258 1.589 -5.251 1.00 1.42 16 ASP A C 9
ATOM 4649 O O . ASP A 1 16 ? 13.399 1.160 -5.420 1.00 1.46 16 ASP A O 9
ATOM 4658 N N . ASN A 1 17 ? 11.990 2.660 -4.521 1.00 1.46 17 ASN A N 9
ATOM 4659 C CA . ASN A 1 17 ? 13.039 3.430 -3.866 1.00 1.56 17 ASN A CA 9
ATOM 4660 C C . ASN A 1 17 ? 13.333 2.857 -2.488 1.00 1.21 17 ASN A C 9
ATOM 4661 O O . ASN A 1 17 ? 14.099 3.427 -1.710 1.00 1.37 17 ASN A O 9
ATOM 4672 N N . ALA A 1 18 ? 12.722 1.723 -2.199 1.00 0.89 18 ALA A N 9
ATOM 4673 C CA . ALA A 1 18 ? 12.858 1.085 -0.906 1.00 0.65 18 ALA A CA 9
ATOM 4674 C C . ALA A 1 18 ? 13.539 -0.272 -1.050 1.00 0.68 18 ALA A C 9
ATOM 4675 O O . ALA A 1 18 ? 13.461 -0.907 -2.101 1.00 0.81 18 ALA A O 9
ATOM 4682 N N . THR A 1 19 ? 14.232 -0.698 -0.007 1.00 0.77 19 THR A N 9
ATOM 4683 C CA . THR A 1 19 ? 14.926 -1.971 -0.018 1.00 1.01 19 THR A CA 9
ATOM 4684 C C . THR A 1 19 ? 14.561 -2.840 1.203 1.00 1.07 19 THR A C 9
ATOM 4685 O O . THR A 1 19 ? 14.150 -3.987 1.035 1.00 1.23 19 THR A O 9
ATOM 4696 N N . PRO A 1 20 ? 14.701 -2.326 2.445 1.00 1.05 20 PRO A N 9
ATOM 4697 C CA . PRO A 1 20 ? 14.414 -3.096 3.656 1.00 1.22 20 PRO A CA 9
ATOM 4698 C C . PRO A 1 20 ? 12.917 -3.229 3.914 1.00 1.12 20 PRO A C 9
ATOM 4699 O O . PRO A 1 20 ? 12.103 -2.868 3.059 1.00 0.90 20 PRO A O 9
ATOM 4710 N N . GLU A 1 21 ? 12.562 -3.781 5.077 1.00 1.32 21 GLU A N 9
ATOM 4711 C CA . GLU A 1 21 ? 11.168 -3.883 5.532 1.00 1.32 21 GLU A CA 9
ATOM 4712 C C . GLU A 1 21 ? 10.396 -2.562 5.354 1.00 1.13 21 GLU A C 9
ATOM 4713 O O . GLU A 1 21 ? 9.171 -2.529 5.474 1.00 1.12 21 GLU A O 9
ATOM 4725 N N . LYS A 1 22 ? 11.111 -1.477 5.082 1.00 1.04 22 LYS A N 9
ATOM 4726 C CA . LYS A 1 22 ? 10.501 -0.212 4.780 1.00 0.97 22 LYS A CA 9
ATOM 4727 C C . LYS A 1 22 ? 9.496 -0.359 3.630 1.00 0.75 22 LYS A C 9
ATOM 4728 O O . LYS A 1 22 ? 8.462 0.306 3.613 1.00 0.85 22 LYS A O 9
ATOM 4747 N N . LEU A 1 23 ? 9.787 -1.258 2.683 1.00 0.58 23 LEU A N 9
ATOM 4748 C CA . LEU A 1 23 ? 8.883 -1.486 1.561 1.00 0.51 23 LEU A CA 9
ATOM 4749 C C . LEU A 1 23 ? 7.755 -2.438 1.926 1.00 0.56 23 LEU A C 9
ATOM 4750 O O . LEU A 1 23 ? 6.729 -2.469 1.251 1.00 0.56 23 LEU A O 9
ATOM 4766 N N . ALA A 1 24 ? 7.954 -3.220 2.982 1.00 0.71 24 ALA A N 9
ATOM 4767 C CA . ALA A 1 24 ? 6.957 -4.193 3.417 1.00 0.88 24 ALA A CA 9
ATOM 4768 C C . ALA A 1 24 ? 5.623 -3.508 3.669 1.00 0.85 24 ALA A C 9
ATOM 4769 O O . ALA A 1 24 ? 4.560 -4.031 3.328 1.00 0.90 24 ALA A O 9
ATOM 4776 N N . LYS A 1 25 ? 5.709 -2.314 4.247 1.00 0.85 25 LYS A N 9
ATOM 4777 C CA . LYS A 1 25 ? 4.540 -1.468 4.484 1.00 0.95 25 LYS A CA 9
ATOM 4778 C C . LYS A 1 25 ? 3.777 -1.245 3.187 1.00 0.80 25 LYS A C 9
ATOM 4779 O O . LYS A 1 25 ? 2.557 -1.412 3.125 1.00 0.86 25 LYS A O 9
ATOM 4798 N N . TYR A 1 26 ? 4.516 -0.870 2.153 1.00 0.69 26 TYR A N 9
ATOM 4799 C CA . TYR A 1 26 ? 3.945 -0.539 0.867 1.00 0.72 26 TYR A CA 9
ATOM 4800 C C . TYR A 1 26 ? 3.442 -1.777 0.147 1.00 0.64 26 TYR A C 9
ATOM 4801 O O . TYR A 1 26 ? 2.419 -1.740 -0.528 1.00 0.71 26 TYR A O 9
ATOM 4819 N N . GLN A 1 27 ? 4.160 -2.871 0.314 1.00 0.60 27 GLN A N 9
ATOM 4820 C CA . GLN A 1 27 ? 3.781 -4.147 -0.278 1.00 0.75 27 GLN A CA 9
ATOM 4821 C C . GLN A 1 27 ? 2.402 -4.566 0.220 1.00 0.73 27 GLN A C 9
ATOM 4822 O O . GLN A 1 27 ? 1.521 -4.929 -0.563 1.00 0.81 27 GLN A O 9
ATOM 4836 N N . ALA A 1 28 ? 2.223 -4.484 1.528 1.00 0.76 28 ALA A N 9
ATOM 4837 C CA . ALA A 1 28 ? 0.963 -4.831 2.163 1.00 0.90 28 ALA A CA 9
ATOM 4838 C C . ALA A 1 28 ? -0.116 -3.809 1.830 1.00 0.81 28 ALA A C 9
ATOM 4839 O O . ALA A 1 28 ? -1.274 -4.162 1.584 1.00 0.85 28 ALA A O 9
ATOM 4846 N N . CYS A 1 29 ? 0.272 -2.541 1.814 1.00 0.80 29 CYS A N 9
ATOM 4847 C CA . CYS A 1 29 ? -0.650 -1.459 1.498 1.00 0.92 29 CYS A CA 9
ATOM 4848 C C . CYS A 1 29 ? -1.167 -1.614 0.071 1.00 0.85 29 CYS A C 9
ATOM 4849 O O . CYS A 1 29 ? -2.323 -1.306 -0.221 1.00 0.99 29 CYS A O 9
ATOM 4856 N N . TRP A 1 30 ? -0.306 -2.121 -0.802 1.00 0.76 30 TRP A N 9
ATOM 4857 C CA . TRP A 1 30 ? -0.672 -2.383 -2.183 1.00 0.87 30 TRP A CA 9
ATOM 4858 C C . TRP A 1 30 ? -1.657 -3.536 -2.281 1.00 0.82 30 TRP A C 9
ATOM 4859 O O . TRP A 1 30 ? -2.537 -3.536 -3.143 1.00 0.94 30 TRP A O 9
ATOM 4880 N N . GLU A 1 31 ? -1.517 -4.517 -1.395 1.00 0.75 31 GLU A N 9
ATOM 4881 C CA . GLU A 1 31 ? -2.457 -5.629 -1.352 1.00 0.83 31 GLU A CA 9
ATOM 4882 C C . GLU A 1 31 ? -3.853 -5.114 -1.031 1.00 0.79 31 GLU A C 9
ATOM 4883 O O . GLU A 1 31 ? -4.850 -5.657 -1.494 1.00 0.88 31 GLU A O 9
ATOM 4895 N N . LEU A 1 32 ? -3.908 -4.048 -0.241 1.00 0.78 32 LEU A N 9
ATOM 4896 C CA . LEU A 1 32 ? -5.166 -3.446 0.172 1.00 0.92 32 LEU A CA 9
ATOM 4897 C C . LEU A 1 32 ? -5.939 -2.855 -1.011 1.00 0.99 32 LEU A C 9
ATOM 4898 O O . LEU A 1 32 ? -7.096 -2.461 -0.864 1.00 1.10 32 LEU A O 9
ATOM 4914 N N . LEU A 1 33 ? -5.298 -2.771 -2.175 1.00 1.06 33 LEU A N 9
ATOM 4915 C CA . LEU A 1 33 ? -5.951 -2.247 -3.373 1.00 1.30 33 LEU A CA 9
ATOM 4916 C C . LEU A 1 33 ? -6.823 -3.303 -4.040 1.00 1.28 33 LEU A C 9
ATOM 4917 O O . LEU A 1 33 ? -7.595 -2.994 -4.950 1.00 1.45 33 LEU A O 9
ATOM 4933 N N . THR A 1 34 ? -6.701 -4.544 -3.591 1.00 1.15 34 THR A N 9
ATOM 4934 C CA . THR A 1 34 ? -7.482 -5.634 -4.163 1.00 1.23 34 THR A CA 9
ATOM 4935 C C . THR A 1 34 ? -8.939 -5.549 -3.731 1.00 1.07 34 THR A C 9
ATOM 4936 O O . THR A 1 34 ? -9.837 -5.996 -4.445 1.00 1.25 34 THR A O 9
ATOM 4947 N N . CYS A 1 35 ? -9.162 -4.969 -2.561 1.00 0.85 35 CYS A N 9
ATOM 4948 C CA . CYS A 1 35 ? -10.507 -4.803 -2.038 1.00 0.72 35 CYS A CA 9
ATOM 4949 C C . CYS A 1 35 ? -11.224 -3.685 -2.784 1.00 0.66 35 CYS A C 9
ATOM 4950 O O . CYS A 1 35 ? -10.747 -2.548 -2.810 1.00 0.80 35 CYS A O 9
ATOM 4957 N N . PRO A 1 36 ? -12.366 -4.000 -3.421 1.00 0.73 36 PRO A N 9
ATOM 4958 C CA . PRO A 1 36 ? -13.163 -3.015 -4.158 1.00 0.85 36 PRO A CA 9
ATOM 4959 C C . PRO A 1 36 ? -13.596 -1.851 -3.270 1.00 0.68 36 PRO A C 9
ATOM 4960 O O . PRO A 1 36 ? -13.932 -2.044 -2.098 1.00 0.72 36 PRO A O 9
ATOM 4971 N N . PRO A 1 37 ? -13.588 -0.629 -3.818 1.00 0.95 37 PRO A N 9
ATOM 4972 C CA . PRO A 1 37 ? -13.956 0.577 -3.077 1.00 1.15 37 PRO A CA 9
ATOM 4973 C C . PRO A 1 37 ? -15.462 0.688 -2.868 1.00 1.21 37 PRO A C 9
ATOM 4974 O O . PRO A 1 37 ? -16.239 -0.121 -3.385 1.00 1.24 37 PRO A O 9
ATOM 4985 N N . CYS A 1 38 ? -15.863 1.698 -2.124 1.00 1.51 38 CYS A N 9
ATOM 4986 C CA . CYS A 1 38 ? -17.254 1.873 -1.742 1.00 1.78 38 CYS A CA 9
ATOM 4987 C C . CYS A 1 38 ? -17.998 2.709 -2.779 1.00 2.13 38 CYS A C 9
ATOM 4988 O O . CYS A 1 38 ? -17.835 3.946 -2.778 1.00 2.76 38 CYS A O 9
ATOM 4996 N N . SER A 1 1 ? -12.295 -7.172 6.250 1.00 1.75 1 SER A N 10
ATOM 4997 C CA . SER A 1 1 ? -12.382 -5.704 6.124 1.00 1.51 1 SER A CA 10
ATOM 4998 C C . SER A 1 1 ? -11.001 -5.108 5.881 1.00 1.29 1 SER A C 10
ATOM 4999 O O . SER A 1 1 ? -10.062 -5.359 6.642 1.00 1.62 1 SER A O 10
ATOM 5009 N N . CYS A 1 2 ? -10.877 -4.335 4.817 1.00 0.98 2 CYS A N 10
ATOM 5010 C CA . CYS A 1 2 ? -9.622 -3.678 4.498 1.00 0.95 2 CYS A CA 10
ATOM 5011 C C . CYS A 1 2 ? -9.639 -2.244 5.033 1.00 1.01 2 CYS A C 10
ATOM 5012 O O . CYS A 1 2 ? -10.691 -1.767 5.475 1.00 1.09 2 CYS A O 10
ATOM 5019 N N . PRO A 1 3 ? -8.479 -1.553 5.052 1.00 1.22 3 PRO A N 10
ATOM 5020 C CA . PRO A 1 3 ? -8.402 -0.144 5.458 1.00 1.35 3 PRO A CA 10
ATOM 5021 C C . PRO A 1 3 ? -9.491 0.721 4.824 1.00 1.17 3 PRO A C 10
ATOM 5022 O O . PRO A 1 3 ? -9.906 0.491 3.684 1.00 1.13 3 PRO A O 10
ATOM 5033 N N . PRO A 1 4 ? -9.961 1.727 5.572 1.00 1.27 4 PRO A N 10
ATOM 5034 C CA . PRO A 1 4 ? -11.080 2.578 5.157 1.00 1.28 4 PRO A CA 10
ATOM 5035 C C . PRO A 1 4 ? -10.750 3.440 3.946 1.00 1.30 4 PRO A C 10
ATOM 5036 O O . PRO A 1 4 ? -9.611 3.871 3.756 1.00 1.43 4 PRO A O 10
ATOM 5047 N N . CYS A 1 5 ? -11.767 3.693 3.136 1.00 1.41 5 CYS A N 10
ATOM 5048 C CA . CYS A 1 5 ? -11.622 4.509 1.942 1.00 1.65 5 CYS A CA 10
ATOM 5049 C C . CYS A 1 5 ? -11.474 5.977 2.323 1.00 1.66 5 CYS A C 10
ATOM 5050 O O . CYS A 1 5 ? -10.894 6.766 1.587 1.00 1.89 5 CYS A O 10
ATOM 5057 N N . HIS A 1 6 ? -11.995 6.331 3.491 1.00 1.54 6 HIS A N 10
ATOM 5058 C CA . HIS A 1 6 ? -11.841 7.680 4.022 1.00 1.60 6 HIS A CA 10
ATOM 5059 C C . HIS A 1 6 ? -10.632 7.737 4.948 1.00 1.51 6 HIS A C 10
ATOM 5060 O O . HIS A 1 6 ? -10.645 8.411 5.978 1.00 1.67 6 HIS A O 10
ATOM 5075 N N . GLY A 1 7 ? -9.597 7.010 4.566 1.00 1.54 7 GLY A N 10
ATOM 5076 C CA . GLY A 1 7 ? -8.387 6.933 5.356 1.00 1.63 7 GLY A CA 10
ATOM 5077 C C . GLY A 1 7 ? -7.398 5.982 4.727 1.00 1.65 7 GLY A C 10
ATOM 5078 O O . GLY A 1 7 ? -6.874 5.080 5.385 1.00 1.77 7 GLY A O 10
ATOM 5082 N N . ARG A 1 8 ? -7.157 6.184 3.440 1.00 1.62 8 ARG A N 10
ATOM 5083 C CA . ARG A 1 8 ? -6.318 5.303 2.661 1.00 1.71 8 ARG A CA 10
ATOM 5084 C C . ARG A 1 8 ? -4.860 5.416 3.076 1.00 1.49 8 ARG A C 10
ATOM 5085 O O . ARG A 1 8 ? -4.392 6.491 3.457 1.00 1.40 8 ARG A O 10
ATOM 5106 N N . PRO A 1 9 ? -4.133 4.288 3.015 1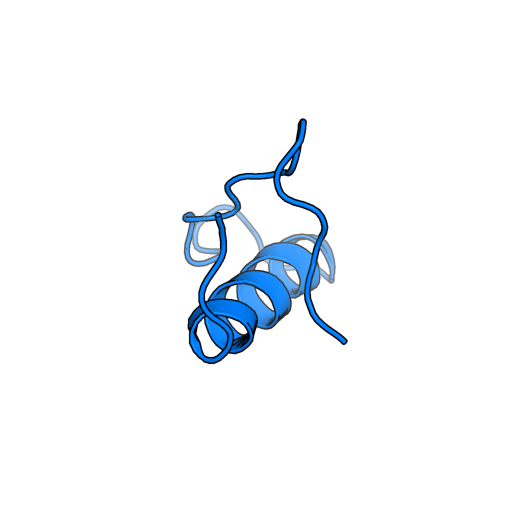.00 1.55 9 PRO A N 10
ATOM 5107 C CA . PRO A 1 9 ? -2.700 4.235 3.318 1.00 1.49 9 PRO A CA 10
ATOM 5108 C C . PRO A 1 9 ? -1.915 5.323 2.584 1.00 1.24 9 PRO A C 10
ATOM 5109 O O . PRO A 1 9 ? -2.184 5.617 1.416 1.00 1.25 9 PRO A O 10
ATOM 5120 N N . THR A 1 10 ? -0.941 5.907 3.268 1.00 1.41 10 THR A N 10
ATOM 5121 C CA . THR A 1 10 ? -0.191 7.037 2.733 1.00 1.61 10 THR A CA 10
ATOM 5122 C C . THR A 1 10 ? 0.831 6.589 1.701 1.00 1.48 10 THR A C 10
ATOM 5123 O O . THR A 1 10 ? 1.402 7.406 0.982 1.00 1.84 10 THR A O 10
ATOM 5134 N N . CYS A 1 11 ? 1.043 5.283 1.660 1.00 1.16 11 CYS A N 10
ATOM 5135 C CA . CYS A 1 11 ? 1.978 4.643 0.741 1.00 1.06 11 CYS A CA 10
ATOM 5136 C C . CYS A 1 11 ? 1.849 5.206 -0.674 1.00 1.27 11 CYS A C 10
ATOM 5137 O O . CYS A 1 11 ? 0.894 4.913 -1.398 1.00 1.56 11 CYS A O 10
ATOM 5144 N N . THR A 1 12 ? 2.806 6.038 -1.044 1.00 1.37 12 THR A N 10
ATOM 5145 C CA . THR A 1 12 ? 2.775 6.724 -2.311 1.00 1.72 12 THR A CA 10
ATOM 5146 C C . THR A 1 12 ? 4.020 6.426 -3.157 1.00 1.71 12 THR A C 10
ATOM 5147 O O . THR A 1 12 ? 3.932 6.315 -4.383 1.00 1.95 12 THR A O 10
ATOM 5158 N N . LYS A 1 13 ? 5.171 6.283 -2.503 1.00 1.49 13 LYS A N 10
ATOM 5159 C CA . LYS A 1 13 ? 6.431 6.059 -3.212 1.00 1.52 13 LYS A CA 10
ATOM 5160 C C . LYS A 1 13 ? 6.428 4.695 -3.895 1.00 1.53 13 LYS A C 10
ATOM 5161 O O . LYS A 1 13 ? 6.044 3.693 -3.299 1.00 1.49 13 LYS A O 10
ATOM 5180 N N . PRO A 1 14 ? 6.861 4.643 -5.163 1.00 1.80 14 PRO A N 10
ATOM 5181 C CA . PRO A 1 14 ? 6.872 3.403 -5.945 1.00 2.03 14 PRO A CA 10
ATOM 5182 C C . PRO A 1 14 ? 7.807 2.336 -5.370 1.00 1.72 14 PRO A C 10
ATOM 5183 O O . PRO A 1 14 ? 7.765 1.177 -5.786 1.00 1.95 14 PRO A O 10
ATOM 5194 N N . GLY A 1 15 ? 8.652 2.732 -4.421 1.00 1.37 15 GLY A N 10
ATOM 5195 C CA . GLY A 1 15 ? 9.487 1.779 -3.722 1.00 1.23 15 GLY A CA 10
ATOM 5196 C C . GLY A 1 15 ? 10.743 1.423 -4.485 1.00 1.15 15 GLY A C 10
ATOM 5197 O O . GLY A 1 15 ? 11.275 0.327 -4.328 1.00 1.04 15 GLY A O 10
ATOM 5201 N N . ASP A 1 16 ? 11.227 2.353 -5.298 1.00 1.42 16 ASP A N 10
ATOM 5202 C CA . ASP A 1 16 ? 12.419 2.116 -6.110 1.00 1.53 16 ASP A CA 10
ATOM 5203 C C . ASP A 1 16 ? 13.652 1.938 -5.235 1.00 1.42 16 ASP A C 10
ATOM 5204 O O . ASP A 1 16 ? 14.436 1.012 -5.426 1.00 1.46 16 ASP A O 10
ATOM 5213 N N . ASN A 1 17 ? 13.824 2.834 -4.273 1.00 1.46 17 ASN A N 10
ATOM 5214 C CA . ASN A 1 17 ? 14.960 2.760 -3.362 1.00 1.56 17 ASN A CA 10
ATOM 5215 C C . ASN A 1 17 ? 14.542 2.085 -2.062 1.00 1.21 17 ASN A C 10
ATOM 5216 O O . ASN A 1 17 ? 15.296 2.039 -1.092 1.00 1.37 17 ASN A O 10
ATOM 5227 N N . ALA A 1 18 ? 13.328 1.560 -2.048 1.00 0.89 18 ALA A N 10
ATOM 5228 C CA . ALA A 1 18 ? 12.787 0.938 -0.854 1.00 0.65 18 ALA A CA 10
ATOM 5229 C C . ALA A 1 18 ? 13.127 -0.546 -0.810 1.00 0.68 18 ALA A C 10
ATOM 5230 O O . ALA A 1 18 ? 13.243 -1.202 -1.846 1.00 0.81 18 ALA A O 10
ATOM 5237 N N . THR A 1 19 ? 13.297 -1.062 0.394 1.00 0.77 19 THR A N 10
ATOM 5238 C CA . THR A 1 19 ? 13.642 -2.453 0.605 1.00 1.01 19 THR A CA 10
ATOM 5239 C C . THR A 1 19 ? 13.261 -2.900 2.026 1.00 1.07 19 THR A C 10
ATOM 5240 O O . THR A 1 19 ? 12.579 -3.913 2.188 1.00 1.23 19 THR A O 10
ATOM 5251 N N . PRO A 1 20 ? 13.711 -2.160 3.075 1.00 1.05 20 PRO A N 10
ATOM 5252 C CA . PRO A 1 20 ? 13.319 -2.402 4.475 1.00 1.22 20 PRO A CA 10
ATOM 5253 C C . PRO A 1 20 ? 11.807 -2.402 4.688 1.00 1.12 20 PRO A C 10
ATOM 5254 O O . PRO A 1 20 ? 11.036 -2.394 3.725 1.00 0.90 20 PRO A O 10
ATOM 5265 N N . GLU A 1 21 ? 11.391 -2.439 5.953 1.00 1.32 21 GLU A N 10
ATOM 5266 C CA . GLU A 1 21 ? 9.976 -2.353 6.338 1.00 1.32 21 GLU A CA 10
ATOM 5267 C C . GLU A 1 21 ? 9.207 -1.256 5.583 1.00 1.13 21 GLU A C 10
ATOM 5268 O O . GLU A 1 21 ? 7.979 -1.216 5.623 1.00 1.12 21 GLU A O 10
ATOM 5280 N N . LYS A 1 22 ? 9.922 -0.370 4.900 1.00 1.04 22 LYS A N 10
ATOM 5281 C CA . LYS A 1 22 ? 9.282 0.629 4.058 1.00 0.97 22 LYS A CA 10
ATOM 5282 C C . LYS A 1 22 ? 8.393 -0.056 3.018 1.00 0.75 22 LYS A C 10
ATOM 5283 O O . LYS A 1 22 ? 7.296 0.409 2.730 1.00 0.85 22 LYS A O 10
ATOM 5302 N N . LEU A 1 23 ? 8.867 -1.182 2.481 1.00 0.58 23 LEU A N 10
ATOM 5303 C CA . LEU A 1 23 ? 8.102 -1.941 1.497 1.00 0.51 23 LEU A CA 10
ATOM 5304 C C . LEU A 1 23 ? 6.967 -2.715 2.140 1.00 0.56 23 LEU A C 10
ATOM 5305 O O . LEU A 1 23 ? 6.022 -3.093 1.459 1.00 0.56 23 LEU A O 10
ATOM 5321 N N . ALA A 1 24 ? 7.063 -2.959 3.441 1.00 0.71 24 ALA A N 10
ATOM 5322 C CA . ALA A 1 24 ? 6.007 -3.663 4.160 1.00 0.88 24 ALA A CA 10
ATOM 5323 C C . ALA A 1 24 ? 4.684 -2.941 3.972 1.00 0.85 24 ALA A C 10
ATOM 5324 O O . ALA A 1 24 ? 3.633 -3.560 3.804 1.00 0.90 24 ALA A O 10
ATOM 5331 N N . LYS A 1 25 ? 4.767 -1.617 3.989 1.00 0.85 25 LYS A N 10
ATOM 5332 C CA . LYS A 1 25 ? 3.621 -0.759 3.709 1.00 0.95 25 LYS A CA 10
ATOM 5333 C C . LYS A 1 25 ? 3.076 -1.059 2.322 1.00 0.80 25 LYS A C 10
ATOM 5334 O O . LYS A 1 25 ? 1.897 -1.356 2.146 1.00 0.86 25 LYS A O 10
ATOM 5353 N N . TYR A 1 26 ? 3.968 -0.997 1.346 1.00 0.69 26 TYR A N 10
ATOM 5354 C CA . TYR A 1 26 ? 3.599 -1.069 -0.052 1.00 0.72 26 TYR A CA 10
ATOM 5355 C C . TYR A 1 26 ? 3.088 -2.445 -0.441 1.00 0.64 26 TYR A C 10
ATOM 5356 O O . TYR A 1 26 ? 2.178 -2.565 -1.255 1.00 0.71 26 TYR A O 10
ATOM 5374 N N . GLN A 1 27 ? 3.651 -3.469 0.164 1.00 0.60 27 GLN A N 10
ATOM 5375 C CA . GLN A 1 27 ? 3.197 -4.832 -0.057 1.00 0.75 27 GLN A CA 10
ATOM 5376 C C . GLN A 1 27 ? 1.765 -4.970 0.438 1.00 0.73 27 GLN A C 10
ATOM 5377 O O . GLN A 1 27 ? 0.918 -5.579 -0.216 1.00 0.81 27 GLN A O 10
ATOM 5391 N N . ALA A 1 28 ? 1.503 -4.366 1.584 1.00 0.76 28 ALA A N 10
ATOM 5392 C CA . ALA A 1 28 ? 0.174 -4.363 2.164 1.00 0.90 28 ALA A CA 10
ATOM 5393 C C . ALA A 1 28 ? -0.792 -3.576 1.289 1.00 0.81 28 ALA A C 10
ATOM 5394 O O . ALA A 1 28 ? -1.919 -4.012 1.041 1.00 0.85 28 ALA A O 10
ATOM 5401 N N . CYS A 1 29 ? -0.335 -2.422 0.811 1.00 0.80 29 CYS A N 10
ATOM 5402 C CA . CYS A 1 29 ? -1.135 -1.576 -0.068 1.00 0.92 29 CYS A CA 10
ATOM 5403 C C . CYS A 1 29 ? -1.428 -2.284 -1.386 1.00 0.85 29 CYS A C 10
ATOM 5404 O O . CYS A 1 29 ? -2.457 -2.046 -2.013 1.00 0.99 29 CYS A O 10
ATOM 5411 N N . TRP A 1 30 ? -0.520 -3.154 -1.797 1.00 0.76 30 TRP A N 10
ATOM 5412 C CA . TRP A 1 30 ? -0.691 -3.914 -3.020 1.00 0.87 30 TRP A CA 10
ATOM 5413 C C . TRP A 1 30 ? -1.738 -5.000 -2.855 1.00 0.82 30 TRP A C 10
ATOM 5414 O O . TRP A 1 30 ? -2.464 -5.327 -3.795 1.00 0.94 30 TRP A O 10
ATOM 5435 N N . GLU A 1 31 ? -1.822 -5.551 -1.656 1.00 0.75 31 GLU A N 10
ATOM 5436 C CA . GLU A 1 31 ? -2.799 -6.583 -1.373 1.00 0.83 31 GLU A CA 10
ATOM 5437 C C . GLU A 1 31 ? -4.194 -5.975 -1.277 1.00 0.79 31 GLU A C 10
ATOM 5438 O O . GLU A 1 31 ? -5.195 -6.651 -1.511 1.00 0.88 31 GLU A O 10
ATOM 5450 N N . LEU A 1 32 ? -4.243 -4.684 -0.947 1.00 0.78 32 LEU A N 10
ATOM 5451 C CA . LEU A 1 32 ? -5.490 -3.924 -0.890 1.00 0.92 32 LEU A CA 10
ATOM 5452 C C . LEU A 1 32 ? -6.277 -4.014 -2.195 1.00 0.99 32 LEU A C 10
ATOM 5453 O O . LEU A 1 32 ? -7.496 -3.850 -2.201 1.00 1.10 32 LEU A O 10
ATOM 5469 N N . LEU A 1 33 ? -5.578 -4.293 -3.290 1.00 1.06 33 LEU A N 10
ATOM 5470 C CA . LEU A 1 33 ? -6.196 -4.352 -4.613 1.00 1.30 33 LEU A CA 10
ATOM 5471 C C . LEU A 1 33 ? -7.202 -5.494 -4.717 1.00 1.28 33 LEU A C 10
ATOM 5472 O O . LEU A 1 33 ? -8.022 -5.531 -5.633 1.00 1.45 33 LEU A O 10
ATOM 5488 N N . THR A 1 34 ? -7.143 -6.420 -3.774 1.00 1.15 34 THR A N 10
ATOM 5489 C CA . THR A 1 34 ? -8.073 -7.544 -3.759 1.00 1.23 34 THR A CA 10
ATOM 5490 C C . THR A 1 34 ? -9.358 -7.174 -3.021 1.00 1.07 34 THR A C 10
ATOM 5491 O O . THR A 1 34 ? -10.369 -7.869 -3.119 1.00 1.25 34 THR A O 10
ATOM 5502 N N . CYS A 1 35 ? -9.315 -6.066 -2.294 1.00 0.85 35 CYS A N 10
ATOM 5503 C CA . CYS A 1 35 ? -10.471 -5.597 -1.546 1.00 0.72 35 CYS A CA 10
ATOM 5504 C C . CYS A 1 35 ? -11.204 -4.522 -2.342 1.00 0.66 35 CYS A C 10
ATOM 5505 O O . CYS A 1 35 ? -10.591 -3.549 -2.786 1.00 0.80 35 CYS A O 10
ATOM 5512 N N . PRO A 1 36 ? -12.516 -4.703 -2.563 1.00 0.73 36 PRO A N 10
ATOM 5513 C CA . PRO A 1 36 ? -13.342 -3.724 -3.277 1.00 0.85 36 PRO A CA 10
ATOM 5514 C C . PRO A 1 36 ? -13.402 -2.386 -2.544 1.00 0.68 36 PRO A C 10
ATOM 5515 O O . PRO A 1 36 ? -13.661 -2.341 -1.339 1.00 0.72 36 PRO A O 10
ATOM 5526 N N . PRO A 1 37 ? -13.160 -1.280 -3.260 1.00 0.95 37 PRO A N 10
ATOM 5527 C CA . PRO A 1 37 ? -13.194 0.058 -2.678 1.00 1.15 37 PRO A CA 10
ATOM 5528 C C . PRO A 1 37 ? -14.623 0.561 -2.510 1.00 1.21 37 PRO A C 10
ATOM 5529 O O . PRO A 1 37 ? -15.580 -0.093 -2.931 1.00 1.24 37 PRO A O 10
ATOM 5540 N N . CYS A 1 38 ? -14.763 1.720 -1.900 1.00 1.51 38 CYS A N 10
ATOM 5541 C CA . CYS A 1 38 ? -16.073 2.270 -1.592 1.00 1.78 38 CYS A CA 10
ATOM 5542 C C . CYS A 1 38 ? -16.618 3.038 -2.789 1.00 2.13 38 CYS A C 10
ATOM 5543 O O . CYS A 1 38 ? -17.437 2.471 -3.541 1.00 2.76 38 CYS A O 10
ATOM 5551 N N . SER A 1 1 ? -7.485 -5.387 7.737 1.00 1.75 1 SER A N 11
ATOM 5552 C CA . SER A 1 1 ? -8.779 -4.724 7.483 1.00 1.51 1 SER A CA 11
ATOM 5553 C C . SER A 1 1 ? -8.685 -3.840 6.249 1.00 1.29 1 SER A C 11
ATOM 5554 O O . SER A 1 1 ? -7.687 -3.146 6.049 1.00 1.62 1 SER A O 11
ATOM 5564 N N . CYS A 1 2 ? -9.717 -3.883 5.418 1.00 0.98 2 CYS A N 11
ATOM 5565 C CA . CYS A 1 2 ? -9.750 -3.091 4.200 1.00 0.95 2 CYS A CA 11
ATOM 5566 C C . CYS A 1 2 ? -9.799 -1.605 4.537 1.00 1.01 2 CYS A C 11
ATOM 5567 O O . CYS A 1 2 ? -10.709 -1.146 5.231 1.00 1.09 2 CYS A O 11
ATOM 5574 N N . PRO A 1 3 ? -8.789 -0.852 4.071 1.00 1.22 3 PRO A N 11
ATOM 5575 C CA . PRO A 1 3 ? -8.670 0.593 4.314 1.00 1.35 3 PRO A CA 11
ATOM 5576 C C . PRO A 1 3 ? -9.952 1.359 3.996 1.00 1.17 3 PRO A C 11
ATOM 5577 O O . PRO A 1 3 ? -10.664 1.021 3.046 1.00 1.13 3 PRO A O 11
ATOM 5588 N N . PRO A 1 4 ? -10.240 2.410 4.790 1.00 1.27 4 PRO A N 11
ATOM 5589 C CA . PRO A 1 4 ? -11.461 3.219 4.665 1.00 1.28 4 PRO A CA 11
ATOM 5590 C C . PRO A 1 4 ? -11.750 3.664 3.238 1.00 1.30 4 PRO A C 11
ATOM 5591 O O . PRO A 1 4 ? -10.842 3.990 2.469 1.00 1.43 4 PRO A O 11
ATOM 5602 N N . CYS A 1 5 ? -13.035 3.674 2.902 1.00 1.41 5 CYS A N 11
ATOM 5603 C CA . CYS A 1 5 ? -13.490 4.063 1.576 1.00 1.65 5 CYS A CA 11
ATOM 5604 C C . CYS A 1 5 ? -13.175 5.526 1.309 1.00 1.66 5 CYS A C 11
ATOM 5605 O O . CYS A 1 5 ? -12.584 5.868 0.288 1.00 1.89 5 CYS A O 11
ATOM 5612 N N . HIS A 1 6 ? -13.552 6.386 2.243 1.00 1.54 6 HIS A N 11
ATOM 5613 C CA . HIS A 1 6 ? -13.274 7.809 2.123 1.00 1.60 6 HIS A CA 11
ATOM 5614 C C . HIS A 1 6 ? -11.983 8.137 2.855 1.00 1.51 6 HIS A C 11
ATOM 5615 O O . HIS A 1 6 ? -11.948 8.968 3.763 1.00 1.67 6 HIS A O 11
ATOM 5630 N N . GLY A 1 7 ? -10.930 7.448 2.450 1.00 1.54 7 GLY A N 11
ATOM 5631 C CA . GLY A 1 7 ? -9.629 7.599 3.062 1.00 1.63 7 GLY A CA 11
ATOM 5632 C C . GLY A 1 7 ? -8.703 6.501 2.597 1.00 1.65 7 GLY A C 11
ATOM 5633 O O . GLY A 1 7 ? -8.094 5.795 3.403 1.00 1.77 7 GLY A O 11
ATOM 5637 N N . ARG A 1 8 ? -8.614 6.356 1.281 1.00 1.62 8 ARG A N 11
ATOM 5638 C CA . ARG A 1 8 ? -7.895 5.260 0.666 1.00 1.71 8 ARG A CA 11
ATOM 5639 C C . ARG A 1 8 ? -6.390 5.361 0.899 1.00 1.49 8 ARG A C 11
ATOM 5640 O O . ARG A 1 8 ? -5.854 6.450 1.103 1.00 1.40 8 ARG A O 11
ATOM 5661 N N . PRO A 1 9 ? -5.703 4.204 0.876 1.00 1.55 9 PRO A N 11
ATOM 5662 C CA . PRO A 1 9 ? -4.263 4.099 1.154 1.00 1.49 9 PRO A CA 11
ATOM 5663 C C . PRO A 1 9 ? -3.402 5.057 0.342 1.00 1.24 9 PRO A C 11
ATOM 5664 O O . PRO A 1 9 ? -3.632 5.268 -0.852 1.00 1.25 9 PRO A O 11
ATOM 5675 N N . THR A 1 10 ? -2.401 5.620 1.000 1.00 1.41 10 THR A N 11
ATOM 5676 C CA . THR A 1 10 ? -1.425 6.465 0.334 1.00 1.61 10 THR A CA 11
ATOM 5677 C C . THR A 1 10 ? -0.195 5.637 -0.023 1.00 1.48 10 THR A C 11
ATOM 5678 O O . THR A 1 10 ? 0.691 6.073 -0.760 1.00 1.84 10 THR A O 11
ATOM 5689 N N . CYS A 1 11 ? -0.170 4.421 0.490 1.00 1.16 11 CYS A N 11
ATOM 5690 C CA . CYS A 1 11 ? 0.924 3.489 0.240 1.00 1.06 11 CYS A CA 11
ATOM 5691 C C . CYS A 1 11 ? 0.762 2.788 -1.104 1.00 1.27 11 CYS A C 11
ATOM 5692 O O . CYS A 1 11 ? 1.052 1.603 -1.247 1.00 1.56 11 CYS A O 11
ATOM 5699 N N . THR A 1 12 ? 0.308 3.540 -2.080 1.00 1.37 12 THR A N 11
ATOM 5700 C CA . THR A 1 12 ? 0.052 3.016 -3.408 1.00 1.72 12 THR A CA 11
ATOM 5701 C C . THR A 1 12 ? 1.354 2.828 -4.186 1.00 1.71 12 THR A C 11
ATOM 5702 O O . THR A 1 12 ? 1.401 2.074 -5.149 1.00 1.95 12 THR A O 11
ATOM 5713 N N . LYS A 1 13 ? 2.400 3.533 -3.786 1.00 1.49 13 LYS A N 11
ATOM 5714 C CA . LYS A 1 13 ? 3.715 3.315 -4.372 1.00 1.52 13 LYS A CA 11
ATOM 5715 C C . LYS A 1 13 ? 4.518 2.383 -3.465 1.00 1.53 13 LYS A C 11
ATOM 5716 O O . LYS A 1 13 ? 4.337 2.382 -2.251 1.00 1.49 13 LYS A O 11
ATOM 5735 N N . PRO A 1 14 ? 5.401 1.572 -4.056 1.00 1.80 14 PRO A N 11
ATOM 5736 C CA . PRO A 1 14 ? 6.202 0.584 -3.328 1.00 2.03 14 PRO A CA 11
ATOM 5737 C C . PRO A 1 14 ? 7.350 1.214 -2.544 1.00 1.72 14 PRO A C 11
ATOM 5738 O O . PRO A 1 14 ? 7.899 0.606 -1.628 1.00 1.95 14 PRO A O 11
ATOM 5749 N N . GLY A 1 15 ? 7.709 2.433 -2.928 1.00 1.37 15 GLY A N 11
ATOM 5750 C CA . GLY A 1 15 ? 8.773 3.149 -2.268 1.00 1.23 15 GLY A CA 11
ATOM 5751 C C . GLY A 1 15 ? 9.978 3.301 -3.169 1.00 1.15 15 GLY A C 11
ATOM 5752 O O . GLY A 1 15 ? 10.577 2.312 -3.585 1.00 1.04 15 GLY A O 11
ATOM 5756 N N . ASP A 1 16 ? 10.324 4.538 -3.483 1.00 1.42 16 ASP A N 11
ATOM 5757 C CA . ASP A 1 16 ? 11.453 4.811 -4.366 1.00 1.53 16 ASP A CA 11
ATOM 5758 C C . ASP A 1 16 ? 12.770 4.507 -3.663 1.00 1.42 16 ASP A C 11
ATOM 5759 O O . ASP A 1 16 ? 13.732 4.051 -4.284 1.00 1.46 16 ASP A O 11
ATOM 5768 N N . ASN A 1 17 ? 12.806 4.756 -2.362 1.00 1.46 17 ASN A N 11
ATOM 5769 C CA . ASN A 1 17 ? 13.977 4.446 -1.554 1.00 1.56 17 ASN A CA 11
ATOM 5770 C C . ASN A 1 17 ? 13.791 3.080 -0.899 1.00 1.21 17 ASN A C 11
ATOM 5771 O O . ASN A 1 17 ? 14.754 2.416 -0.511 1.00 1.37 17 ASN A O 11
ATOM 5782 N N . ALA A 1 18 ? 12.531 2.667 -0.789 1.00 0.89 18 ALA A N 11
ATOM 5783 C CA . ALA A 1 18 ? 12.180 1.410 -0.144 1.00 0.65 18 ALA A CA 11
ATOM 5784 C C . ALA A 1 18 ? 12.877 0.225 -0.801 1.00 0.68 18 ALA A C 11
ATOM 5785 O O . ALA A 1 18 ? 12.888 0.078 -2.024 1.00 0.81 18 ALA A O 11
ATOM 5792 N N . THR A 1 19 ? 13.460 -0.610 0.031 1.00 0.77 19 THR A N 11
ATOM 5793 C CA . THR A 1 19 ? 14.210 -1.763 -0.408 1.00 1.01 19 THR A CA 11
ATOM 5794 C C . THR A 1 19 ? 14.218 -2.838 0.688 1.00 1.07 19 THR A C 11
ATOM 5795 O O . THR A 1 19 ? 13.879 -3.991 0.423 1.00 1.23 19 THR A O 11
ATOM 5806 N N . PRO A 1 20 ? 14.619 -2.488 1.932 1.00 1.05 20 PRO A N 11
ATOM 5807 C CA . PRO A 1 20 ? 14.482 -3.386 3.082 1.00 1.22 20 PRO A CA 11
ATOM 5808 C C . PRO A 1 20 ? 13.018 -3.643 3.430 1.00 1.12 20 PRO A C 11
ATOM 5809 O O . PRO A 1 20 ? 12.124 -3.265 2.666 1.00 0.90 20 PRO A O 11
ATOM 5820 N N . GLU A 1 21 ? 12.781 -4.309 4.557 1.00 1.32 21 GLU A N 11
ATOM 5821 C CA . GLU A 1 21 ? 11.432 -4.541 5.093 1.00 1.32 21 GLU A CA 11
ATOM 5822 C C . GLU A 1 21 ? 10.539 -3.281 5.035 1.00 1.13 21 GLU A C 11
ATOM 5823 O O . GLU A 1 21 ? 9.327 -3.361 5.217 1.00 1.12 21 GLU A O 11
ATOM 5835 N N . LYS A 1 22 ? 11.134 -2.118 4.785 1.00 1.04 22 LYS A N 11
ATOM 5836 C CA . LYS A 1 22 ? 10.366 -0.890 4.623 1.00 0.97 22 LYS A CA 11
ATOM 5837 C C . LYS A 1 22 ? 9.315 -1.039 3.520 1.00 0.75 22 LYS A C 11
ATOM 5838 O O . LYS A 1 22 ? 8.229 -0.470 3.613 1.00 0.85 22 LYS A O 11
ATOM 5857 N N . LEU A 1 23 ? 9.631 -1.820 2.487 1.00 0.58 23 LEU A N 11
ATOM 5858 C CA . LEU A 1 23 ? 8.682 -2.042 1.400 1.00 0.51 23 LEU A CA 11
ATOM 5859 C C . LEU A 1 23 ? 7.652 -3.104 1.765 1.00 0.56 23 LEU A C 11
ATOM 5860 O O . LEU A 1 23 ? 6.601 -3.194 1.137 1.00 0.56 23 LEU A O 11
ATOM 5876 N N . ALA A 1 24 ? 7.963 -3.917 2.770 1.00 0.71 24 ALA A N 11
ATOM 5877 C CA . ALA A 1 24 ? 7.052 -4.965 3.222 1.00 0.88 24 ALA A CA 11
ATOM 5878 C C . ALA A 1 24 ? 5.705 -4.370 3.620 1.00 0.85 24 ALA A C 11
ATOM 5879 O O . ALA A 1 24 ? 4.654 -4.984 3.427 1.00 0.90 24 ALA A O 11
ATOM 5886 N N . LYS A 1 25 ? 5.757 -3.166 4.177 1.00 0.85 25 LYS A N 11
ATOM 5887 C CA . LYS A 1 25 ? 4.553 -2.402 4.489 1.00 0.95 25 LYS A CA 11
ATOM 5888 C C . LYS A 1 25 ? 3.730 -2.193 3.227 1.00 0.80 25 LYS A C 11
ATOM 5889 O O . LYS A 1 25 ? 2.534 -2.481 3.178 1.00 0.86 25 LYS A O 11
ATOM 5908 N N . TYR A 1 26 ? 4.406 -1.686 2.206 1.00 0.69 26 TYR A N 11
ATOM 5909 C CA . TYR A 1 26 ? 3.788 -1.340 0.948 1.00 0.72 26 TYR A CA 11
ATOM 5910 C C . TYR A 1 26 ? 3.284 -2.563 0.209 1.00 0.64 26 TYR A C 11
ATOM 5911 O O . TYR A 1 26 ? 2.272 -2.501 -0.473 1.00 0.71 26 TYR A O 11
ATOM 5929 N N . GLN A 1 27 ? 3.985 -3.668 0.356 1.00 0.60 27 GLN A N 11
ATOM 5930 C CA . GLN A 1 27 ? 3.555 -4.928 -0.237 1.00 0.75 27 GLN A CA 11
ATOM 5931 C C . GLN A 1 27 ? 2.198 -5.325 0.331 1.00 0.73 27 GLN A C 11
ATOM 5932 O O . GLN A 1 27 ? 1.285 -5.712 -0.400 1.00 0.81 27 GLN A O 11
ATOM 5946 N N . ALA A 1 28 ? 2.074 -5.196 1.644 1.00 0.76 28 ALA A N 11
ATOM 5947 C CA . ALA A 1 28 ? 0.827 -5.481 2.335 1.00 0.90 28 ALA A CA 11
ATOM 5948 C C . ALA A 1 28 ? -0.264 -4.516 1.891 1.00 0.81 28 ALA A C 11
ATOM 5949 O O . ALA A 1 28 ? -1.405 -4.917 1.639 1.00 0.85 28 ALA A O 11
ATOM 5956 N N . CYS A 1 29 ? 0.097 -3.245 1.788 1.00 0.80 29 CYS A N 11
ATOM 5957 C CA . CYS A 1 29 ? -0.842 -2.218 1.364 1.00 0.92 29 CYS A CA 11
ATOM 5958 C C . CYS A 1 29 ? -1.287 -2.467 -0.071 1.00 0.85 29 CYS A C 11
ATOM 5959 O O . CYS A 1 29 ? -2.433 -2.213 -0.429 1.00 0.99 29 CYS A O 11
ATOM 5966 N N . TRP A 1 30 ? -0.376 -2.994 -0.879 1.00 0.76 30 TRP A N 11
ATOM 5967 C CA . TRP A 1 30 ? -0.659 -3.306 -2.267 1.00 0.87 30 TRP A CA 11
ATOM 5968 C C . TRP A 1 30 ? -1.715 -4.385 -2.383 1.00 0.82 30 TRP A C 11
ATOM 5969 O O . TRP A 1 30 ? -2.530 -4.376 -3.309 1.00 0.94 30 TRP A O 11
ATOM 5990 N N . GLU A 1 31 ? -1.703 -5.310 -1.440 1.00 0.75 31 GLU A N 11
ATOM 5991 C CA . GLU A 1 31 ? -2.733 -6.325 -1.368 1.00 0.83 31 GLU A CA 11
ATOM 5992 C C . GLU A 1 31 ? -4.068 -5.674 -1.022 1.00 0.79 31 GLU A C 11
ATOM 5993 O O . GLU A 1 31 ? -5.127 -6.105 -1.476 1.00 0.88 31 GLU A O 11
ATOM 6005 N N . LEU A 1 32 ? -3.999 -4.609 -0.231 1.00 0.78 32 LEU A N 11
ATOM 6006 C CA . LEU A 1 32 ? -5.180 -3.871 0.177 1.00 0.92 32 LEU A CA 11
ATOM 6007 C C . LEU A 1 32 ? -5.713 -2.985 -0.953 1.00 0.99 32 LEU A C 11
ATOM 6008 O O . LEU A 1 32 ? -6.877 -2.572 -0.927 1.00 1.10 32 LEU A O 11
ATOM 6024 N N . LEU A 1 33 ? -4.872 -2.688 -1.946 1.00 1.06 33 LEU A N 11
ATOM 6025 C CA . LEU A 1 33 ? -5.317 -1.905 -3.099 1.00 1.30 33 LEU A CA 11
ATOM 6026 C C . LEU A 1 33 ? -6.318 -2.687 -3.930 1.00 1.28 33 LEU A C 11
ATOM 6027 O O . LEU A 1 33 ? -7.163 -2.108 -4.608 1.00 1.45 33 LEU A O 11
ATOM 6043 N N . THR A 1 34 ? -6.235 -4.002 -3.854 1.00 1.15 34 THR A N 11
ATOM 6044 C CA . THR A 1 34 ? -7.137 -4.870 -4.597 1.00 1.23 34 THR A CA 11
ATOM 6045 C C . THR A 1 34 ? -8.500 -4.979 -3.915 1.00 1.07 34 THR A C 11
ATOM 6046 O O . THR A 1 34 ? -9.409 -5.636 -4.425 1.00 1.25 34 THR A O 11
ATOM 6057 N N . CYS A 1 35 ? -8.637 -4.343 -2.763 1.00 0.85 35 CYS A N 11
ATOM 6058 C CA . CYS A 1 35 ? -9.907 -4.322 -2.060 1.00 0.72 35 CYS A CA 11
ATOM 6059 C C . CYS A 1 35 ? -10.713 -3.095 -2.471 1.00 0.66 35 CYS A C 11
ATOM 6060 O O . CYS A 1 35 ? -10.270 -1.960 -2.271 1.00 0.80 35 CYS A O 11
ATOM 6067 N N . PRO A 1 36 ? -11.889 -3.302 -3.082 1.00 0.73 36 PRO A N 11
ATOM 6068 C CA . PRO A 1 36 ? -12.776 -2.208 -3.466 1.00 0.85 36 PRO A CA 11
ATOM 6069 C C . PRO A 1 36 ? -13.541 -1.663 -2.264 1.00 0.68 36 PRO A C 11
ATOM 6070 O O . PRO A 1 36 ? -14.166 -2.420 -1.516 1.00 0.72 36 PRO A O 11
ATOM 6081 N N . PRO A 1 37 ? -13.515 -0.344 -2.064 1.00 0.95 37 PRO A N 11
ATOM 6082 C CA . PRO A 1 37 ? -14.128 0.286 -0.903 1.00 1.15 37 PRO A CA 11
ATOM 6083 C C . PRO A 1 37 ? -15.620 0.529 -1.088 1.00 1.21 37 PRO A C 11
ATOM 6084 O O . PRO A 1 37 ? -16.151 0.376 -2.191 1.00 1.24 37 PRO A O 11
ATOM 6095 N N . CYS A 1 38 ? -16.269 0.942 -0.005 1.00 1.51 38 CYS A N 11
ATOM 6096 C CA . CYS A 1 38 ? -17.714 1.135 0.031 1.00 1.78 38 CYS 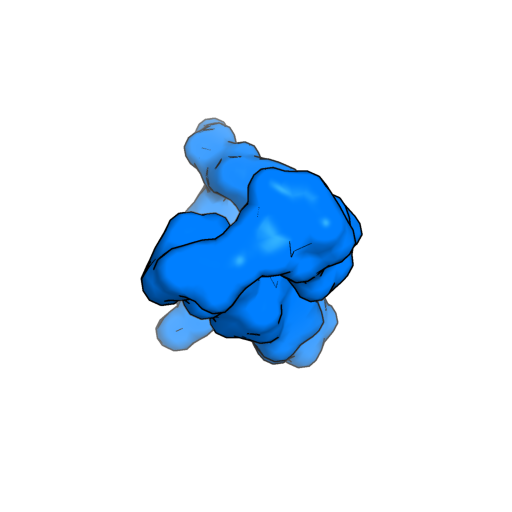A CA 11
ATOM 6097 C C . CYS A 1 38 ? -18.448 -0.103 -0.481 1.00 2.13 38 CYS A C 11
ATOM 6098 O O . CYS A 1 38 ? -18.593 -1.067 0.302 1.00 2.76 38 CYS A O 11
ATOM 6106 N N . SER A 1 1 ? -7.887 -7.153 6.416 1.00 1.75 1 SER A N 12
ATOM 6107 C CA . SER A 1 1 ? -8.838 -6.044 6.613 1.00 1.51 1 SER A CA 12
ATOM 6108 C C . SER A 1 1 ? -8.885 -5.160 5.376 1.00 1.29 1 SER A C 12
ATOM 6109 O O . SER A 1 1 ? -7.852 -4.870 4.772 1.00 1.62 1 SER A O 12
ATOM 6119 N N . CYS A 1 2 ? -10.085 -4.751 4.992 1.00 0.98 2 CYS A N 12
ATOM 6120 C CA . CYS A 1 2 ? -10.258 -3.883 3.840 1.00 0.95 2 CYS A CA 12
ATOM 6121 C C . CYS A 1 2 ? -9.872 -2.451 4.208 1.00 1.01 2 CYS A C 12
ATOM 6122 O O . CYS A 1 2 ? -10.276 -1.941 5.256 1.00 1.09 2 CYS A O 12
ATOM 6129 N N . PRO A 1 3 ? -9.071 -1.796 3.355 1.00 1.22 3 PRO A N 12
ATOM 6130 C CA . PRO A 1 3 ? -8.581 -0.438 3.607 1.00 1.35 3 PRO A CA 12
ATOM 6131 C C . PRO A 1 3 ? -9.697 0.598 3.521 1.00 1.17 3 PRO A C 12
ATOM 6132 O O . PRO A 1 3 ? -10.617 0.464 2.709 1.00 1.13 3 PRO A O 12
ATOM 6143 N N . PRO A 1 4 ? -9.632 1.641 4.367 1.00 1.27 4 PRO A N 12
ATOM 6144 C CA . PRO A 1 4 ? -10.640 2.703 4.393 1.00 1.28 4 PRO A CA 12
ATOM 6145 C C . PRO A 1 4 ? -10.830 3.360 3.029 1.00 1.30 4 PRO A C 12
ATOM 6146 O O . PRO A 1 4 ? -9.864 3.751 2.368 1.00 1.43 4 PRO A O 12
ATOM 6157 N N . CYS A 1 5 ? -12.083 3.479 2.620 1.00 1.41 5 CYS A N 12
ATOM 6158 C CA . CYS A 1 5 ? -12.420 4.087 1.346 1.00 1.65 5 CYS A CA 12
ATOM 6159 C C . CYS A 1 5 ? -12.594 5.593 1.507 1.00 1.66 5 CYS A C 12
ATOM 6160 O O . CYS A 1 5 ? -12.380 6.362 0.571 1.00 1.89 5 CYS A O 12
ATOM 6167 N N . HIS A 1 6 ? -12.974 6.009 2.706 1.00 1.54 6 HIS A N 12
ATOM 6168 C CA . HIS A 1 6 ? -13.136 7.423 3.013 1.00 1.60 6 HIS A CA 12
ATOM 6169 C C . HIS A 1 6 ? -11.897 7.926 3.742 1.00 1.51 6 HIS A C 12
ATOM 6170 O O . HIS A 1 6 ? -11.977 8.461 4.850 1.00 1.67 6 HIS A O 12
ATOM 6185 N N . GLY A 1 7 ? -10.752 7.737 3.109 1.00 1.54 7 GLY A N 12
ATOM 6186 C CA . GLY A 1 7 ? -9.491 8.079 3.724 1.00 1.63 7 GLY A CA 12
ATOM 6187 C C . GLY A 1 7 ? -8.423 7.077 3.363 1.00 1.65 7 GLY A C 12
ATOM 6188 O O . GLY A 1 7 ? -7.944 6.331 4.217 1.00 1.77 7 GLY A O 12
ATOM 6192 N N . ARG A 1 8 ? -8.068 7.053 2.085 1.00 1.62 8 ARG A N 12
ATOM 6193 C CA . ARG A 1 8 ? -7.097 6.105 1.564 1.00 1.71 8 ARG A CA 12
ATOM 6194 C C . ARG A 1 8 ? -5.763 6.216 2.293 1.00 1.49 8 ARG A C 12
ATOM 6195 O O . ARG A 1 8 ? -5.198 7.307 2.416 1.00 1.40 8 ARG A O 12
ATOM 6216 N N . PRO A 1 9 ? -5.293 5.079 2.834 1.00 1.55 9 PRO A N 12
ATOM 6217 C CA . PRO A 1 9 ? -3.962 4.956 3.423 1.00 1.49 9 PRO A CA 12
ATOM 6218 C C . PRO A 1 9 ? -2.891 5.618 2.564 1.00 1.24 9 PRO A C 12
ATOM 6219 O O . PRO A 1 9 ? -2.863 5.449 1.343 1.00 1.25 9 PRO A O 12
ATOM 6230 N N . THR A 1 10 ? -1.999 6.345 3.214 1.00 1.41 10 THR A N 12
ATOM 6231 C CA . THR A 1 10 ? -1.026 7.180 2.518 1.00 1.61 10 THR A CA 12
ATOM 6232 C C . THR A 1 10 ? 0.067 6.342 1.860 1.00 1.48 10 THR A C 12
ATOM 6233 O O . THR A 1 10 ? 0.825 6.830 1.015 1.00 1.84 10 THR A O 12
ATOM 6244 N N . CYS A 1 11 ? 0.128 5.081 2.239 1.00 1.16 11 CYS A N 12
ATOM 6245 C CA . CYS A 1 11 ? 1.108 4.157 1.689 1.00 1.06 11 CYS A CA 12
ATOM 6246 C C . CYS A 1 11 ? 0.754 3.760 0.259 1.00 1.27 11 CYS A C 12
ATOM 6247 O O . CYS A 1 11 ? 0.149 2.721 0.012 1.00 1.56 11 CYS A O 12
ATOM 6254 N N . THR A 1 12 ? 1.140 4.604 -0.679 1.00 1.37 12 THR A N 12
ATOM 6255 C CA . THR A 1 12 ? 0.876 4.359 -2.088 1.00 1.72 12 THR A CA 12
ATOM 6256 C C . THR A 1 12 ? 2.170 4.003 -2.814 1.00 1.71 12 THR A C 12
ATOM 6257 O O . THR A 1 12 ? 2.163 3.617 -3.981 1.00 1.95 12 THR A O 12
ATOM 6268 N N . LYS A 1 13 ? 3.276 4.133 -2.099 1.00 1.49 13 LYS A N 12
ATOM 6269 C CA . LYS A 1 13 ? 4.593 3.819 -2.644 1.00 1.52 13 LYS A CA 12
ATOM 6270 C C . LYS A 1 13 ? 4.666 2.350 -3.051 1.00 1.53 13 LYS A C 12
ATOM 6271 O O . LYS A 1 13 ? 4.437 1.470 -2.229 1.00 1.49 13 LYS A O 12
ATOM 6290 N N . PRO A 1 14 ? 4.971 2.060 -4.323 1.00 1.80 14 PRO A N 12
ATOM 6291 C CA . PRO A 1 14 ? 5.079 0.687 -4.819 1.00 2.03 14 PRO A CA 12
ATOM 6292 C C . PRO A 1 14 ? 6.423 0.042 -4.483 1.00 1.72 14 PRO A C 12
ATOM 6293 O O . PRO A 1 14 ? 6.749 -1.033 -4.983 1.00 1.95 14 PRO A O 12
ATOM 6304 N N . GLY A 1 15 ? 7.200 0.701 -3.633 1.00 1.37 15 GLY A N 12
ATOM 6305 C CA . GLY A 1 15 ? 8.497 0.180 -3.257 1.00 1.23 15 GLY A CA 12
ATOM 6306 C C . GLY A 1 15 ? 9.578 0.573 -4.242 1.00 1.15 15 GLY A C 12
ATOM 6307 O O . GLY A 1 15 ? 10.547 -0.159 -4.438 1.00 1.04 15 GLY A O 12
ATOM 6311 N N . ASP A 1 16 ? 9.414 1.736 -4.859 1.00 1.42 16 ASP A N 12
ATOM 6312 C CA . ASP A 1 16 ? 10.376 2.225 -5.838 1.00 1.53 16 ASP A CA 12
ATOM 6313 C C . ASP A 1 16 ? 11.619 2.753 -5.132 1.00 1.42 16 ASP A C 12
ATOM 6314 O O . ASP A 1 16 ? 12.746 2.447 -5.516 1.00 1.46 16 ASP A O 12
ATOM 6323 N N . ASN A 1 17 ? 11.401 3.528 -4.079 1.00 1.46 17 ASN A N 12
ATOM 6324 C CA . ASN A 1 17 ? 12.495 4.092 -3.297 1.00 1.56 17 ASN A CA 12
ATOM 6325 C C . ASN A 1 17 ? 12.776 3.239 -2.070 1.00 1.21 17 ASN A C 12
ATOM 6326 O O . ASN A 1 17 ? 13.555 3.621 -1.199 1.00 1.37 17 ASN A O 12
ATOM 6337 N N . ALA A 1 18 ? 12.125 2.089 -1.999 1.00 0.89 18 ALA A N 12
ATOM 6338 C CA . ALA A 1 18 ? 12.282 1.196 -0.864 1.00 0.65 18 ALA A CA 12
ATOM 6339 C C . ALA A 1 18 ? 12.820 -0.155 -1.317 1.00 0.68 18 ALA A C 12
ATOM 6340 O O . ALA A 1 18 ? 12.473 -0.639 -2.392 1.00 0.81 18 ALA A O 12
ATOM 6347 N N . THR A 1 19 ? 13.680 -0.746 -0.504 1.00 0.77 19 THR A N 12
ATOM 6348 C CA . THR A 1 19 ? 14.288 -2.031 -0.833 1.00 1.01 19 THR A CA 12
ATOM 6349 C C . THR A 1 19 ? 14.227 -3.061 0.322 1.00 1.07 19 THR A C 12
ATOM 6350 O O . THR A 1 19 ? 14.070 -4.251 0.053 1.00 1.23 19 THR A O 12
ATOM 6361 N N . PRO A 1 20 ? 14.341 -2.661 1.615 1.00 1.05 20 PRO A N 12
ATOM 6362 C CA . PRO A 1 20 ? 14.252 -3.586 2.729 1.00 1.22 20 PRO A CA 12
ATOM 6363 C C . PRO A 1 20 ? 12.833 -3.662 3.274 1.00 1.12 20 PRO A C 12
ATOM 6364 O O . PRO A 1 20 ? 11.903 -3.171 2.631 1.00 0.90 20 PRO A O 12
ATOM 6375 N N . GLU A 1 21 ? 12.661 -4.310 4.422 1.00 1.32 21 GLU A N 12
ATOM 6376 C CA . GLU A 1 21 ? 11.374 -4.361 5.130 1.00 1.32 21 GLU A CA 12
ATOM 6377 C C . GLU A 1 21 ? 10.650 -3.001 5.189 1.00 1.13 21 GLU A C 12
ATOM 6378 O O . GLU A 1 21 ? 9.475 -2.945 5.548 1.00 1.12 21 GLU A O 12
ATOM 6390 N N . LYS A 1 22 ? 11.334 -1.906 4.856 1.00 1.04 22 LYS A N 12
ATOM 6391 C CA . LYS A 1 22 ? 10.675 -0.608 4.776 1.00 0.97 22 LYS A CA 12
ATOM 6392 C C . LYS A 1 22 ? 9.551 -0.640 3.741 1.00 0.75 22 LYS A C 12
ATOM 6393 O O . LYS A 1 22 ? 8.555 0.069 3.874 1.00 0.85 22 LYS A O 12
ATOM 6412 N N . LEU A 1 23 ? 9.710 -1.479 2.718 1.00 0.58 23 LEU A N 12
ATOM 6413 C CA . LEU A 1 23 ? 8.687 -1.620 1.687 1.00 0.51 23 LEU A CA 12
ATOM 6414 C C . LEU A 1 23 ? 7.590 -2.575 2.123 1.00 0.56 23 LEU A C 12
ATOM 6415 O O . LEU A 1 23 ? 6.507 -2.569 1.551 1.00 0.56 23 LEU A O 12
ATOM 6431 N N . ALA A 1 24 ? 7.881 -3.406 3.123 1.00 0.71 24 ALA A N 12
ATOM 6432 C CA . ALA A 1 24 ? 6.925 -4.402 3.603 1.00 0.88 24 ALA A CA 12
ATOM 6433 C C . ALA A 1 24 ? 5.595 -3.750 3.948 1.00 0.85 24 ALA A C 12
ATOM 6434 O O . ALA A 1 24 ? 4.525 -4.312 3.711 1.00 0.90 24 ALA A O 12
ATOM 6441 N N . LYS A 1 25 ? 5.689 -2.551 4.506 1.00 0.85 25 LYS A N 12
ATOM 6442 C CA . LYS A 1 25 ? 4.517 -1.736 4.804 1.00 0.95 25 LYS A CA 12
ATOM 6443 C C . LYS A 1 25 ? 3.703 -1.493 3.541 1.00 0.80 25 LYS A C 12
ATOM 6444 O O . LYS A 1 25 ? 2.517 -1.810 3.467 1.00 0.86 25 LYS A O 12
ATOM 6463 N N . TYR A 1 26 ? 4.376 -0.936 2.546 1.00 0.69 26 TYR A N 12
ATOM 6464 C CA . TYR A 1 26 ? 3.746 -0.522 1.310 1.00 0.72 26 TYR A CA 12
ATOM 6465 C C . TYR A 1 26 ? 3.229 -1.711 0.512 1.00 0.64 26 TYR A C 12
ATOM 6466 O O . TYR A 1 26 ? 2.182 -1.635 -0.118 1.00 0.71 26 TYR A O 12
ATOM 6484 N N . GLN A 1 27 ? 3.965 -2.805 0.559 1.00 0.60 27 GLN A N 12
ATOM 6485 C CA . GLN A 1 27 ? 3.585 -4.020 -0.146 1.00 0.75 27 GLN A CA 12
ATOM 6486 C C . GLN A 1 27 ? 2.270 -4.558 0.410 1.00 0.73 27 GLN A C 12
ATOM 6487 O O . GLN A 1 27 ? 1.390 -4.993 -0.339 1.00 0.81 27 GLN A O 12
ATOM 6501 N N . ALA A 1 28 ? 2.145 -4.509 1.726 1.00 0.76 28 ALA A N 12
ATOM 6502 C CA . ALA A 1 28 ? 0.920 -4.907 2.400 1.00 0.90 28 ALA A CA 12
ATOM 6503 C C . ALA A 1 28 ? -0.193 -3.911 2.097 1.00 0.81 28 ALA A C 12
ATOM 6504 O O . ALA A 1 28 ? -1.332 -4.285 1.815 1.00 0.85 28 ALA A O 12
ATOM 6511 N N . CYS A 1 29 ? 0.158 -2.637 2.131 1.00 0.80 29 CYS A N 12
ATOM 6512 C CA . CYS A 1 29 ? -0.791 -1.568 1.861 1.00 0.92 29 CYS A CA 12
ATOM 6513 C C . CYS A 1 29 ? -1.321 -1.665 0.427 1.00 0.85 29 CYS A C 12
ATOM 6514 O O . CYS A 1 29 ? -2.450 -1.266 0.144 1.00 0.99 29 CYS A O 12
ATOM 6521 N N . TRP A 1 30 ? -0.502 -2.216 -0.464 1.00 0.76 30 TRP A N 12
ATOM 6522 C CA . TRP A 1 30 ? -0.874 -2.379 -1.862 1.00 0.87 30 TRP A CA 12
ATOM 6523 C C . TRP A 1 30 ? -1.768 -3.594 -2.075 1.00 0.82 30 TRP A C 12
ATOM 6524 O O . TRP A 1 30 ? -2.690 -3.556 -2.889 1.00 0.94 30 TRP A O 12
ATOM 6545 N N . GLU A 1 31 ? -1.504 -4.675 -1.346 1.00 0.75 31 GLU A N 12
ATOM 6546 C CA . GLU A 1 31 ? -2.289 -5.897 -1.508 1.00 0.83 31 GLU A CA 12
ATOM 6547 C C . GLU A 1 31 ? -3.713 -5.674 -1.013 1.00 0.79 31 GLU A C 12
ATOM 6548 O O . GLU A 1 31 ? -4.637 -6.388 -1.399 1.00 0.88 31 GLU A O 12
ATOM 6560 N N . LEU A 1 32 ? -3.878 -4.667 -0.164 1.00 0.78 32 LEU A N 12
ATOM 6561 C CA . LEU A 1 32 ? -5.187 -4.262 0.321 1.00 0.92 32 LEU A CA 12
ATOM 6562 C C . LEU A 1 32 ? -6.091 -3.792 -0.823 1.00 0.99 32 LEU A C 12
ATOM 6563 O O . LEU A 1 32 ? -7.315 -3.801 -0.695 1.00 1.10 32 LEU A O 12
ATOM 6579 N N . LEU A 1 33 ? -5.489 -3.397 -1.944 1.00 1.06 33 LEU A N 12
ATOM 6580 C CA . LEU A 1 33 ? -6.247 -2.909 -3.098 1.00 1.30 33 LEU A CA 12
ATOM 6581 C C . LEU A 1 33 ? -7.012 -4.032 -3.787 1.00 1.28 33 LEU A C 12
ATOM 6582 O O . LEU A 1 33 ? -7.748 -3.794 -4.746 1.00 1.45 33 LEU A O 12
ATOM 6598 N N . THR A 1 34 ? -6.836 -5.254 -3.304 1.00 1.15 34 THR A N 12
ATOM 6599 C CA . THR A 1 34 ? -7.615 -6.381 -3.797 1.00 1.23 34 THR A CA 12
ATOM 6600 C C . THR A 1 34 ? -9.062 -6.256 -3.330 1.00 1.07 34 THR A C 12
ATOM 6601 O O . THR A 1 34 ? -9.969 -6.894 -3.872 1.00 1.25 34 THR A O 12
ATOM 6612 N N . CYS A 1 35 ? -9.267 -5.426 -2.314 1.00 0.85 35 CYS A N 12
ATOM 6613 C CA . CYS A 1 35 ? -10.598 -5.112 -1.835 1.00 0.72 35 CYS A CA 12
ATOM 6614 C C . CYS A 1 35 ? -11.168 -3.966 -2.666 1.00 0.66 35 CYS A C 12
ATOM 6615 O O . CYS A 1 35 ? -10.524 -2.924 -2.815 1.00 0.80 35 CYS A O 12
ATOM 6622 N N . PRO A 1 36 ? -12.372 -4.146 -3.231 1.00 0.73 36 PRO A N 12
ATOM 6623 C CA . PRO A 1 36 ? -12.987 -3.150 -4.114 1.00 0.85 36 PRO A CA 12
ATOM 6624 C C . PRO A 1 36 ? -13.354 -1.862 -3.382 1.00 0.68 36 PRO A C 12
ATOM 6625 O O . PRO A 1 36 ? -14.001 -1.895 -2.336 1.00 0.72 36 PRO A O 12
ATOM 6636 N N . PRO A 1 37 ? -12.945 -0.708 -3.929 1.00 0.95 37 PRO A N 12
ATOM 6637 C CA . PRO A 1 37 ? -13.266 0.600 -3.364 1.00 1.15 37 PRO A CA 12
ATOM 6638 C C . PRO A 1 37 ? -14.678 1.043 -3.735 1.00 1.21 37 PRO A C 12
ATOM 6639 O O . PRO A 1 37 ? -15.381 0.350 -4.474 1.00 1.24 37 PRO A O 12
ATOM 6650 N N . CYS A 1 38 ? -15.086 2.184 -3.206 1.00 1.51 38 CYS A N 12
ATOM 6651 C CA . CYS A 1 38 ? -16.421 2.717 -3.446 1.00 1.78 38 CYS A CA 12
ATOM 6652 C C . CYS A 1 38 ? -16.635 2.992 -4.931 1.00 2.13 38 CYS A C 12
ATOM 6653 O O . CYS A 1 38 ? -17.445 2.281 -5.562 1.00 2.76 38 CYS A O 12
ATOM 6661 N N . SER A 1 1 ? -9.598 -7.260 6.221 1.00 1.75 1 SER A N 13
ATOM 6662 C CA . SER A 1 1 ? -10.351 -5.994 6.119 1.00 1.51 1 SER A CA 13
ATOM 6663 C C . SER A 1 1 ? -9.495 -4.927 5.448 1.00 1.29 1 SER A C 13
ATOM 6664 O O . SER A 1 1 ? -8.314 -4.777 5.767 1.00 1.62 1 SER A O 13
ATOM 6674 N N . CYS A 1 2 ? -10.084 -4.202 4.508 1.00 0.98 2 CYS A N 13
ATOM 6675 C CA . CYS A 1 2 ? -9.356 -3.182 3.771 1.00 0.95 2 CYS A CA 13
ATOM 6676 C C . CYS A 1 2 ? -9.709 -1.788 4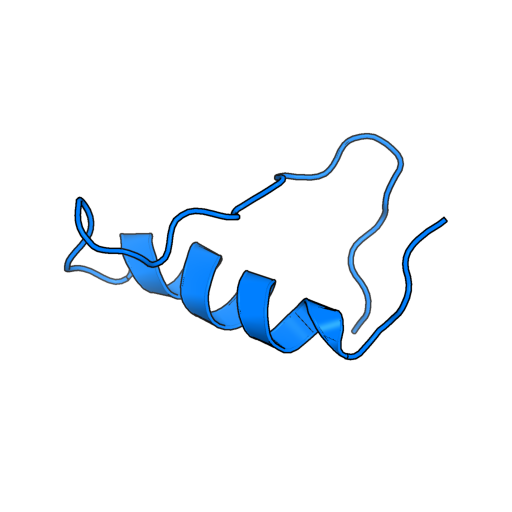.287 1.00 1.01 2 CYS A C 13
ATOM 6677 O O . CYS A 1 2 ? -10.881 -1.407 4.318 1.00 1.09 2 CYS A O 13
ATOM 6684 N N . PRO A 1 3 ? -8.701 -1.018 4.725 1.00 1.22 3 PRO A N 13
ATOM 6685 C CA . PRO A 1 3 ? -8.900 0.363 5.168 1.00 1.35 3 PRO A CA 13
ATOM 6686 C C . PRO A 1 3 ? -9.539 1.227 4.082 1.00 1.17 3 PRO A C 13
ATOM 6687 O O . PRO A 1 3 ? -9.215 1.091 2.899 1.00 1.13 3 PRO A O 13
ATOM 6698 N N . PRO A 1 4 ? -10.476 2.106 4.474 1.00 1.27 4 PRO A N 13
ATOM 6699 C CA . PRO A 1 4 ? -11.149 3.032 3.549 1.00 1.28 4 PRO A CA 13
ATOM 6700 C C . PRO A 1 4 ? -10.152 3.926 2.820 1.00 1.30 4 PRO A C 13
ATOM 6701 O O . PRO A 1 4 ? -9.137 4.327 3.387 1.00 1.43 4 PRO A O 13
ATOM 6712 N N . CYS A 1 5 ? -10.461 4.245 1.567 1.00 1.41 5 CYS A N 13
ATOM 6713 C CA . CYS A 1 5 ? -9.567 5.029 0.717 1.00 1.65 5 CYS A CA 13
ATOM 6714 C C . CYS A 1 5 ? -9.352 6.434 1.279 1.00 1.66 5 CYS A C 13
ATOM 6715 O O . CYS A 1 5 ? -8.346 7.079 0.990 1.00 1.89 5 CYS A O 13
ATOM 6722 N N . HIS A 1 6 ? -10.301 6.903 2.083 1.00 1.54 6 HIS A N 13
ATOM 6723 C CA . HIS A 1 6 ? -10.194 8.221 2.700 1.00 1.60 6 HIS A CA 13
ATOM 6724 C C . HIS A 1 6 ? -9.406 8.165 4.002 1.00 1.51 6 HIS A C 13
ATOM 6725 O O . HIS A 1 6 ? -9.090 9.198 4.584 1.00 1.67 6 HIS A O 13
ATOM 6740 N N . GLY A 1 7 ? -9.095 6.961 4.453 1.00 1.54 7 GLY A N 13
ATOM 6741 C CA . GLY A 1 7 ? -8.355 6.799 5.686 1.00 1.63 7 GLY A CA 13
ATOM 6742 C C . GLY A 1 7 ? -7.317 5.706 5.570 1.00 1.65 7 GLY A C 13
ATOM 6743 O O . GLY A 1 7 ? -7.107 4.930 6.503 1.00 1.77 7 GLY A O 13
ATOM 6747 N N . ARG A 1 8 ? -6.674 5.648 4.418 1.00 1.62 8 ARG A N 13
ATOM 6748 C CA . ARG A 1 8 ? -5.695 4.616 4.134 1.00 1.71 8 ARG A CA 13
ATOM 6749 C C . ARG A 1 8 ? -4.294 5.100 4.504 1.00 1.49 8 ARG A C 13
ATOM 6750 O O . ARG A 1 8 ? -4.118 6.263 4.868 1.00 1.40 8 ARG A O 13
ATOM 6771 N N . PRO A 1 9 ? -3.279 4.220 4.452 1.00 1.55 9 PRO A N 13
ATOM 6772 C CA . PRO A 1 9 ? -1.892 4.633 4.642 1.00 1.49 9 PRO A CA 13
ATOM 6773 C C . PRO A 1 9 ? -1.418 5.522 3.497 1.00 1.24 9 PRO A C 13
ATOM 6774 O O . PRO A 1 9 ? -2.032 5.563 2.427 1.00 1.25 9 PRO A O 13
ATOM 6785 N N . THR A 1 10 ? -0.305 6.197 3.721 1.00 1.41 10 THR A N 13
ATOM 6786 C CA . THR A 1 10 ? 0.207 7.184 2.775 1.00 1.61 10 THR A CA 13
ATOM 6787 C C . THR A 1 10 ? 0.984 6.505 1.652 1.00 1.48 10 THR A C 13
ATOM 6788 O O . THR A 1 10 ? 1.577 7.162 0.793 1.00 1.84 10 THR A O 13
ATOM 6799 N N . CYS A 1 11 ? 0.984 5.186 1.699 1.00 1.16 11 CYS A N 13
ATOM 6800 C CA . CYS A 1 11 ? 1.630 4.351 0.698 1.00 1.06 11 CYS A CA 13
ATOM 6801 C C . CYS A 1 11 ? 1.162 4.702 -0.711 1.00 1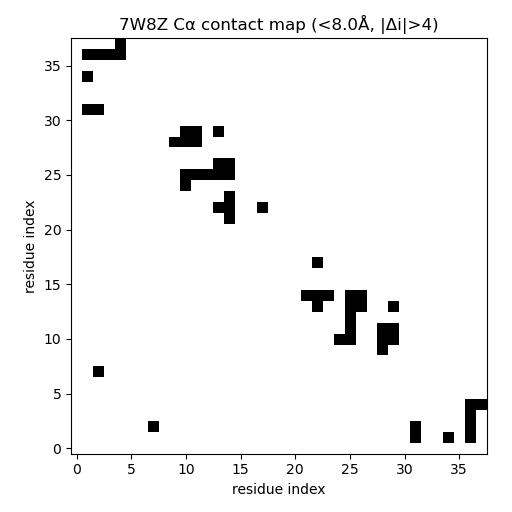.27 11 CYS A C 13
ATOM 6802 O O . CYS A 1 11 ? 0.055 4.352 -1.126 1.00 1.56 11 CYS A O 13
ATOM 6809 N N . THR A 1 12 ? 1.998 5.434 -1.423 1.00 1.37 12 THR A N 13
ATOM 6810 C CA . THR A 1 12 ? 1.744 5.752 -2.820 1.00 1.72 12 THR A CA 13
ATOM 6811 C C . THR A 1 12 ? 3.050 5.745 -3.611 1.00 1.71 12 THR A C 13
ATOM 6812 O O . THR A 1 12 ? 3.049 5.578 -4.833 1.00 1.95 12 THR A O 13
ATOM 6823 N N . LYS A 1 13 ? 4.162 5.913 -2.901 1.00 1.49 13 LYS A N 13
ATOM 6824 C CA . LYS A 1 13 ? 5.481 5.889 -3.518 1.00 1.52 13 LYS A CA 13
ATOM 6825 C C . LYS A 1 13 ? 5.738 4.533 -4.158 1.00 1.53 13 LYS A C 13
ATOM 6826 O O . LYS A 1 13 ? 5.296 3.506 -3.646 1.00 1.49 13 LYS A O 13
ATOM 6845 N N . PRO A 1 14 ? 6.451 4.519 -5.291 1.00 1.80 14 PRO A N 13
ATOM 6846 C CA . PRO A 1 14 ? 6.712 3.293 -6.051 1.00 2.03 14 PRO A CA 13
ATOM 6847 C C . PRO A 1 14 ? 7.645 2.321 -5.333 1.00 1.72 14 PRO A C 13
ATOM 6848 O O . PRO A 1 14 ? 7.896 1.221 -5.822 1.00 1.95 14 PRO A O 13
ATOM 6859 N N . GLY A 1 15 ? 8.165 2.733 -4.178 1.00 1.37 15 GLY A N 13
ATOM 6860 C CA . GLY A 1 15 ? 9.057 1.881 -3.423 1.00 1.23 15 GLY A CA 13
ATOM 6861 C C . GLY A 1 15 ? 10.411 1.764 -4.081 1.00 1.15 15 GLY A C 13
ATOM 6862 O O . GLY A 1 15 ? 11.122 0.780 -3.888 1.00 1.04 15 GLY A O 13
ATOM 6866 N N . ASP A 1 16 ? 10.767 2.778 -4.856 1.00 1.42 16 ASP A N 13
ATOM 6867 C CA . ASP A 1 16 ? 12.027 2.780 -5.585 1.00 1.53 16 ASP A CA 13
ATOM 6868 C C . ASP A 1 16 ? 13.178 3.085 -4.639 1.00 1.42 16 ASP A C 13
ATOM 6869 O O . ASP A 1 16 ? 14.270 2.531 -4.762 1.00 1.46 16 ASP A O 13
ATOM 6878 N N . ASN A 1 17 ? 12.911 3.962 -3.682 1.00 1.46 17 ASN A N 13
ATOM 6879 C CA . ASN A 1 17 ? 13.894 4.329 -2.669 1.00 1.56 17 ASN A CA 13
ATOM 6880 C C . ASN A 1 17 ? 13.743 3.424 -1.447 1.00 1.21 17 ASN A C 13
ATOM 6881 O O . ASN A 1 17 ? 14.551 3.453 -0.517 1.00 1.37 17 ASN A O 13
ATOM 6892 N N . ALA A 1 18 ? 12.704 2.603 -1.470 1.00 0.89 18 ALA A N 13
ATOM 6893 C CA . ALA A 1 18 ? 12.390 1.728 -0.354 1.00 0.65 18 ALA A CA 13
ATOM 6894 C C . ALA A 1 18 ? 12.958 0.332 -0.584 1.00 0.68 18 ALA A C 13
ATOM 6895 O O . ALA A 1 18 ? 12.993 -0.160 -1.712 1.00 0.81 18 ALA A O 13
ATOM 6902 N N . THR A 1 19 ? 13.403 -0.295 0.493 1.00 0.77 19 THR A N 13
ATOM 6903 C CA . THR A 1 19 ? 13.999 -1.614 0.437 1.00 1.01 19 THR A CA 13
ATOM 6904 C C . THR A 1 19 ? 13.583 -2.464 1.655 1.00 1.07 19 THR A C 13
ATOM 6905 O O . THR A 1 19 ? 13.023 -3.548 1.486 1.00 1.23 19 THR A O 13
ATOM 6916 N N . PRO A 1 20 ? 13.865 -1.996 2.898 1.00 1.05 20 PRO A N 13
ATOM 6917 C CA . PRO A 1 20 ? 13.444 -2.674 4.138 1.00 1.22 20 PRO A CA 13
ATOM 6918 C C . PRO A 1 20 ? 11.925 -2.792 4.271 1.00 1.12 20 PRO A C 13
ATOM 6919 O O . PRO A 1 20 ? 11.193 -2.617 3.292 1.00 0.90 20 PRO A O 13
ATOM 6930 N N . GLU A 1 21 ? 11.472 -3.160 5.470 1.00 1.32 21 GLU A N 13
ATOM 6931 C CA . GLU A 1 21 ? 10.046 -3.213 5.827 1.00 1.32 21 GLU A CA 13
ATOM 6932 C C . GLU A 1 21 ? 9.251 -1.997 5.296 1.00 1.13 21 GLU A C 13
ATOM 6933 O O . GLU A 1 21 ? 8.021 -2.007 5.292 1.00 1.12 21 GLU A O 13
ATOM 6945 N N . LYS A 1 22 ? 9.948 -0.956 4.849 1.00 1.04 22 LYS A N 13
ATOM 6946 C CA . LYS A 1 22 ? 9.305 0.161 4.165 1.00 0.97 22 LYS A CA 13
ATOM 6947 C C . LYS A 1 22 ? 8.428 -0.345 3.016 1.00 0.75 22 LYS A C 13
ATOM 6948 O O . LYS A 1 22 ? 7.381 0.231 2.723 1.00 0.85 22 LYS A O 13
ATOM 6967 N N . LEU A 1 23 ? 8.855 -1.433 2.374 1.00 0.58 23 LEU A N 13
ATOM 6968 C CA . LEU A 1 23 ? 8.093 -2.016 1.276 1.00 0.51 23 LEU A CA 13
ATOM 6969 C C . LEU A 1 23 ? 6.945 -2.871 1.784 1.00 0.56 23 LEU A C 13
ATOM 6970 O O . LEU A 1 23 ? 5.979 -3.106 1.062 1.00 0.56 23 LEU A O 13
ATOM 6986 N N . ALA A 1 24 ? 7.053 -3.334 3.021 1.00 0.71 24 ALA A N 13
ATOM 6987 C CA . ALA A 1 24 ? 6.003 -4.139 3.627 1.00 0.88 24 ALA A CA 13
ATOM 6988 C C . ALA A 1 24 ? 4.699 -3.362 3.647 1.00 0.85 24 ALA A C 13
ATOM 6989 O O . ALA A 1 24 ? 3.615 -3.931 3.508 1.00 0.90 24 ALA A O 13
ATOM 6996 N N . LYS A 1 25 ? 4.829 -2.050 3.813 1.00 0.85 25 LYS A N 13
ATOM 6997 C CA . LYS A 1 25 ? 3.688 -1.146 3.747 1.00 0.95 25 LYS A CA 13
ATOM 6998 C C . LYS A 1 25 ? 3.008 -1.264 2.392 1.00 0.80 25 LYS A C 13
ATOM 6999 O O . LYS A 1 25 ? 1.805 -1.492 2.302 1.00 0.86 25 LYS A O 13
ATOM 7018 N N . TYR A 1 26 ? 3.804 -1.131 1.335 1.00 0.69 26 TYR A N 13
ATOM 7019 C CA . TYR A 1 26 ? 3.286 -1.137 -0.020 1.00 0.72 26 TYR A CA 13
ATOM 7020 C C . TYR A 1 26 ? 2.748 -2.509 -0.384 1.00 0.64 26 TYR A C 13
ATOM 7021 O O . TYR A 1 26 ? 1.765 -2.633 -1.106 1.00 0.71 26 TYR A O 13
ATOM 7039 N N . GLN A 1 27 ? 3.395 -3.528 0.144 1.00 0.60 27 GLN A N 13
ATOM 7040 C CA . GLN A 1 27 ? 2.948 -4.904 -0.027 1.00 0.75 27 GLN A CA 13
ATOM 7041 C C . GLN A 1 27 ? 1.543 -5.065 0.542 1.00 0.73 27 GLN A C 13
ATOM 7042 O O . GLN A 1 27 ? 0.668 -5.671 -0.076 1.00 0.81 27 GLN A O 13
ATOM 7056 N N . ALA A 1 28 ? 1.340 -4.496 1.720 1.00 0.76 28 ALA A N 13
ATOM 7057 C CA . ALA A 1 28 ? 0.044 -4.518 2.375 1.00 0.90 28 ALA A CA 13
ATOM 7058 C C . ALA A 1 28 ? -0.974 -3.720 1.571 1.00 0.81 28 ALA A C 13
ATOM 7059 O O . ALA A 1 28 ? -2.101 -4.159 1.357 1.00 0.85 28 ALA A O 13
ATOM 7066 N N . CYS A 1 29 ? -0.559 -2.556 1.102 1.00 0.80 29 CYS A N 13
ATOM 7067 C CA . CYS A 1 29 ? -1.442 -1.695 0.329 1.00 0.92 29 CYS A CA 13
ATOM 7068 C C . CYS A 1 29 ? -1.781 -2.324 -1.023 1.00 0.85 29 CYS A C 13
ATOM 7069 O O . CYS A 1 29 ? -2.800 -1.998 -1.630 1.00 0.99 29 CYS A O 13
ATOM 7076 N N . TRP A 1 30 ? -0.932 -3.237 -1.479 1.00 0.76 30 TRP A N 13
ATOM 7077 C CA . TRP A 1 30 ? -1.149 -3.926 -2.739 1.00 0.87 30 TRP A CA 13
ATOM 7078 C C . TRP A 1 30 ? -2.078 -5.121 -2.584 1.00 0.82 30 TRP A C 13
ATOM 7079 O O . TRP A 1 30 ? -2.833 -5.450 -3.498 1.00 0.94 30 TRP A O 13
ATOM 7100 N N . GLU A 1 31 ? -2.030 -5.775 -1.435 1.00 0.75 31 GLU A N 13
ATOM 7101 C CA . GLU A 1 31 ? -2.893 -6.922 -1.203 1.00 0.83 31 GLU A CA 13
ATOM 7102 C C . GLU A 1 31 ? -4.319 -6.455 -0.945 1.00 0.79 31 GLU A C 13
ATOM 7103 O O . GLU A 1 31 ? -5.275 -7.209 -1.119 1.00 0.88 31 GLU A O 13
ATOM 7115 N N . LEU A 1 32 ? -4.450 -5.190 -0.549 1.00 0.78 32 LEU A N 13
ATOM 7116 C CA . LEU A 1 32 ? -5.751 -4.566 -0.336 1.00 0.92 32 LEU A CA 13
ATOM 7117 C C . LEU A 1 32 ? -6.585 -4.544 -1.618 1.00 0.99 32 LEU A C 13
ATOM 7118 O O . LEU A 1 32 ? -7.797 -4.334 -1.570 1.00 1.10 32 LEU A O 13
ATOM 7134 N N . LEU A 1 33 ? -5.937 -4.771 -2.758 1.00 1.06 33 LEU A N 13
ATOM 7135 C CA . LEU A 1 33 ? -6.625 -4.789 -4.050 1.00 1.30 33 LEU A CA 13
ATOM 7136 C C . LEU A 1 33 ? -7.584 -5.972 -4.149 1.00 1.28 33 LEU A C 13
ATOM 7137 O O . LEU A 1 33 ? -8.412 -6.043 -5.058 1.00 1.45 33 LEU A O 13
ATOM 7153 N N . THR A 1 34 ? -7.475 -6.893 -3.204 1.00 1.15 34 THR A N 13
ATOM 7154 C CA . THR A 1 34 ? -8.382 -8.031 -3.139 1.00 1.23 34 THR A CA 13
ATOM 7155 C C . THR A 1 34 ? -9.722 -7.603 -2.548 1.00 1.07 34 THR A C 13
ATOM 7156 O O . THR A 1 34 ? -10.712 -8.331 -2.613 1.00 1.25 34 THR A O 13
ATOM 7167 N N . CYS A 1 35 ? -9.735 -6.409 -1.978 1.00 0.85 35 CYS A N 13
ATOM 7168 C CA . CYS A 1 35 ? -10.927 -5.852 -1.364 1.00 0.72 35 CYS A CA 13
ATOM 7169 C C . CYS A 1 35 ? -11.474 -4.727 -2.243 1.00 0.66 35 CYS A C 13
ATOM 7170 O O . CYS A 1 35 ? -10.703 -3.922 -2.773 1.00 0.80 35 CYS A O 13
ATOM 7177 N N . PRO A 1 36 ? -12.803 -4.680 -2.446 1.00 0.73 36 PRO A N 13
ATOM 7178 C CA . PRO A 1 36 ? -13.445 -3.628 -3.249 1.00 0.85 36 PRO A CA 13
ATOM 7179 C C . PRO A 1 36 ? -13.190 -2.232 -2.683 1.00 0.68 36 PRO A C 13
ATOM 7180 O O . PRO A 1 36 ? -13.400 -1.987 -1.495 1.00 0.72 36 PRO A O 13
ATOM 7191 N N . PRO A 1 37 ? -12.742 -1.296 -3.534 1.00 0.95 37 PRO A N 13
ATOM 7192 C CA . PRO A 1 37 ? -12.447 0.074 -3.129 1.00 1.15 37 PRO A CA 13
ATOM 7193 C C . PRO A 1 37 ? -13.699 0.942 -3.102 1.00 1.21 37 PRO A C 13
ATOM 7194 O O . PRO A 1 37 ? -14.793 0.484 -3.440 1.00 1.24 37 PRO A O 13
ATOM 7205 N N . CYS A 1 38 ? -13.535 2.182 -2.676 1.00 1.51 38 CYS A N 13
ATOM 7206 C CA . CYS A 1 38 ? -14.641 3.126 -2.599 1.00 1.78 38 CYS A CA 13
ATOM 7207 C C . CYS A 1 38 ? -15.176 3.444 -3.993 1.00 2.13 38 CYS A C 13
ATOM 7208 O O . CYS A 1 38 ? -14.507 4.187 -4.738 1.00 2.76 38 CYS A O 13
ATOM 7216 N N . SER A 1 1 ? -8.040 -9.111 6.339 1.00 1.75 1 SER A N 14
ATOM 7217 C CA . SER A 1 1 ? -8.740 -7.839 6.597 1.00 1.51 1 SER A CA 14
ATOM 7218 C C . SER A 1 1 ? -8.153 -6.720 5.741 1.00 1.29 1 SER A C 14
ATOM 7219 O O . SER A 1 1 ? -6.949 -6.459 5.776 1.00 1.62 1 SER A O 14
ATOM 7229 N N . CYS A 1 2 ? -9.008 -6.072 4.965 1.00 0.98 2 CYS A N 14
ATOM 7230 C CA . CYS A 1 2 ? -8.585 -4.972 4.110 1.00 0.95 2 CYS A CA 14
ATOM 7231 C C . CYS A 1 2 ? -8.375 -3.708 4.943 1.00 1.01 2 CYS A C 14
ATOM 7232 O O . CYS A 1 2 ? -9.194 -3.381 5.805 1.00 1.09 2 CYS A O 14
ATOM 7239 N N . PRO A 1 3 ? -7.253 -3.002 4.725 1.00 1.22 3 PRO A N 14
ATOM 7240 C CA . PRO A 1 3 ? -6.962 -1.739 5.415 1.00 1.35 3 PRO A CA 14
ATOM 7241 C C . PRO A 1 3 ? -8.020 -0.672 5.128 1.00 1.17 3 PRO A C 14
ATOM 7242 O O . PRO A 1 3 ? -8.536 -0.586 4.011 1.00 1.13 3 PRO A O 14
ATOM 7253 N N . PRO A 1 4 ? -8.367 0.142 6.139 1.00 1.27 4 PRO A N 14
ATOM 7254 C CA . PRO A 1 4 ? -9.322 1.245 5.973 1.00 1.28 4 PRO A CA 14
ATOM 7255 C C . PRO A 1 4 ? -8.878 2.214 4.881 1.00 1.30 4 PRO A C 14
ATOM 7256 O O . PRO A 1 4 ? -7.734 2.668 4.872 1.00 1.43 4 PRO A O 14
ATOM 7267 N N . CYS A 1 5 ? -9.791 2.549 3.980 1.00 1.41 5 CYS A N 14
ATOM 7268 C CA . CYS A 1 5 ? -9.464 3.379 2.826 1.00 1.65 5 CYS A CA 14
ATOM 7269 C C . CYS A 1 5 ? -9.212 4.827 3.234 1.00 1.66 5 CYS A C 14
ATOM 7270 O O . CYS A 1 5 ? -8.591 5.591 2.498 1.00 1.89 5 CYS A O 14
ATOM 7277 N N . HIS A 1 6 ? -9.689 5.202 4.412 1.00 1.54 6 HIS A N 14
ATOM 7278 C CA . HIS A 1 6 ? -9.497 6.559 4.910 1.00 1.60 6 HIS A CA 14
ATOM 7279 C C . HIS A 1 6 ? -8.318 6.616 5.874 1.00 1.51 6 HIS A C 14
ATOM 7280 O O . HIS A 1 6 ? -7.998 7.670 6.423 1.00 1.67 6 HIS A O 14
ATOM 7295 N N . GLY A 1 7 ? -7.675 5.473 6.066 1.00 1.54 7 GLY A N 14
ATOM 7296 C CA . GLY A 1 7 ? -6.509 5.402 6.926 1.00 1.63 7 GLY A CA 14
ATOM 7297 C C . GLY A 1 7 ? -5.426 4.550 6.306 1.00 1.65 7 GLY A C 14
ATOM 7298 O O . GLY A 1 7 ? -4.668 3.874 7.002 1.00 1.77 7 GLY A O 14
ATOM 7302 N N . ARG A 1 8 ? -5.365 4.580 4.984 1.00 1.62 8 ARG A N 14
ATOM 7303 C CA . ARG A 1 8 ? -4.443 3.761 4.232 1.00 1.71 8 ARG A CA 14
ATOM 7304 C C . ARG A 1 8 ? -3.210 4.554 3.818 1.00 1.49 8 ARG A C 14
ATOM 7305 O O . ARG A 1 8 ? -3.227 5.787 3.798 1.00 1.40 8 ARG A O 14
ATOM 7326 N N . PRO A 1 9 ? -2.114 3.850 3.505 1.00 1.55 9 PRO A N 14
ATOM 7327 C CA . PRO A 1 9 ? -0.950 4.449 2.849 1.00 1.49 9 PRO A CA 14
ATOM 7328 C C . PRO A 1 9 ? -1.289 4.899 1.434 1.00 1.24 9 PRO A C 14
ATOM 7329 O O . PRO A 1 9 ? -1.994 4.195 0.708 1.00 1.25 9 PRO A O 14
ATOM 7340 N N . THR A 1 10 ? -0.796 6.062 1.040 1.00 1.41 10 THR A N 14
ATOM 7341 C CA . THR A 1 10 ? -1.044 6.565 -0.302 1.00 1.61 10 THR A CA 14
ATOM 7342 C C . THR A 1 10 ? -0.045 5.962 -1.283 1.00 1.48 10 THR A C 14
ATOM 7343 O O . THR A 1 10 ? -0.303 5.911 -2.484 1.00 1.84 10 THR A O 14
ATOM 7354 N N . CYS A 1 11 ? 1.069 5.490 -0.727 1.00 1.16 11 CYS A N 14
ATOM 7355 C CA . CYS A 1 11 ? 2.146 4.822 -1.469 1.00 1.06 11 CYS A CA 14
ATOM 7356 C C . CYS A 1 11 ? 2.336 5.372 -2.883 1.00 1.27 11 CYS A C 14
ATOM 7357 O O . CYS A 1 11 ? 1.943 4.748 -3.871 1.00 1.56 11 CYS A O 14
ATOM 7364 N N . THR A 1 12 ? 2.956 6.531 -2.974 1.00 1.37 12 THR A N 14
ATOM 7365 C CA . THR A 1 12 ? 3.164 7.182 -4.259 1.00 1.72 12 THR A CA 14
ATOM 7366 C C . THR A 1 12 ? 4.621 7.047 -4.705 1.00 1.71 12 THR A C 14
ATOM 7367 O O . THR A 1 12 ? 4.940 7.209 -5.885 1.00 1.95 12 THR A O 14
ATOM 7378 N N . LYS A 1 13 ? 5.493 6.724 -3.757 1.00 1.49 13 LYS A N 14
ATOM 7379 C CA . LYS A 1 13 ? 6.917 6.570 -4.042 1.00 1.52 13 LYS A CA 14
ATOM 7380 C C . LYS A 1 13 ? 7.172 5.354 -4.928 1.00 1.53 13 LYS A C 14
ATOM 7381 O O . LYS A 1 13 ? 6.315 4.475 -5.047 1.00 1.49 13 LYS A O 14
ATOM 7400 N N . PRO A 1 14 ? 8.340 5.299 -5.585 1.00 1.80 14 PRO A N 14
ATOM 7401 C CA . PRO A 1 14 ? 8.782 4.097 -6.290 1.00 2.03 14 PRO A CA 14
ATOM 7402 C C . PRO A 1 14 ? 8.936 2.925 -5.324 1.00 1.72 14 PRO A C 14
ATOM 7403 O O . PRO A 1 14 ? 8.354 1.859 -5.537 1.00 1.95 14 PRO A O 14
ATOM 7414 N N . GLY A 1 15 ? 9.697 3.133 -4.249 1.00 1.37 15 GLY A N 14
ATOM 7415 C CA . GLY A 1 15 ? 9.924 2.074 -3.288 1.00 1.23 15 GLY A CA 14
ATOM 7416 C C . GLY A 1 15 ? 10.608 0.875 -3.909 1.00 1.15 15 GLY A C 14
ATOM 7417 O O . GLY A 1 15 ? 10.315 -0.269 -3.561 1.00 1.04 15 GLY A O 14
ATOM 7421 N N . ASP A 1 16 ? 11.516 1.135 -4.838 1.00 1.42 16 ASP A N 14
ATOM 7422 C CA . ASP A 1 16 ? 12.234 0.067 -5.516 1.00 1.53 16 ASP A CA 14
ATOM 7423 C C . ASP A 1 16 ? 13.459 -0.335 -4.710 1.00 1.42 16 ASP A C 14
ATOM 7424 O O . ASP A 1 16 ? 13.775 -1.517 -4.583 1.00 1.46 16 ASP A O 14
ATOM 7433 N N . ASN A 1 17 ? 14.138 0.658 -4.151 1.00 1.46 17 ASN A N 14
ATOM 7434 C CA . ASN A 1 17 ? 15.300 0.410 -3.308 1.00 1.56 17 ASN A CA 14
ATOM 7435 C C . ASN A 1 17 ? 14.892 0.360 -1.844 1.00 1.21 17 ASN A C 14
ATOM 7436 O O . ASN A 1 17 ? 15.738 0.303 -0.952 1.00 1.37 17 ASN A O 14
ATOM 7447 N N . ALA A 1 18 ? 13.588 0.391 -1.603 1.00 0.89 18 ALA A N 14
ATOM 7448 C CA . ALA A 1 18 ? 13.058 0.373 -0.251 1.00 0.65 18 ALA A CA 14
ATOM 7449 C C . ALA A 1 18 ? 13.215 -1.012 0.374 1.00 0.68 18 ALA A C 14
ATOM 7450 O O . ALA A 1 18 ? 13.246 -2.022 -0.331 1.00 0.81 18 ALA A O 14
ATOM 7457 N N . THR A 1 19 ? 13.320 -1.050 1.693 1.00 0.77 19 THR A N 14
ATOM 7458 C CA . THR A 1 19 ? 13.552 -2.288 2.411 1.00 1.01 19 THR A CA 14
ATOM 7459 C C . THR A 1 19 ? 12.698 -2.394 3.689 1.00 1.07 19 THR A C 14
ATOM 7460 O O . THR A 1 19 ? 11.972 -3.376 3.855 1.00 1.23 19 THR A O 14
ATOM 7471 N N . PRO A 1 20 ? 12.787 -1.412 4.624 1.00 1.05 20 PRO A N 14
ATOM 7472 C CA . PRO A 1 20 ? 11.999 -1.416 5.868 1.00 1.22 20 PRO A CA 14
ATOM 7473 C C . PRO A 1 20 ? 10.492 -1.391 5.626 1.00 1.12 20 PRO A C 14
ATOM 7474 O O . PRO A 1 20 ? 10.034 -1.547 4.492 1.00 0.90 20 PRO A O 14
ATOM 7485 N N . GLU A 1 21 ? 9.734 -1.225 6.709 1.00 1.32 21 GLU A N 14
ATOM 7486 C CA . GLU A 1 21 ? 8.271 -1.104 6.669 1.00 1.32 21 GLU A CA 14
ATOM 7487 C C . GLU A 1 21 ? 7.766 -0.163 5.562 1.00 1.13 21 GLU A C 14
ATOM 7488 O O . GLU A 1 21 ? 6.568 -0.112 5.291 1.00 1.12 21 GLU A O 14
ATOM 7500 N N . LYS A 1 22 ? 8.663 0.605 4.951 1.00 1.04 22 LYS A N 14
ATOM 7501 C CA . LYS A 1 22 ? 8.311 1.395 3.777 1.00 0.97 22 LYS A CA 14
ATOM 7502 C C . LYS A 1 22 ? 7.676 0.506 2.707 1.00 0.75 22 LYS A C 14
ATOM 7503 O O . LYS A 1 22 ? 6.800 0.944 1.964 1.00 0.85 22 LYS A O 14
ATOM 7522 N N . LEU A 1 23 ? 8.106 -0.752 2.648 1.00 0.58 23 LEU A N 14
ATOM 7523 C CA . LEU A 1 23 ? 7.523 -1.704 1.713 1.00 0.51 23 LEU A CA 14
ATOM 7524 C C . LEU A 1 23 ? 6.168 -2.193 2.195 1.00 0.56 23 LEU A C 14
ATOM 7525 O O . LEU A 1 23 ? 5.305 -2.547 1.392 1.00 0.56 23 LEU A O 14
ATOM 7541 N N . ALA A 1 24 ? 5.987 -2.208 3.511 1.00 0.71 24 ALA A N 14
ATOM 7542 C CA . ALA A 1 24 ? 4.743 -2.666 4.115 1.00 0.88 24 ALA A CA 14
ATOM 7543 C C . ALA A 1 24 ? 3.575 -1.815 3.636 1.00 0.85 24 ALA A C 14
ATOM 7544 O O . ALA A 1 24 ? 2.425 -2.259 3.635 1.00 0.90 24 ALA A O 14
ATOM 7551 N N . LYS A 1 25 ? 3.881 -0.589 3.226 1.00 0.85 25 LYS A N 14
ATOM 7552 C CA . LYS A 1 25 ? 2.886 0.293 2.638 1.00 0.95 25 LYS A CA 14
ATOM 7553 C C . LYS A 1 25 ? 2.359 -0.312 1.354 1.00 0.80 25 LYS A C 14
ATOM 7554 O O . LYS A 1 25 ? 1.154 -0.419 1.155 1.00 0.86 25 LYS A O 14
ATOM 7573 N N . TYR A 1 26 ? 3.280 -0.735 0.497 1.00 0.69 26 TYR A N 14
ATOM 7574 C CA . TYR A 1 26 ? 2.921 -1.256 -0.809 1.00 0.72 26 TYR A CA 14
ATOM 7575 C C . TYR A 1 26 ? 2.188 -2.572 -0.679 1.00 0.64 26 TYR A C 14
ATOM 7576 O O . TYR A 1 26 ? 1.297 -2.881 -1.463 1.00 0.71 26 TYR A O 14
ATOM 7594 N N . GLN A 1 27 ? 2.565 -3.329 0.334 1.00 0.60 27 GLN A N 14
ATOM 7595 C CA . GLN A 1 27 ? 1.900 -4.585 0.645 1.00 0.75 27 GLN A CA 14
ATOM 7596 C C . GLN A 1 27 ? 0.436 -4.326 0.968 1.00 0.73 27 GLN A C 14
ATOM 7597 O O . GLN A 1 27 ? -0.458 -4.988 0.444 1.00 0.81 27 GLN A O 14
ATOM 7611 N N . ALA A 1 28 ? 0.209 -3.334 1.820 1.00 0.76 28 ALA A N 14
ATOM 7612 C CA . ALA A 1 28 ? -1.135 -2.939 2.210 1.00 0.90 28 ALA A CA 14
ATOM 7613 C C . ALA A 1 28 ? -1.897 -2.366 1.020 1.00 0.81 28 ALA A C 14
ATOM 7614 O O . ALA A 1 28 ? -3.069 -2.684 0.808 1.00 0.85 28 ALA A O 14
ATOM 7621 N N . CYS A 1 29 ? -1.219 -1.527 0.244 1.00 0.80 29 CYS A N 14
ATOM 7622 C CA . CYS A 1 29 ? -1.813 -0.937 -0.949 1.00 0.92 29 CYS A CA 14
ATOM 7623 C C . CYS A 1 29 ? -2.253 -2.024 -1.916 1.00 0.85 29 CYS A C 14
ATOM 7624 O O . CYS A 1 29 ? -3.359 -1.984 -2.446 1.00 0.99 29 CYS A O 14
ATOM 7631 N N . TRP A 1 30 ? -1.393 -3.011 -2.121 1.00 0.76 30 TRP A N 14
ATOM 7632 C CA . TRP A 1 30 ? -1.676 -4.093 -3.040 1.00 0.87 30 TRP A CA 14
ATOM 7633 C C . TRP A 1 30 ? -2.814 -4.971 -2.550 1.00 0.82 30 TRP A C 14
ATOM 7634 O O . TRP A 1 30 ? -3.581 -5.504 -3.351 1.00 0.94 30 TRP A O 14
ATOM 7655 N N . GLU A 1 31 ? -2.936 -5.111 -1.240 1.00 0.75 31 GLU A N 14
ATOM 7656 C CA . GLU A 1 31 ? -4.046 -5.854 -0.669 1.00 0.83 31 GLU A CA 14
ATOM 7657 C C . GLU A 1 31 ? -5.349 -5.085 -0.863 1.00 0.79 31 GLU A C 14
ATOM 7658 O O . GLU A 1 31 ? -6.436 -5.658 -0.809 1.00 0.88 31 GLU A O 14
ATOM 7670 N N . LEU A 1 32 ? -5.228 -3.783 -1.086 1.00 0.78 32 LEU A N 14
ATOM 7671 C CA . LEU A 1 32 ? -6.371 -2.948 -1.392 1.00 0.92 32 LEU A CA 14
ATOM 7672 C C . LEU A 1 32 ? -6.721 -3.016 -2.876 1.00 0.99 32 LEU A C 14
ATOM 7673 O O . LEU A 1 32 ? -7.871 -2.828 -3.254 1.00 1.10 32 LEU A O 14
ATOM 7689 N N . LEU A 1 33 ? -5.729 -3.292 -3.719 1.00 1.06 33 LEU A N 14
ATOM 7690 C CA . LEU A 1 33 ? -5.977 -3.464 -5.149 1.00 1.30 33 LEU A CA 14
ATOM 7691 C C . LEU A 1 33 ? -6.735 -4.750 -5.410 1.00 1.28 33 LEU A C 14
ATOM 7692 O O . LEU A 1 33 ? -7.418 -4.895 -6.427 1.00 1.45 33 LEU A O 14
ATOM 7708 N N . THR A 1 34 ? -6.598 -5.681 -4.489 1.00 1.15 34 THR A N 14
ATOM 7709 C CA . THR A 1 34 ? -7.278 -6.960 -4.572 1.00 1.23 34 THR A CA 14
ATOM 7710 C C . THR A 1 34 ? -8.529 -6.980 -3.694 1.00 1.07 34 THR A C 14
ATOM 7711 O O . THR A 1 34 ? -9.139 -8.029 -3.480 1.00 1.25 34 THR A O 14
ATOM 7722 N N . CYS A 1 35 ? -8.921 -5.811 -3.207 1.00 0.85 35 CYS A N 14
ATOM 7723 C CA . CYS A 1 35 ? -10.070 -5.692 -2.322 1.00 0.72 35 CYS A CA 14
ATOM 7724 C C . CYS A 1 35 ? -10.963 -4.540 -2.774 1.00 0.66 35 CYS A C 14
ATOM 7725 O O . CYS A 1 35 ? -10.467 -3.488 -3.170 1.00 0.80 35 CYS A O 14
ATOM 7732 N N . PRO A 1 36 ? -12.292 -4.730 -2.758 1.00 0.73 36 PRO A N 14
ATOM 7733 C CA . PRO A 1 36 ? -13.234 -3.664 -3.104 1.00 0.85 36 PRO A CA 14
ATOM 7734 C C . PRO A 1 36 ? -13.124 -2.483 -2.141 1.00 0.68 36 PRO A C 14
ATOM 7735 O O . PRO A 1 36 ? -13.168 -2.658 -0.920 1.00 0.72 36 PRO A O 14
ATOM 7746 N N . PRO A 1 37 ? -12.979 -1.263 -2.682 1.00 0.95 37 PRO A N 14
ATOM 7747 C CA . PRO A 1 37 ? -12.791 -0.051 -1.891 1.00 1.15 37 PRO A CA 14
ATOM 7748 C C . PRO A 1 37 ? -14.113 0.573 -1.459 1.00 1.21 37 PRO A C 14
ATOM 7749 O O . PRO A 1 37 ? -15.189 0.104 -1.837 1.00 1.24 37 PRO A O 14
ATOM 7760 N N . CYS A 1 38 ? -14.023 1.620 -0.661 1.00 1.51 38 CYS A N 14
ATOM 7761 C CA . CYS A 1 38 ? -15.200 2.318 -0.172 1.00 1.78 38 CYS A CA 14
ATOM 7762 C C . CYS A 1 38 ? -15.837 3.139 -1.287 1.00 2.13 38 CYS A C 14
ATOM 7763 O O . CYS A 1 38 ? -15.240 4.156 -1.701 1.00 2.76 38 CYS A O 14
ATOM 7771 N N . SER A 1 1 ? -9.719 -7.662 8.138 1.00 1.75 1 SER A N 15
ATOM 7772 C CA . SER A 1 1 ? -10.400 -6.367 7.951 1.00 1.51 1 SER A CA 15
ATOM 7773 C C . SER A 1 1 ? -9.650 -5.534 6.916 1.00 1.29 1 SER A C 15
ATOM 7774 O O . SER A 1 1 ? -8.420 -5.482 6.923 1.00 1.62 1 SER A O 15
ATOM 7784 N N . CYS A 1 2 ? -10.387 -4.900 6.018 1.00 0.98 2 CYS A N 15
ATOM 7785 C CA . CYS A 1 2 ? -9.780 -4.093 4.972 1.00 0.95 2 CYS A CA 15
ATOM 7786 C C . CYS A 1 2 ? -9.903 -2.611 5.311 1.00 1.01 2 CYS A C 15
ATOM 7787 O O . CYS A 1 2 ? -11.007 -2.113 5.530 1.00 1.09 2 CYS A O 15
ATOM 7794 N N . PRO A 1 3 ? -8.764 -1.903 5.388 1.00 1.22 3 PRO A N 15
ATOM 7795 C CA . PRO A 1 3 ? -8.738 -0.457 5.643 1.00 1.35 3 PRO A CA 15
ATOM 7796 C C . PRO A 1 3 ? -9.675 0.310 4.714 1.00 1.17 3 PRO A C 15
ATOM 7797 O O . PRO A 1 3 ? -9.756 0.011 3.520 1.00 1.13 3 PRO A O 15
ATOM 7808 N N . PRO A 1 4 ? -10.388 1.311 5.248 1.00 1.27 4 PRO A N 15
ATOM 7809 C CA . PRO A 1 4 ? -11.373 2.067 4.479 1.00 1.28 4 PRO A CA 15
ATOM 7810 C C . PRO A 1 4 ? -10.711 2.979 3.455 1.00 1.30 4 PRO A C 15
ATOM 7811 O O . PRO A 1 4 ? -9.794 3.731 3.776 1.00 1.43 4 PRO A O 15
ATOM 7822 N N . CYS A 1 5 ? -11.202 2.920 2.226 1.00 1.41 5 CYS A N 15
ATOM 7823 C CA . CYS A 1 5 ? -10.625 3.678 1.123 1.00 1.65 5 CYS A CA 15
ATOM 7824 C C . CYS A 1 5 ? -10.852 5.175 1.314 1.00 1.66 5 CYS A C 15
ATOM 7825 O O . CYS A 1 5 ? -10.102 5.997 0.789 1.00 1.89 5 CYS A O 15
ATOM 7832 N N . HIS A 1 6 ? -11.881 5.514 2.085 1.00 1.54 6 HIS A N 15
ATOM 7833 C CA . HIS A 1 6 ? -12.228 6.907 2.347 1.00 1.60 6 HIS A CA 15
ATOM 7834 C C . HIS A 1 6 ? -11.086 7.619 3.066 1.00 1.51 6 HIS A C 15
ATOM 7835 O O . HIS A 1 6 ? -10.822 8.797 2.828 1.00 1.67 6 HIS A O 15
ATOM 7850 N N . GLY A 1 7 ? -10.401 6.887 3.922 1.00 1.54 7 GLY A N 15
ATOM 7851 C CA . GLY A 1 7 ? -9.298 7.450 4.676 1.00 1.63 7 GLY A CA 15
ATOM 7852 C C . GLY A 1 7 ? -8.145 6.480 4.786 1.00 1.65 7 GLY A C 15
ATOM 7853 O O . GLY A 1 7 ? -7.590 6.279 5.865 1.00 1.77 7 GLY A O 15
ATOM 7857 N N . ARG A 1 8 ? -7.789 5.880 3.663 1.00 1.62 8 ARG A N 15
ATOM 7858 C CA . ARG A 1 8 ? -6.745 4.869 3.633 1.00 1.71 8 ARG A CA 15
ATOM 7859 C C . ARG A 1 8 ? -5.360 5.519 3.635 1.00 1.49 8 ARG A C 15
ATOM 7860 O O . ARG A 1 8 ? -5.212 6.672 3.224 1.00 1.40 8 ARG A O 15
ATOM 7881 N N . PRO A 1 9 ? -4.337 4.788 4.114 1.00 1.55 9 PRO A N 15
ATOM 7882 C CA . PRO A 1 9 ? -2.946 5.258 4.135 1.00 1.49 9 PRO A CA 15
ATOM 7883 C C . PRO A 1 9 ? -2.476 5.800 2.783 1.00 1.24 9 PRO A C 15
ATOM 7884 O O . PRO A 1 9 ? -2.900 5.334 1.726 1.00 1.25 9 PRO A O 15
ATOM 7895 N N . THR A 1 10 ? -1.574 6.765 2.828 1.00 1.41 10 THR A N 15
ATOM 7896 C CA . THR A 1 10 ? -1.133 7.471 1.629 1.00 1.61 10 THR A CA 15
ATOM 7897 C C . THR A 1 10 ? -0.080 6.677 0.865 1.00 1.48 10 THR A C 15
ATOM 7898 O O . THR A 1 10 ? 0.343 7.073 -0.220 1.00 1.84 10 THR A O 15
ATOM 7909 N N . CYS A 1 11 ? 0.330 5.567 1.447 1.00 1.16 11 CYS A N 15
ATOM 7910 C CA . CYS A 1 11 ? 1.332 4.687 0.856 1.00 1.06 11 CYS A CA 15
ATOM 7911 C C . CYS A 1 11 ? 0.914 4.201 -0.534 1.00 1.27 11 CYS A C 15
ATOM 7912 O O . CYS A 1 11 ? 0.073 3.308 -0.676 1.00 1.56 11 CYS A O 15
ATOM 7919 N N . THR A 1 12 ? 1.491 4.820 -1.554 1.00 1.37 12 THR A N 15
ATOM 7920 C CA . THR A 1 12 ? 1.229 4.433 -2.935 1.00 1.72 12 THR A CA 15
ATOM 7921 C C . THR A 1 12 ? 2.509 3.999 -3.642 1.00 1.71 12 THR A C 15
ATOM 7922 O O . THR A 1 12 ? 2.464 3.467 -4.753 1.00 1.95 12 THR A O 15
ATOM 7933 N N . LYS A 1 13 ? 3.646 4.244 -3.000 1.00 1.49 13 LYS A N 15
ATOM 7934 C CA . LYS A 1 13 ? 4.940 3.815 -3.536 1.00 1.52 13 LYS A CA 15
ATOM 7935 C C . LYS A 1 13 ? 4.958 2.304 -3.755 1.00 1.53 13 LYS A C 15
ATOM 7936 O O . LYS A 1 13 ? 4.388 1.551 -2.971 1.00 1.49 13 LYS A O 15
ATOM 7955 N N . PRO A 1 14 ? 5.595 1.848 -4.843 1.00 1.80 14 PRO A N 15
ATOM 7956 C CA . PRO A 1 14 ? 5.680 0.424 -5.172 1.00 2.03 14 PRO A CA 15
ATOM 7957 C C . PRO A 1 14 ? 6.730 -0.323 -4.349 1.00 1.72 14 PRO A C 15
ATOM 7958 O O . PRO A 1 14 ? 6.777 -1.552 -4.361 1.00 1.95 14 PRO A O 15
ATOM 7969 N N . GLY A 1 15 ? 7.574 0.420 -3.639 1.00 1.37 15 GLY A N 15
ATOM 7970 C CA . GLY A 1 15 ? 8.618 -0.199 -2.854 1.00 1.23 15 GLY A CA 15
ATOM 7971 C C . GLY A 1 15 ? 9.905 -0.352 -3.637 1.00 1.15 15 GLY A C 15
ATOM 7972 O O . GLY A 1 15 ? 10.802 -1.089 -3.234 1.00 1.04 15 GLY A O 15
ATOM 7976 N N . ASP A 1 16 ? 9.998 0.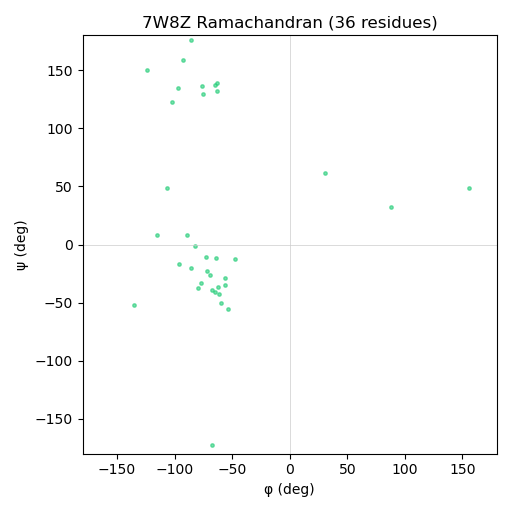354 -4.758 1.00 1.42 16 ASP A N 15
ATOM 7977 C CA . ASP A 1 16 ? 11.189 0.299 -5.603 1.00 1.53 16 ASP A CA 15
ATOM 7978 C C . ASP A 1 16 ? 12.352 1.007 -4.921 1.00 1.42 16 ASP A C 15
ATOM 7979 O O . ASP A 1 16 ? 13.484 0.524 -4.930 1.00 1.46 16 ASP A O 15
ATOM 7988 N N . ASN A 1 17 ? 12.055 2.140 -4.304 1.00 1.46 17 ASN A N 15
ATOM 7989 C CA . ASN A 1 17 ? 13.057 2.917 -3.584 1.00 1.56 17 ASN A CA 15
ATOM 7990 C C . ASN A 1 17 ? 13.187 2.408 -2.156 1.00 1.21 17 ASN A C 15
ATOM 7991 O O . ASN A 1 17 ? 13.870 3.010 -1.328 1.00 1.37 17 ASN A O 15
ATOM 8002 N N . ALA A 1 18 ? 12.521 1.301 -1.872 1.00 0.89 18 ALA A N 15
ATOM 8003 C CA . ALA A 1 18 ? 12.474 0.761 -0.527 1.00 0.65 18 ALA A CA 15
ATOM 8004 C C . ALA A 1 18 ? 13.185 -0.584 -0.450 1.00 0.68 18 ALA A C 15
ATOM 8005 O O . ALA A 1 18 ? 13.193 -1.353 -1.410 1.00 0.81 18 ALA A O 15
ATOM 8012 N N . THR A 1 19 ? 13.796 -0.846 0.693 1.00 0.77 19 THR A N 15
ATOM 8013 C CA . THR A 1 19 ? 14.463 -2.117 0.945 1.00 1.01 19 THR A CA 15
ATOM 8014 C C . THR A 1 19 ? 14.157 -2.698 2.351 1.00 1.07 19 THR A C 15
ATOM 8015 O O . THR A 1 19 ? 14.041 -3.916 2.479 1.00 1.23 19 THR A O 15
ATOM 8026 N N . PRO A 1 20 ? 14.002 -1.877 3.431 1.00 1.05 20 PRO A N 15
ATOM 8027 C CA . PRO A 1 20 ? 13.625 -2.390 4.745 1.00 1.22 20 PRO A CA 15
ATOM 8028 C C . PRO A 1 20 ? 12.118 -2.589 4.847 1.00 1.12 20 PRO A C 15
ATOM 8029 O O . PRO A 1 20 ? 11.425 -2.550 3.826 1.00 0.90 20 PRO A O 15
ATOM 8040 N N . GLU A 1 21 ? 11.625 -2.849 6.057 1.00 1.32 21 GLU A N 15
ATOM 8041 C CA . GLU A 1 21 ? 10.182 -2.956 6.326 1.00 1.32 21 GLU A CA 15
ATOM 8042 C C . GLU A 1 21 ? 9.352 -1.860 5.640 1.00 1.13 21 GLU A C 15
ATOM 8043 O O . GLU A 1 21 ? 8.128 -1.969 5.570 1.00 1.12 21 GLU A O 15
ATOM 8055 N N . LYS A 1 22 ? 9.999 -0.804 5.145 1.00 1.04 22 LYS A N 15
ATOM 8056 C CA . LYS A 1 22 ? 9.286 0.258 4.456 1.00 0.97 22 LYS A CA 15
ATOM 8057 C C . LYS A 1 22 ? 8.495 -0.303 3.278 1.00 0.75 22 LYS A C 15
ATOM 8058 O O . LYS A 1 22 ? 7.339 0.055 3.079 1.00 0.85 22 LYS A O 15
ATOM 8077 N N . LEU A 1 23 ? 9.094 -1.223 2.524 1.00 0.58 23 LEU A N 15
ATOM 8078 C CA . LEU A 1 23 ? 8.402 -1.802 1.378 1.00 0.51 23 LEU A CA 15
ATOM 8079 C C . LEU A 1 23 ? 7.334 -2.786 1.816 1.00 0.56 23 LEU A C 15
ATOM 8080 O O . LEU A 1 23 ? 6.397 -3.061 1.071 1.00 0.56 23 LEU A O 15
ATOM 8096 N N . ALA A 1 24 ? 7.472 -3.311 3.027 1.00 0.71 24 ALA A N 15
ATOM 8097 C CA . ALA A 1 24 ? 6.473 -4.213 3.572 1.00 0.88 24 ALA A CA 15
ATOM 8098 C C . ALA A 1 24 ? 5.148 -3.480 3.658 1.00 0.85 24 ALA A C 15
ATOM 8099 O O . ALA A 1 24 ? 4.087 -4.034 3.351 1.00 0.90 24 ALA A O 15
ATOM 8106 N N . LYS A 1 25 ? 5.240 -2.212 4.041 1.00 0.85 25 LYS A N 15
ATOM 8107 C CA . LYS A 1 25 ? 4.092 -1.323 4.053 1.00 0.95 25 LYS A CA 15
ATOM 8108 C C . LYS A 1 25 ? 3.508 -1.214 2.656 1.00 0.80 25 LYS A C 15
ATOM 8109 O O . LYS A 1 25 ? 2.340 -1.511 2.435 1.00 0.86 25 LYS A O 15
ATOM 8128 N N . TYR A 1 26 ? 4.356 -0.822 1.709 1.00 0.69 26 TYR A N 15
ATOM 8129 C CA . TYR A 1 26 ? 3.907 -0.466 0.378 1.00 0.72 26 TYR A CA 15
ATOM 8130 C C . TYR A 1 26 ? 3.347 -1.656 -0.380 1.00 0.64 26 TYR A C 15
ATOM 8131 O O . TYR A 1 26 ? 2.374 -1.524 -1.119 1.00 0.71 26 TYR A O 15
ATOM 8149 N N . GLN A 1 27 ? 3.946 -2.813 -0.179 1.00 0.60 27 GLN A N 15
ATOM 8150 C CA . GLN A 1 27 ? 3.465 -4.031 -0.814 1.00 0.75 27 GLN A CA 15
ATOM 8151 C C . GLN A 1 27 ? 2.058 -4.349 -0.329 1.00 0.73 27 GLN A C 15
ATOM 8152 O O . GLN A 1 27 ? 1.176 -4.687 -1.117 1.00 0.81 27 GLN A O 15
ATOM 8166 N N . ALA A 1 28 ? 1.852 -4.209 0.973 1.00 0.76 28 ALA A N 15
ATOM 8167 C CA . ALA A 1 28 ? 0.546 -4.443 1.574 1.00 0.90 28 ALA A CA 15
ATOM 8168 C C . ALA A 1 28 ? -0.444 -3.373 1.127 1.00 0.81 28 ALA A C 15
ATOM 8169 O O . ALA A 1 28 ? -1.603 -3.667 0.829 1.00 0.85 28 ALA A O 15
ATOM 8176 N N . CYS A 1 29 ? 0.027 -2.133 1.069 1.00 0.80 29 CYS A N 15
ATOM 8177 C CA . CYS A 1 29 ? -0.787 -1.017 0.605 1.00 0.92 29 CYS A CA 15
ATOM 8178 C C . CYS A 1 29 ? -1.224 -1.229 -0.839 1.00 0.85 29 CYS A C 15
ATOM 8179 O O . CYS A 1 29 ? -2.308 -0.805 -1.237 1.00 0.99 29 CYS A O 15
ATOM 8186 N N . TRP A 1 30 ? -0.378 -1.886 -1.619 1.00 0.76 30 TRP A N 15
ATOM 8187 C CA . TRP A 1 30 ? -0.698 -2.187 -3.001 1.00 0.87 30 TRP A CA 15
ATOM 8188 C C . TRP A 1 30 ? -1.654 -3.365 -3.099 1.00 0.82 30 TRP A C 15
ATOM 8189 O O . TRP A 1 30 ? -2.489 -3.424 -4.002 1.00 0.94 30 TRP A O 15
ATOM 8210 N N . GLU A 1 31 ? -1.545 -4.293 -2.161 1.00 0.75 31 GLU A N 15
ATOM 8211 C CA . GLU A 1 31 ? -2.459 -5.426 -2.112 1.00 0.83 31 GLU A CA 15
ATOM 8212 C C . GLU A 1 31 ? -3.871 -4.955 -1.780 1.00 0.79 31 GLU A C 15
ATOM 8213 O O . GLU A 1 31 ? -4.854 -5.621 -2.098 1.00 0.88 31 GLU A O 15
ATOM 8225 N N . LEU A 1 32 ? -3.964 -3.790 -1.148 1.00 0.78 32 LEU A N 15
ATOM 8226 C CA . LEU A 1 32 ? -5.245 -3.199 -0.810 1.00 0.92 32 LEU A CA 15
ATOM 8227 C C . LEU A 1 32 ? -6.025 -2.800 -2.061 1.00 0.99 32 LEU A C 15
ATOM 8228 O O . LEU A 1 32 ? -7.233 -2.598 -2.003 1.00 1.10 32 LEU A O 15
ATOM 8244 N N . LEU A 1 33 ? -5.337 -2.696 -3.195 1.00 1.06 33 LEU A N 15
ATOM 8245 C CA . LEU A 1 33 ? -5.993 -2.326 -4.445 1.00 1.30 33 LEU A CA 15
ATOM 8246 C C . LEU A 1 33 ? -6.873 -3.459 -4.958 1.00 1.28 33 LEU A C 15
ATOM 8247 O O . LEU A 1 33 ? -7.824 -3.235 -5.703 1.00 1.45 33 LEU A O 15
ATOM 8263 N N . THR A 1 34 ? -6.545 -4.671 -4.552 1.00 1.15 34 THR A N 15
ATOM 8264 C CA . THR A 1 34 ? -7.339 -5.838 -4.882 1.00 1.23 34 THR A CA 15
ATOM 8265 C C . THR A 1 34 ? -8.555 -5.949 -3.961 1.00 1.07 34 THR A C 15
ATOM 8266 O O . THR A 1 34 ? -9.437 -6.782 -4.170 1.00 1.25 34 THR A O 15
ATOM 8277 N N . CYS A 1 35 ? -8.591 -5.104 -2.943 1.00 0.85 35 CYS A N 15
ATOM 8278 C CA . CYS A 1 35 ? -9.706 -5.078 -2.010 1.00 0.72 35 CYS A CA 15
ATOM 8279 C C . CYS A 1 35 ? -10.828 -4.210 -2.570 1.00 0.66 35 CYS A C 15
ATOM 8280 O O . CYS A 1 35 ? -10.575 -3.118 -3.091 1.00 0.80 35 CYS A O 15
ATOM 8287 N N . PRO A 1 36 ? -12.078 -4.701 -2.505 1.00 0.73 36 PRO A N 15
ATOM 8288 C CA . PRO A 1 36 ? -13.254 -3.944 -2.943 1.00 0.85 36 PRO A CA 15
ATOM 8289 C C . PRO A 1 36 ? -13.333 -2.575 -2.274 1.00 0.68 36 PRO A C 15
ATOM 8290 O O . PRO A 1 36 ? -13.134 -2.453 -1.064 1.00 0.72 36 PRO A O 15
ATOM 8301 N N . PRO A 1 37 ? -13.620 -1.525 -3.058 1.00 0.95 37 PRO A N 15
ATOM 8302 C CA . PRO A 1 37 ? -13.692 -0.156 -2.550 1.00 1.15 37 PRO A CA 15
ATOM 8303 C C . PRO A 1 37 ? -14.945 0.076 -1.713 1.00 1.21 37 PRO A C 15
ATOM 8304 O O . PRO A 1 37 ? -15.812 -0.794 -1.611 1.00 1.24 37 PRO A O 15
ATOM 8315 N N . CYS A 1 38 ? -15.033 1.253 -1.130 1.00 1.51 38 CYS A N 15
ATOM 8316 C CA . CYS A 1 38 ? -16.093 1.574 -0.188 1.00 1.78 38 CYS A CA 15
ATOM 8317 C C . CYS A 1 38 ? -17.403 1.828 -0.923 1.00 2.13 38 CYS A C 15
ATOM 8318 O O . CYS A 1 38 ? -18.322 0.994 -0.806 1.00 2.76 38 CYS A O 15
#

Solvent-accessible surface area: 3391 Å² total; per-residue (Å²): 152,76,39,102,36,175,79,73,98,101,16,82,109,107,13,122,152,17,115,74,153,141,52,39,142,54,113,55,6,116,120,57,108,126,36,113,83,139

Secondary structure (DSSP, 8-state):
-PPPSSS-------SSS--SGGGHHHHHHHHGGGS---

Radius of gyration: 10.27 Å; Cα contacts (8 Å, |Δi|>4): 28; chains: 1; bounding box: 30×16×12 Å

B-factor: mean 1.6, std 0.64, range [0.51, 4.31]

Foldseek 3Di:
DQDAPVDDDPQCDCCPVHDPCVNVVNVVVVVSVVPDHD

Nearest PDB structures (foldseek):
  7w8z-assembly1_A  TM=7.647E-01  e=1.947E-05  synthetic construct
  7w8z-assembly1_A  TM=7.215E-01  e=1.949E-05  synthetic construct
  7w8z-assembly1_A  TM=7.417E-01  e=1.059E-06  synthetic construct
  7w8z-assembly1_A  TM=1.027E+00  e=2.093E-06  synthetic construct
  7w8z-assembly1_A  TM=7.896E-01  e=2.651E-05  synthetic construct